Protein AF-A0A954FAW2-F1 (afdb_monomer_lite)

Foldseek 3Di:
DAEAAQEEDEAELEEAEDDDDDPAQDEQYAYDYDQDQDDPPPDSEYEYHYYLYEYFYESYAHYEHDYLHYEAEHEQYEAHYEPDEPYEDEEDALPDDPVRDPDLDLHEREHAYYQAEHEYQAEHYEYEYYDDDPDDDDDPDDDGRQHAHEYHHELAEYYYALVRLNHEHYEYEQFQADPPDDQLAARGPRYHYHYALYADEQGQFHYWYAHHPGNPDIDTHRAQVVVCSRHNDDDDRLSYYNDDDPLLVVSNHRDDDLVSQPCVPPPSQVVRDPPPRGRHHDSVSHDDDDPLRVVVVVLVVPADPLVCVLCVQQVPAAEDEDELVPDAPQVVCVDPVFDGAHEYAYEAADEGEYAAHEDELGHYEYADADDDQDFFRAYEYFYDVVNVVPPPVPAAAESYEYHNYEYAYELHHYEHEDDPPGGGHQEHYEDELYEYHAHLYEYQAAPPPDNSHAEHYEYEADPVLHEYEYEYELYEYEHQHEHYEYPYQEYRYEYELYEYAYAAEHYEDEFDDDDDAGYEYEAYQAEYAYLEEPYEYRYDDDPDPNLDASYEYEHELAEYAYHWDADQFWTARPGAYEHYEDDPVPVALSRYAAAAELYEYQQVRYAHYDDVDPDPDDPQPCRLVVQCRRHNNRRHHQYHRHHQQWDFPDRIGGRSSPDALNRRHTDCPHNQCQRHPNGHHGHRDRVSSRCSSRSNDDPPPPDPDDDDD

Radius of gyration: 34.09 Å; chains: 1; bounding box: 98×58×89 Å

Structure (mmCIF, N/CA/C/O backbone):
data_AF-A0A954FAW2-F1
#
_entry.id   AF-A0A954FAW2-F1
#
loop_
_atom_site.group_PDB
_atom_site.id
_atom_site.type_symbol
_atom_site.label_atom_id
_atom_site.label_alt_id
_atom_site.label_comp_id
_atom_site.label_asym_id
_atom_site.label_entity_id
_atom_site.label_seq_id
_atom_site.pdbx_PDB_ins_code
_atom_site.Cartn_x
_atom_site.Cartn_y
_atom_site.Cartn_z
_atom_site.occupancy
_atom_site.B_iso_or_equiv
_atom_site.auth_seq_id
_atom_site.auth_comp_id
_atom_site.auth_asym_id
_atom_site.auth_atom_id
_atom_site.pdbx_PDB_model_num
ATOM 1 N N . ILE A 1 1 ? 18.246 -5.891 -7.787 1.00 78.00 1 ILE A N 1
ATOM 2 C CA . ILE A 1 1 ? 19.647 -6.124 -8.209 1.00 78.00 1 ILE A CA 1
ATOM 3 C C . ILE A 1 1 ? 19.843 -7.624 -8.198 1.00 78.00 1 ILE A C 1
ATOM 5 O O . ILE A 1 1 ? 19.561 -8.237 -7.175 1.00 78.00 1 ILE A O 1
ATOM 9 N N . LEU A 1 2 ? 20.215 -8.197 -9.336 1.00 81.88 2 LEU A N 1
ATOM 10 C CA . LEU A 1 2 ? 20.390 -9.627 -9.545 1.00 81.88 2 LEU A CA 1
ATOM 11 C C . LEU A 1 2 ? 21.883 -9.892 -9.740 1.00 81.88 2 LEU A C 1
ATOM 13 O O . LEU A 1 2 ? 22.465 -9.487 -10.747 1.00 81.88 2 LEU A O 1
ATOM 17 N N . GLU A 1 3 ? 22.506 -10.530 -8.754 1.00 81.06 3 GLU A N 1
ATOM 18 C CA . GLU A 1 3 ? 23.886 -11.000 -8.863 1.00 81.06 3 GLU A CA 1
ATOM 19 C C . GLU A 1 3 ? 23.876 -12.428 -9.402 1.00 81.06 3 GLU A C 1
ATOM 21 O O . GLU A 1 3 ? 23.365 -13.345 -8.757 1.00 81.06 3 GLU A O 1
ATOM 26 N N . LEU A 1 4 ? 24.414 -12.606 -10.606 1.00 73.00 4 LEU A N 1
ATOM 27 C CA . LEU A 1 4 ? 24.502 -13.905 -11.260 1.00 73.00 4 LEU A CA 1
ATOM 28 C C . LEU A 1 4 ? 25.937 -14.416 -11.156 1.00 73.00 4 LEU A C 1
ATOM 30 O O . LEU A 1 4 ? 26.870 -13.766 -11.624 1.00 73.00 4 LEU A O 1
ATOM 34 N N . ASN A 1 5 ? 26.098 -15.605 -10.584 1.00 71.38 5 ASN A N 1
ATOM 35 C CA . ASN A 1 5 ? 27.368 -16.323 -10.557 1.00 71.38 5 ASN A CA 1
ATOM 36 C C . ASN A 1 5 ? 27.314 -17.465 -11.577 1.00 71.38 5 ASN A C 1
ATOM 38 O O . ASN A 1 5 ? 26.927 -18.574 -11.214 1.00 71.38 5 ASN A O 1
ATOM 42 N N . GLN A 1 6 ? 27.668 -17.184 -12.837 1.00 66.38 6 GLN A N 1
ATOM 43 C CA . GLN A 1 6 ? 27.622 -18.147 -13.956 1.00 66.38 6 GLN A CA 1
ATOM 44 C C . GLN A 1 6 ? 26.303 -18.925 -14.046 1.00 66.38 6 GLN A C 1
ATOM 46 O O . GLN A 1 6 ? 26.253 -20.140 -13.843 1.00 66.38 6 GLN A O 1
ATOM 51 N N . SER A 1 7 ? 25.219 -18.194 -14.300 1.00 69.81 7 SER A N 1
ATOM 52 C CA . SER A 1 7 ? 23.860 -18.729 -14.366 1.00 69.81 7 SER A CA 1
ATOM 53 C C . SER A 1 7 ? 23.127 -18.155 -15.566 1.00 69.81 7 SER A C 1
ATOM 55 O O . SER A 1 7 ? 23.488 -17.094 -16.081 1.00 69.81 7 SER A O 1
ATOM 57 N N . ASP A 1 8 ? 22.054 -18.835 -15.949 1.00 83.62 8 ASP A N 1
ATOM 58 C CA . ASP A 1 8 ? 21.099 -18.295 -16.899 1.00 83.62 8 ASP A CA 1
ATOM 59 C C . ASP A 1 8 ? 20.122 -17.382 -16.165 1.00 83.62 8 ASP A C 1
ATOM 61 O O . ASP A 1 8 ? 19.732 -17.658 -15.024 1.00 83.62 8 ASP A O 1
ATOM 65 N N . LEU A 1 9 ? 19.721 -16.306 -16.828 1.00 89.38 9 LEU A N 1
ATOM 66 C CA . LEU A 1 9 ? 18.651 -15.432 -16.383 1.00 89.38 9 LEU A CA 1
ATOM 67 C C . LEU A 1 9 ? 17.717 -15.151 -17.553 1.00 89.38 9 LEU A C 1
ATOM 69 O O . LEU A 1 9 ? 18.151 -14.702 -18.611 1.00 89.38 9 LEU A O 1
ATOM 73 N N . THR A 1 10 ? 16.425 -15.340 -17.317 1.00 91.19 10 THR A N 1
ATOM 74 C CA . THR A 1 10 ? 15.365 -14.902 -18.222 1.00 91.19 10 THR A CA 1
ATOM 75 C C . THR A 1 10 ? 14.519 -13.854 -17.513 1.00 91.19 10 THR A C 1
ATOM 77 O O . THR A 1 10 ? 13.991 -14.103 -16.431 1.00 91.19 10 THR A O 1
ATOM 80 N N . PHE A 1 11 ? 14.413 -12.673 -18.118 1.00 91.44 11 PHE A N 1
ATOM 81 C CA . PHE A 1 11 ? 13.553 -11.578 -17.685 1.00 91.44 11 PHE A CA 1
ATOM 82 C C . PHE A 1 11 ? 12.582 -11.278 -18.829 1.00 91.44 11 PHE A C 1
ATOM 84 O O . PHE A 1 11 ? 12.957 -10.662 -19.828 1.00 91.44 11 PHE A O 1
ATOM 91 N N . GLN A 1 12 ? 11.360 -11.793 -18.704 1.00 92.56 12 GLN A N 1
ATOM 92 C CA . GLN A 1 12 ? 10.366 -11.813 -19.774 1.00 92.56 12 GLN A CA 1
ATOM 93 C C . GLN A 1 12 ? 9.046 -11.194 -19.313 1.00 92.56 12 GLN A C 1
ATOM 95 O O . GLN A 1 12 ? 8.656 -11.376 -18.158 1.00 92.56 12 GLN A O 1
ATOM 100 N N . ASP A 1 13 ? 8.385 -10.452 -20.209 1.00 90.69 13 ASP A N 1
ATOM 101 C CA . ASP A 1 13 ? 7.075 -9.813 -19.991 1.00 90.69 13 ASP A CA 1
ATOM 102 C C . ASP A 1 13 ? 7.015 -9.006 -18.678 1.00 90.69 13 ASP A C 1
ATOM 104 O O . ASP A 1 13 ? 6.025 -9.005 -17.945 1.00 90.69 13 ASP A O 1
ATOM 108 N N . SER A 1 14 ? 8.130 -8.350 -18.349 1.00 89.88 14 SER A N 1
ATOM 109 C CA . SER A 1 14 ? 8.375 -7.759 -17.037 1.00 89.88 14 SER A CA 1
ATOM 110 C C . SER A 1 14 ? 8.802 -6.298 -17.145 1.00 89.88 14 SER A C 1
ATOM 112 O O . SER A 1 14 ? 9.358 -5.846 -18.147 1.00 89.88 14 SER A O 1
ATOM 114 N N . SER A 1 15 ? 8.587 -5.540 -16.068 1.00 91.19 15 SER A N 1
ATOM 115 C CA . SER A 1 15 ? 9.053 -4.155 -15.975 1.00 91.19 15 SER A CA 1
ATOM 116 C C . SER A 1 15 ? 9.896 -3.926 -14.729 1.00 91.19 15 SER A C 1
ATOM 118 O O . SER A 1 15 ? 9.507 -4.328 -13.633 1.00 91.19 15 SER A O 1
ATOM 120 N N . PHE A 1 16 ? 11.018 -3.231 -14.885 1.00 90.56 16 PHE A N 1
ATOM 121 C CA . PHE A 1 16 ? 11.848 -2.743 -13.794 1.00 90.56 16 PHE A CA 1
ATOM 122 C C . PHE A 1 16 ? 11.994 -1.225 -13.895 1.00 90.56 16 PHE A C 1
ATOM 124 O O . PHE A 1 16 ? 12.385 -0.682 -14.927 1.00 90.56 16 PHE A O 1
ATOM 131 N N . THR A 1 17 ? 11.701 -0.518 -12.808 1.00 87.75 17 THR A N 1
ATOM 132 C CA . THR A 1 17 ? 11.903 0.931 -12.724 1.00 87.75 17 THR A CA 1
ATOM 133 C C . THR A 1 17 ? 12.674 1.263 -11.456 1.00 87.75 17 THR A C 1
ATOM 135 O O . THR A 1 17 ? 12.199 1.010 -10.351 1.00 87.75 17 THR A O 1
ATOM 138 N N . LEU A 1 18 ? 13.859 1.853 -11.608 1.00 86.44 18 LEU A N 1
ATOM 139 C CA . LEU A 1 18 ? 14.604 2.415 -10.488 1.00 86.44 18 LEU A CA 1
ATOM 140 C C . LEU A 1 18 ? 14.087 3.826 -10.196 1.00 86.44 18 LEU A C 1
ATOM 142 O O . LEU A 1 18 ? 14.343 4.765 -10.950 1.00 86.44 18 LEU A O 1
ATOM 146 N N . THR A 1 19 ? 13.373 3.971 -9.082 1.00 78.00 19 THR A N 1
ATOM 147 C CA . THR A 1 19 ? 12.864 5.260 -8.602 1.00 78.00 19 THR A CA 1
ATOM 148 C C . THR A 1 19 ? 13.784 5.868 -7.543 1.00 78.00 19 THR A C 1
ATOM 150 O O . THR A 1 19 ? 14.206 5.169 -6.623 1.00 78.00 19 THR A O 1
ATOM 153 N N . GLY A 1 20 ? 14.010 7.183 -7.612 1.00 71.06 20 GLY A N 1
ATOM 154 C CA . GLY A 1 20 ? 14.812 7.940 -6.643 1.00 71.06 20 GLY A CA 1
ATOM 155 C C . GLY A 1 20 ? 16.165 8.392 -7.195 1.00 71.06 20 GLY A C 1
ATOM 156 O O . GLY A 1 20 ? 16.518 8.100 -8.334 1.00 71.06 20 GLY A O 1
ATOM 157 N N . THR A 1 21 ? 16.911 9.138 -6.384 1.00 66.06 21 THR A N 1
ATOM 158 C CA . THR A 1 21 ? 18.248 9.638 -6.726 1.00 66.06 21 THR A CA 1
ATOM 159 C C . THR A 1 21 ? 19.283 8.919 -5.875 1.00 66.06 21 THR A C 1
ATOM 161 O O . THR A 1 21 ? 19.295 9.068 -4.654 1.00 66.06 21 THR A O 1
ATOM 164 N N . THR A 1 22 ? 20.153 8.138 -6.506 1.00 67.44 22 THR A N 1
ATOM 165 C CA . THR A 1 22 ? 21.324 7.550 -5.851 1.00 67.44 22 THR A CA 1
ATOM 166 C C . THR A 1 22 ? 22.574 8.310 -6.276 1.00 67.44 22 THR A C 1
ATOM 168 O O . THR A 1 22 ? 22.638 8.879 -7.366 1.00 67.44 22 THR A O 1
ATOM 171 N N . ASP A 1 23 ? 23.614 8.311 -5.442 1.00 76.38 23 ASP A N 1
ATOM 172 C CA . ASP A 1 23 ? 24.924 8.795 -5.889 1.00 76.38 23 ASP A CA 1
ATOM 173 C C . ASP A 1 23 ? 25.682 7.745 -6.705 1.00 76.38 23 ASP A C 1
ATOM 175 O O . ASP A 1 23 ? 26.469 8.097 -7.583 1.00 76.38 23 ASP A O 1
ATOM 179 N N . ARG A 1 24 ? 25.374 6.466 -6.472 1.00 84.81 24 ARG A N 1
ATOM 180 C CA . ARG A 1 24 ? 26.034 5.306 -7.079 1.00 84.81 24 ARG A CA 1
ATOM 181 C C . ARG A 1 24 ? 25.248 4.747 -8.259 1.00 84.81 24 ARG A C 1
ATOM 183 O O . ARG A 1 24 ? 24.020 4.699 -8.202 1.00 84.81 24 ARG A O 1
ATOM 190 N N . THR A 1 25 ? 25.970 4.250 -9.260 1.00 86.31 25 THR A N 1
ATOM 191 C CA . THR A 1 25 ? 25.400 3.426 -10.330 1.00 86.31 25 THR A CA 1
ATOM 192 C C . THR A 1 25 ? 24.932 2.091 -9.769 1.00 86.31 25 THR A C 1
ATOM 194 O O . THR A 1 25 ? 25.692 1.381 -9.110 1.00 86.31 25 THR A O 1
ATOM 197 N N . LEU A 1 26 ? 23.666 1.768 -10.008 1.00 90.19 26 LEU A N 1
ATOM 198 C CA . LEU A 1 26 ? 23.063 0.488 -9.674 1.00 90.19 26 LEU A CA 1
ATOM 199 C C . LEU A 1 26 ? 23.010 -0.390 -10.915 1.00 90.19 26 LEU A C 1
ATOM 201 O O . LEU A 1 26 ? 22.689 0.079 -12.001 1.00 90.19 26 LEU A O 1
ATOM 205 N N . ARG A 1 27 ? 23.284 -1.677 -10.726 1.00 91.06 27 ARG A N 1
ATOM 206 C CA . ARG A 1 27 ? 23.262 -2.687 -11.784 1.00 91.06 27 ARG A CA 1
ATOM 207 C C . ARG A 1 27 ? 22.029 -3.543 -11.607 1.00 91.06 27 ARG A C 1
ATOM 209 O O . ARG A 1 27 ? 21.857 -4.129 -10.538 1.00 91.06 27 ARG A O 1
ATOM 216 N N . LEU A 1 28 ? 21.157 -3.605 -12.608 1.00 92.06 28 LEU A N 1
ATOM 217 C CA . LEU A 1 28 ? 20.008 -4.500 -12.535 1.00 92.06 28 LEU A CA 1
ATOM 218 C C . LEU A 1 28 ? 20.485 -5.949 -12.588 1.00 92.06 28 LEU A C 1
ATOM 220 O O . LEU A 1 28 ? 20.189 -6.698 -11.659 1.00 92.06 28 LEU A O 1
ATOM 224 N N . ILE A 1 29 ? 21.253 -6.303 -13.619 1.00 92.88 29 ILE A N 1
ATOM 225 C CA . ILE A 1 29 ? 21.855 -7.625 -13.795 1.00 92.88 29 ILE A CA 1
ATOM 226 C C . ILE A 1 29 ? 23.367 -7.472 -13.755 1.00 92.88 29 ILE A C 1
ATOM 228 O O . ILE A 1 29 ? 23.943 -6.713 -14.530 1.00 92.88 29 ILE A O 1
ATOM 232 N N . ASN A 1 30 ? 24.010 -8.193 -12.846 1.00 90.06 30 ASN A N 1
ATOM 233 C CA . ASN A 1 30 ? 25.455 -8.180 -12.677 1.00 90.06 30 ASN A CA 1
ATOM 234 C C . ASN A 1 30 ? 25.967 -9.621 -12.704 1.00 90.06 30 ASN A C 1
ATOM 236 O O . ASN A 1 30 ? 25.866 -10.335 -11.705 1.00 90.06 30 ASN A O 1
ATOM 240 N N . SER A 1 31 ? 26.486 -10.041 -13.855 1.00 85.88 31 SER A N 1
ATOM 241 C CA . SER A 1 31 ? 26.997 -11.391 -14.072 1.00 85.88 31 SER A CA 1
ATOM 242 C C . SER A 1 31 ? 28.508 -11.449 -13.874 1.00 85.88 31 SER A C 1
ATOM 244 O O . SER A 1 31 ? 29.250 -10.765 -14.576 1.00 85.88 31 SER A O 1
ATOM 246 N N . LYS A 1 32 ? 28.958 -12.256 -12.907 1.00 80.12 32 LYS A N 1
ATOM 247 C CA . LYS A 1 32 ? 30.361 -12.406 -12.477 1.00 80.12 32 LYS A CA 1
ATOM 248 C C . LYS A 1 32 ? 30.739 -13.885 -12.343 1.00 80.12 32 LYS A C 1
ATOM 250 O O . LYS A 1 32 ? 29.857 -14.732 -12.213 1.00 80.12 32 LYS A O 1
ATOM 255 N N . GLY A 1 33 ? 32.031 -14.216 -12.362 1.00 65.75 33 GLY A N 1
ATOM 256 C CA . GLY A 1 33 ? 32.534 -15.547 -11.977 1.00 65.75 33 GLY A CA 1
ATOM 257 C C . GLY A 1 33 ? 33.531 -16.192 -12.950 1.00 65.75 33 GLY A C 1
ATOM 258 O O . GLY A 1 33 ? 33.550 -15.880 -14.137 1.00 65.75 33 GLY A O 1
ATOM 259 N N . VAL A 1 34 ? 34.352 -17.113 -12.424 1.00 59.50 34 VAL A N 1
ATOM 260 C CA . VAL A 1 34 ? 35.424 -17.846 -13.138 1.00 59.50 34 VAL A CA 1
ATOM 261 C C . VAL A 1 34 ? 34.869 -19.123 -13.784 1.00 59.50 34 VAL A C 1
ATOM 263 O O . VAL A 1 34 ? 34.140 -19.830 -13.092 1.00 59.50 34 VAL A O 1
ATOM 266 N N . PRO A 1 35 ? 35.173 -19.444 -15.065 1.00 56.81 35 PRO A N 1
ATOM 267 C CA . PRO A 1 35 ? 34.625 -20.612 -15.779 1.00 56.81 35 PRO A CA 1
ATOM 268 C C . PRO A 1 35 ? 34.665 -21.910 -14.955 1.00 56.81 35 PRO A C 1
ATOM 270 O O . PRO A 1 35 ? 35.731 -22.313 -14.487 1.00 56.81 35 PRO A O 1
ATOM 273 N N . ARG A 1 36 ? 33.515 -22.582 -14.773 1.00 50.62 36 ARG A N 1
ATOM 274 C CA . ARG A 1 36 ? 33.461 -23.924 -14.161 1.00 50.62 36 ARG A CA 1
ATOM 275 C C . ARG A 1 36 ? 33.989 -24.979 -15.132 1.00 50.62 36 ARG A C 1
ATOM 277 O O . ARG A 1 36 ? 33.557 -25.045 -16.275 1.00 50.62 36 ARG A O 1
ATOM 284 N N . THR A 1 37 ? 34.871 -25.845 -14.642 1.00 50.66 37 THR A N 1
ATOM 285 C CA . THR A 1 37 ? 35.558 -26.876 -15.443 1.00 50.66 37 THR A CA 1
ATOM 286 C C . THR A 1 37 ? 35.096 -28.302 -15.150 1.00 50.66 37 THR A C 1
ATOM 288 O O . THR A 1 37 ? 35.642 -29.248 -15.708 1.00 50.66 37 THR A O 1
ATOM 291 N N . THR A 1 38 ? 34.120 -28.480 -14.255 1.00 46.69 38 THR A N 1
ATOM 292 C CA . THR A 1 38 ? 33.801 -29.784 -13.644 1.00 46.69 38 THR A CA 1
ATOM 293 C C . THR A 1 38 ? 32.320 -30.171 -13.673 1.00 46.69 38 THR A C 1
ATOM 295 O O . THR A 1 38 ? 31.928 -31.107 -12.983 1.00 46.69 38 THR A O 1
ATOM 298 N N . THR A 1 39 ? 31.472 -29.477 -14.435 1.00 46.53 39 THR A N 1
ATOM 299 C CA . THR A 1 39 ? 30.041 -29.817 -14.532 1.00 46.53 39 THR A CA 1
ATOM 300 C C . THR A 1 39 ? 29.717 -30.518 -15.847 1.00 46.53 39 THR A C 1
ATOM 302 O O . THR A 1 39 ? 30.187 -30.079 -16.889 1.00 46.53 39 THR A O 1
ATOM 305 N N . ASP A 1 40 ? 28.814 -31.507 -15.814 1.00 47.31 40 ASP A N 1
ATOM 306 C CA . ASP A 1 40 ? 28.226 -32.196 -16.987 1.00 47.31 40 ASP A CA 1
ATOM 307 C C . ASP A 1 40 ? 27.483 -31.257 -17.963 1.00 47.31 40 ASP A C 1
ATOM 309 O O . ASP A 1 40 ? 26.980 -31.675 -19.005 1.00 47.31 40 ASP A O 1
ATOM 313 N N . ARG A 1 41 ? 27.388 -29.968 -17.617 1.00 50.88 41 ARG A N 1
ATOM 314 C CA . ARG A 1 41 ? 26.851 -28.906 -18.457 1.00 50.88 41 ARG A CA 1
ATOM 315 C C . ARG A 1 41 ? 27.940 -28.455 -19.447 1.00 50.88 41 ARG A C 1
ATOM 317 O O . ARG A 1 41 ? 28.948 -27.914 -18.999 1.00 50.88 41 ARG A O 1
ATOM 324 N N . PRO A 1 42 ? 27.752 -28.618 -20.767 1.00 48.72 42 PRO A N 1
ATOM 325 C CA . PRO A 1 42 ? 28.803 -28.393 -21.768 1.00 48.72 42 PRO A CA 1
ATOM 326 C C . PRO A 1 42 ? 29.246 -26.927 -21.976 1.00 48.72 42 PRO A C 1
ATOM 328 O O . PRO A 1 42 ? 30.052 -26.674 -22.870 1.00 48.72 42 PRO A O 1
ATOM 331 N N . GLU A 1 43 ? 28.716 -25.961 -21.216 1.00 53.22 43 GLU A N 1
ATOM 332 C CA . GLU A 1 43 ? 28.746 -24.526 -21.541 1.00 53.22 43 GLU A CA 1
ATOM 333 C C . GLU A 1 43 ? 28.863 -23.679 -20.260 1.00 53.22 43 GLU A C 1
ATOM 335 O O . GLU A 1 43 ? 27.860 -23.236 -19.716 1.00 53.22 43 GLU A O 1
ATOM 340 N N . GLY A 1 44 ? 30.064 -23.443 -19.731 1.00 54.34 44 GLY A N 1
ATOM 341 C CA . GLY A 1 44 ? 30.294 -22.569 -18.560 1.00 54.34 44 GLY A CA 1
ATOM 342 C C . GLY A 1 44 ? 30.003 -21.070 -18.793 1.00 54.34 44 GLY A C 1
ATOM 343 O O . GLY A 1 44 ? 30.716 -20.223 -18.260 1.00 54.34 44 GLY A O 1
ATOM 344 N N . GLU A 1 45 ? 29.007 -20.752 -19.620 1.00 69.25 45 GLU A N 1
ATOM 345 C CA . GLU A 1 45 ? 28.604 -19.438 -20.122 1.00 69.25 45 GLU A CA 1
ATOM 346 C C . GLU A 1 45 ? 27.427 -18.890 -19.306 1.00 69.25 45 GLU A C 1
ATOM 348 O O . GLU A 1 45 ? 26.519 -19.640 -18.944 1.00 69.25 45 GLU A O 1
ATOM 353 N N . SER A 1 46 ? 27.382 -17.576 -19.062 1.00 75.94 46 SER A N 1
ATOM 354 C CA . SER A 1 46 ? 26.127 -16.949 -18.617 1.00 75.94 46 SER A CA 1
ATOM 355 C C . SER A 1 46 ? 25.248 -16.610 -19.810 1.00 75.94 46 SER A C 1
ATOM 357 O O . SER A 1 46 ? 25.680 -15.873 -20.700 1.00 75.94 46 SER A O 1
ATOM 359 N N . ARG A 1 47 ? 23.997 -17.077 -19.790 1.00 86.56 47 ARG A N 1
ATOM 360 C CA . ARG A 1 47 ? 22.978 -16.714 -20.781 1.00 86.56 47 ARG A CA 1
ATOM 361 C C . ARG A 1 47 ? 21.973 -15.753 -20.179 1.00 86.56 47 ARG A C 1
ATOM 363 O O . ARG A 1 47 ? 21.283 -16.088 -19.220 1.00 86.56 47 ARG A O 1
ATOM 370 N N . ILE A 1 48 ? 21.886 -14.553 -20.730 1.00 92.19 48 ILE A N 1
ATOM 371 C CA . ILE A 1 48 ? 20.975 -13.518 -20.244 1.00 92.19 48 ILE A CA 1
ATOM 372 C C . ILE A 1 48 ? 19.982 -13.220 -21.359 1.00 92.19 48 ILE A C 1
ATOM 374 O O . ILE A 1 48 ? 20.366 -12.676 -22.388 1.00 92.19 48 ILE A O 1
ATOM 378 N N . LEU A 1 49 ? 18.713 -13.556 -21.149 1.00 95.06 49 LEU A N 1
ATOM 379 C CA . LEU A 1 49 ? 17.615 -13.234 -22.055 1.00 95.06 49 LEU A CA 1
ATOM 380 C C . LEU A 1 49 ? 16.729 -12.156 -21.427 1.00 95.06 49 LEU A C 1
ATOM 382 O O . LEU A 1 49 ? 16.111 -12.383 -20.387 1.00 95.06 49 LEU A O 1
ATOM 386 N N . LEU A 1 50 ? 16.648 -11.001 -22.083 1.00 96.75 50 LEU A N 1
ATOM 387 C CA . LEU A 1 50 ? 15.645 -9.971 -21.839 1.00 96.75 50 LEU A CA 1
ATOM 388 C C . LEU A 1 50 ? 14.651 -9.998 -22.999 1.00 96.75 50 LEU A C 1
ATOM 390 O O . LEU A 1 50 ? 15.054 -9.803 -24.145 1.00 96.75 50 LEU A O 1
ATOM 394 N N . GLU A 1 51 ? 13.372 -10.233 -22.714 1.00 96.62 51 GLU A N 1
ATOM 395 C CA . GLU A 1 51 ? 12.334 -10.295 -23.747 1.00 96.62 51 GLU A CA 1
ATOM 396 C C . GLU A 1 51 ? 11.071 -9.521 -23.343 1.00 96.62 51 GLU A C 1
ATOM 398 O O . GLU A 1 51 ? 10.633 -9.612 -22.197 1.00 96.62 51 GLU A O 1
ATOM 403 N N . ASN A 1 52 ? 10.466 -8.757 -24.263 1.00 95.62 52 ASN A N 1
ATOM 404 C CA . ASN A 1 52 ? 9.189 -8.044 -24.046 1.00 95.62 52 ASN A CA 1
ATOM 405 C C . ASN A 1 52 ? 9.169 -7.216 -22.747 1.00 95.62 52 ASN A C 1
ATOM 407 O O . ASN A 1 52 ? 8.190 -7.212 -22.001 1.00 95.62 52 ASN A O 1
ATOM 411 N N . SER A 1 53 ? 10.283 -6.556 -22.439 1.00 95.50 53 SER A N 1
ATOM 412 C CA . SER A 1 53 ? 10.518 -5.993 -21.107 1.00 95.50 53 SER A CA 1
ATOM 413 C C . SER A 1 53 ? 10.866 -4.509 -21.126 1.00 95.50 53 SER A C 1
ATOM 415 O O . SER A 1 53 ? 11.486 -4.006 -22.066 1.00 95.50 53 SER A O 1
ATOM 417 N N . VAL A 1 54 ? 10.490 -3.812 -20.053 1.00 95.12 54 VAL A N 1
ATOM 418 C CA . VAL A 1 54 ? 10.745 -2.377 -19.849 1.00 95.12 54 VAL A CA 1
ATOM 419 C C . VAL A 1 54 ? 11.717 -2.188 -18.685 1.00 95.12 54 VAL A C 1
ATOM 421 O O . VAL A 1 54 ? 11.412 -2.584 -17.564 1.00 95.12 54 VAL A O 1
ATOM 424 N N . ILE A 1 55 ? 12.874 -1.565 -18.910 1.00 94.31 55 ILE A N 1
ATOM 425 C CA . ILE A 1 55 ? 13.866 -1.279 -17.860 1.00 94.31 55 ILE A CA 1
ATOM 426 C C . ILE A 1 55 ? 14.221 0.203 -17.900 1.00 94.31 55 ILE A C 1
ATOM 428 O O . ILE A 1 55 ? 14.696 0.706 -18.914 1.00 94.31 55 ILE A O 1
ATOM 432 N N . MET A 1 56 ? 14.008 0.920 -16.797 1.00 92.12 56 MET A N 1
ATOM 433 C CA . MET A 1 56 ? 14.196 2.373 -16.760 1.00 92.12 56 MET A CA 1
ATOM 434 C C . MET A 1 56 ? 14.784 2.850 -15.437 1.00 92.12 56 MET A C 1
ATOM 436 O O . MET A 1 56 ? 14.443 2.331 -14.373 1.00 92.12 56 MET A O 1
ATOM 440 N N . GLY A 1 57 ? 15.631 3.877 -15.476 1.00 90.44 57 GLY A N 1
ATOM 441 C CA . GLY A 1 57 ? 16.143 4.493 -14.255 1.00 90.44 57 GLY A CA 1
ATOM 442 C C . GLY A 1 57 ? 17.230 5.539 -14.465 1.00 90.44 57 GLY A C 1
ATOM 443 O O . GLY A 1 57 ? 17.856 5.616 -15.523 1.00 90.44 57 GLY A O 1
ATOM 444 N N . GLN A 1 58 ? 17.474 6.330 -13.418 1.00 90.31 58 GLN A N 1
ATOM 445 C CA . GLN A 1 58 ? 18.665 7.177 -13.308 1.00 90.31 58 GLN A CA 1
ATOM 446 C C . GLN A 1 58 ? 19.778 6.431 -12.575 1.00 90.31 58 GLN A C 1
ATOM 448 O O . GLN A 1 58 ? 19.521 5.753 -11.586 1.00 90.31 58 GLN A O 1
ATOM 453 N N . LYS A 1 59 ? 21.013 6.573 -13.057 1.00 90.38 59 LYS A N 1
ATOM 454 C CA . LYS A 1 59 ? 22.196 5.804 -12.652 1.00 90.38 59 LYS A CA 1
ATOM 455 C C . LYS A 1 59 ? 21.930 4.298 -12.625 1.00 90.38 59 LYS A C 1
ATOM 457 O O . LYS A 1 59 ? 22.373 3.599 -11.718 1.00 90.38 59 LYS A O 1
ATOM 462 N N . LEU A 1 60 ? 21.184 3.815 -13.617 1.00 92.00 60 LEU A N 1
ATOM 463 C CA . LEU A 1 60 ? 20.847 2.408 -13.778 1.00 92.00 60 LEU A CA 1
ATOM 464 C C . LEU A 1 60 ? 21.601 1.827 -14.966 1.00 92.00 60 LEU A C 1
ATOM 466 O O . LEU A 1 60 ? 21.388 2.251 -16.096 1.00 92.00 60 LEU A O 1
ATOM 470 N N . GLU A 1 61 ? 22.403 0.813 -14.701 1.00 93.25 61 GLU A N 1
ATOM 471 C CA . GLU A 1 61 ? 23.012 -0.058 -15.694 1.00 93.25 61 GLU A CA 1
ATOM 472 C C . GLU A 1 61 ? 22.150 -1.321 -15.832 1.00 93.25 61 GLU A C 1
ATOM 474 O O . GLU A 1 61 ? 21.877 -1.992 -14.830 1.00 93.25 61 GLU A O 1
ATOM 479 N N . ALA A 1 62 ? 21.655 -1.629 -17.038 1.00 94.06 62 ALA A N 1
ATOM 480 C CA . ALA A 1 62 ? 20.719 -2.745 -17.208 1.00 94.06 62 ALA A CA 1
ATOM 481 C C . ALA A 1 62 ? 21.436 -4.096 -17.097 1.00 94.06 62 ALA A C 1
ATOM 483 O O . ALA A 1 62 ? 20.999 -4.965 -16.338 1.00 94.06 62 ALA A O 1
ATOM 484 N N . VAL A 1 63 ? 22.551 -4.261 -17.810 1.00 94.81 63 VAL A N 1
ATOM 485 C CA . VAL A 1 63 ? 23.317 -5.509 -17.814 1.00 94.81 63 VAL A CA 1
ATOM 486 C C . VAL A 1 63 ? 24.808 -5.212 -17.719 1.00 94.81 63 VAL A C 1
ATOM 488 O O . VAL A 1 63 ? 25.357 -4.504 -18.556 1.00 94.81 63 VAL A O 1
ATOM 491 N N . ARG A 1 64 ? 25.464 -5.828 -16.736 1.00 92.50 64 ARG A N 1
ATOM 492 C CA . ARG A 1 64 ? 26.917 -5.946 -16.660 1.00 92.50 64 ARG A CA 1
ATOM 493 C C . ARG A 1 64 ? 27.332 -7.399 -16.785 1.00 92.50 64 ARG A C 1
ATOM 495 O O . ARG A 1 64 ? 26.824 -8.249 -16.048 1.00 92.50 64 ARG A O 1
ATOM 502 N N . VAL A 1 65 ? 28.311 -7.661 -17.638 1.00 88.62 65 VAL A N 1
ATOM 503 C CA . VAL A 1 65 ? 28.955 -8.966 -17.768 1.00 88.62 65 VAL A CA 1
ATOM 504 C C . VAL A 1 65 ? 30.448 -8.830 -17.520 1.00 88.62 65 VAL A C 1
ATOM 506 O O . VAL A 1 65 ? 31.152 -8.119 -18.228 1.00 88.62 65 VAL A O 1
ATOM 509 N N . ASP A 1 66 ? 30.918 -9.566 -16.527 1.00 84.38 66 ASP A N 1
ATOM 510 C CA . ASP A 1 66 ? 32.300 -9.622 -16.062 1.00 84.38 66 ASP A CA 1
ATOM 511 C C . ASP A 1 66 ? 32.754 -11.092 -16.094 1.00 84.38 66 ASP A C 1
ATOM 513 O O . ASP A 1 66 ? 32.945 -11.756 -15.070 1.00 84.38 66 ASP A O 1
ATOM 517 N N . GLN A 1 67 ? 32.731 -11.656 -17.307 1.00 76.81 67 GLN A N 1
ATOM 518 C CA . GLN A 1 67 ? 33.011 -13.065 -17.598 1.00 76.81 67 GLN A CA 1
ATOM 519 C C . GLN A 1 67 ? 33.626 -13.224 -18.988 1.00 76.81 67 GLN A C 1
ATOM 521 O O . GLN A 1 67 ? 33.319 -12.458 -19.904 1.00 76.81 67 GLN A O 1
ATOM 526 N N . VAL A 1 68 ? 34.465 -14.247 -19.163 1.00 72.19 68 VAL A N 1
ATOM 527 C CA . VAL A 1 68 ? 35.140 -14.530 -20.443 1.00 72.19 68 VAL A CA 1
ATOM 528 C C . VAL A 1 68 ? 34.150 -14.953 -21.530 1.00 72.19 68 VAL A C 1
ATOM 530 O O . VAL A 1 68 ? 34.295 -14.539 -22.675 1.00 72.19 68 VAL A O 1
ATOM 533 N N . TYR A 1 69 ? 33.098 -15.687 -21.156 1.00 77.75 69 TYR A N 1
ATOM 534 C CA . TYR A 1 69 ? 32.057 -16.149 -22.071 1.00 77.75 69 TYR A CA 1
ATOM 535 C C . TYR A 1 69 ? 30.668 -15.758 -21.569 1.00 77.75 69 TYR A C 1
ATOM 537 O O . TYR A 1 69 ? 30.324 -16.009 -20.412 1.00 77.75 69 TYR A O 1
ATOM 545 N N . ALA A 1 70 ? 29.866 -15.157 -22.445 1.00 81.88 70 ALA A N 1
ATOM 546 C CA . ALA A 1 70 ? 28.469 -14.842 -22.176 1.00 81.88 70 ALA A CA 1
ATOM 547 C C . ALA A 1 70 ? 27.685 -14.679 -23.480 1.00 81.88 70 ALA A C 1
ATOM 549 O O . ALA A 1 70 ? 28.239 -14.216 -24.479 1.00 81.88 70 ALA A O 1
ATOM 550 N N . ASP A 1 71 ? 26.394 -14.993 -23.429 1.00 87.88 71 ASP A N 1
ATOM 551 C CA . ASP A 1 71 ? 25.430 -14.708 -24.492 1.00 87.88 71 ASP A CA 1
ATOM 552 C C . ASP A 1 71 ? 24.299 -13.854 -23.911 1.00 87.88 71 ASP A C 1
ATOM 554 O O . ASP A 1 71 ? 23.520 -14.307 -23.068 1.00 87.88 71 ASP A O 1
ATOM 558 N N . VAL A 1 72 ? 24.251 -12.587 -24.312 1.00 93.44 72 VAL A N 1
ATOM 559 C CA . VAL A 1 72 ? 23.228 -11.628 -23.893 1.00 93.44 72 VAL A CA 1
ATOM 560 C C . VAL A 1 72 ? 22.293 -11.386 -25.065 1.00 93.44 72 VAL A C 1
ATOM 562 O O . VAL A 1 72 ? 22.703 -10.835 -26.081 1.00 93.44 72 VAL A O 1
ATOM 565 N N . MET A 1 73 ? 21.022 -11.737 -24.919 1.00 96.50 73 MET A N 1
ATOM 566 C CA . MET A 1 73 ? 19.978 -11.470 -25.900 1.00 96.50 73 MET A CA 1
ATOM 567 C C . MET A 1 73 ? 18.964 -10.482 -25.329 1.00 96.50 73 MET A C 1
ATOM 569 O O . MET A 1 73 ? 18.383 -10.711 -24.272 1.00 96.50 73 MET A O 1
ATOM 573 N N . ILE A 1 74 ? 18.742 -9.385 -26.046 1.00 97.62 74 ILE A N 1
ATOM 574 C CA . ILE A 1 74 ? 17.763 -8.344 -25.736 1.00 97.62 74 ILE A CA 1
ATOM 575 C C . ILE A 1 74 ? 16.800 -8.287 -26.917 1.00 97.62 74 ILE A C 1
ATOM 577 O O . ILE A 1 74 ? 17.189 -7.893 -28.014 1.00 97.62 74 ILE A O 1
ATOM 581 N N . SER A 1 75 ? 15.561 -8.719 -26.713 1.00 97.06 75 SER A N 1
ATOM 582 C CA . SER A 1 75 ? 14.570 -8.870 -27.776 1.00 97.06 75 SER A CA 1
ATOM 583 C C . SER A 1 75 ? 13.273 -8.163 -27.414 1.00 97.06 75 SER A C 1
ATOM 585 O O . SER A 1 75 ? 12.682 -8.431 -26.371 1.00 97.06 75 SER A O 1
ATOM 587 N N . ASN A 1 76 ? 12.802 -7.266 -28.275 1.00 96.81 76 ASN A N 1
ATOM 588 C CA . ASN A 1 76 ? 11.594 -6.491 -28.016 1.00 96.81 76 ASN A CA 1
ATOM 589 C C . ASN A 1 76 ? 11.585 -5.797 -26.642 1.00 96.81 76 ASN A C 1
ATOM 591 O O . ASN A 1 76 ? 10.630 -5.920 -25.882 1.00 96.81 76 ASN A O 1
ATOM 595 N N . CYS A 1 77 ? 12.665 -5.096 -26.291 1.00 97.38 77 CYS A N 1
ATOM 596 C CA . CYS A 1 77 ? 12.788 -4.392 -25.014 1.00 97.38 77 CYS A CA 1
ATOM 597 C C . CYS A 1 77 ? 12.848 -2.874 -25.188 1.00 97.38 77 CYS A C 1
ATOM 599 O O . CYS A 1 77 ? 13.394 -2.371 -26.172 1.00 97.38 77 CYS A O 1
ATOM 601 N N . PHE A 1 78 ? 12.376 -2.149 -24.172 1.00 96.44 78 PHE A N 1
ATOM 602 C CA . PHE A 1 78 ? 12.673 -0.729 -23.990 1.00 96.44 78 PHE A CA 1
ATOM 603 C C . PHE A 1 78 ? 13.609 -0.541 -22.792 1.00 96.44 78 PHE A C 1
ATOM 605 O O . PHE A 1 78 ? 13.212 -0.787 -21.651 1.00 96.44 78 PHE A O 1
ATOM 612 N N . LEU A 1 79 ? 14.846 -0.108 -23.048 1.00 95.94 79 LEU A N 1
ATOM 613 C CA . LEU A 1 79 ? 15.835 0.200 -22.012 1.00 95.94 79 LEU A CA 1
ATOM 614 C C . LEU A 1 79 ? 16.100 1.708 -21.989 1.00 95.94 79 LEU A C 1
ATOM 616 O O . LEU A 1 79 ? 16.588 2.251 -22.972 1.00 95.94 79 LEU A O 1
ATOM 620 N N . SER A 1 80 ? 15.838 2.377 -20.868 1.00 93.94 80 SER A N 1
ATOM 621 C CA . SER A 1 80 ? 16.175 3.789 -20.654 1.00 93.94 80 SER A CA 1
ATOM 622 C C . SER A 1 80 ? 17.089 3.947 -19.436 1.00 93.94 80 SER A C 1
ATOM 624 O O . SER A 1 80 ? 16.628 4.149 -18.306 1.00 93.94 80 SER A O 1
ATOM 626 N N . CYS A 1 81 ? 18.396 3.898 -19.685 1.00 91.75 81 CYS A N 1
ATOM 627 C CA . CYS A 1 81 ? 19.467 3.962 -18.691 1.00 91.75 81 CYS A CA 1
ATOM 628 C C . CYS A 1 81 ? 20.122 5.349 -18.703 1.00 91.75 81 CYS A C 1
ATOM 630 O O . CYS A 1 81 ? 20.919 5.659 -19.585 1.00 91.75 81 CYS A O 1
ATOM 632 N N . LYS A 1 82 ? 19.788 6.212 -17.737 1.00 89.12 82 LYS A N 1
ATOM 633 C CA . LYS A 1 82 ? 20.382 7.560 -17.628 1.00 89.12 82 LYS A CA 1
ATOM 634 C C . LYS A 1 82 ? 21.561 7.564 -16.671 1.00 89.12 82 LYS A C 1
ATOM 636 O O . LYS A 1 82 ? 21.499 6.912 -15.638 1.00 89.12 82 LYS A O 1
ATOM 641 N N . GLY A 1 83 ? 22.617 8.311 -16.966 1.00 88.19 83 GLY A N 1
ATOM 642 C CA . GLY A 1 83 ? 23.820 8.423 -16.140 1.00 88.19 83 GLY A CA 1
ATOM 643 C C . GLY A 1 83 ? 24.661 7.143 -16.035 1.00 88.19 83 GLY A C 1
ATOM 644 O O . GLY A 1 83 ? 25.510 7.073 -15.149 1.00 88.19 83 GLY A O 1
ATOM 645 N N . ALA A 1 84 ? 24.389 6.136 -16.870 1.00 90.12 84 ALA A N 1
ATOM 646 C CA . ALA A 1 84 ? 25.048 4.829 -16.892 1.00 90.12 84 ALA A CA 1
ATOM 647 C C . ALA A 1 84 ? 24.857 4.144 -18.269 1.00 90.12 84 ALA A C 1
ATOM 649 O O . ALA A 1 84 ? 23.944 4.530 -19.011 1.00 90.12 84 ALA A O 1
ATOM 650 N N . PRO A 1 85 ? 25.692 3.146 -18.624 1.00 93.44 85 PRO A N 1
ATOM 651 C CA . PRO A 1 85 ? 25.513 2.356 -19.841 1.00 93.44 85 PRO A CA 1
ATOM 652 C C . PRO A 1 85 ? 24.263 1.468 -19.800 1.00 93.44 85 PRO A C 1
ATOM 654 O O . PRO A 1 85 ? 23.830 1.048 -18.730 1.00 93.44 85 PRO A O 1
ATOM 657 N N . CYS A 1 86 ? 23.704 1.118 -20.963 1.00 94.88 86 CYS A N 1
ATOM 658 C CA . CYS A 1 86 ? 22.704 0.045 -21.033 1.00 94.88 86 CYS A CA 1
ATOM 659 C C . CYS A 1 86 ? 23.361 -1.326 -20.810 1.00 94.88 86 CYS A C 1
ATOM 661 O O . CYS A 1 86 ? 22.853 -2.131 -20.028 1.00 94.88 86 CYS A O 1
ATOM 663 N N . LEU A 1 87 ? 24.489 -1.569 -21.481 1.00 95.75 87 LEU A N 1
ATOM 664 C CA . LEU A 1 87 ? 25.246 -2.815 -21.424 1.00 95.75 87 LEU A CA 1
ATOM 665 C C . LEU A 1 87 ? 26.736 -2.526 -21.214 1.00 95.75 87 LEU A C 1
ATOM 667 O O . LEU A 1 87 ? 27.355 -1.820 -22.014 1.00 95.75 87 LEU A O 1
ATOM 671 N N . GLU A 1 88 ? 27.321 -3.127 -20.183 1.00 93.94 88 GLU A N 1
ATOM 672 C CA . GLU A 1 88 ? 28.765 -3.148 -19.954 1.00 93.94 88 GLU A CA 1
ATOM 673 C C . GLU A 1 88 ? 29.300 -4.575 -20.062 1.00 93.94 88 GLU A C 1
ATOM 675 O O . GLU A 1 88 ? 28.813 -5.499 -19.406 1.00 93.94 88 GLU A O 1
ATOM 680 N N . LEU A 1 89 ? 30.328 -4.743 -20.884 1.00 89.56 89 LEU A N 1
ATOM 681 C CA . LEU A 1 89 ? 31.116 -5.959 -20.994 1.00 89.56 89 LEU A CA 1
ATOM 682 C C . LEU A 1 89 ? 32.518 -5.626 -20.449 1.00 89.56 89 LEU A C 1
ATOM 684 O O . LEU A 1 89 ? 33.323 -5.006 -21.148 1.00 89.56 89 LEU A O 1
ATOM 688 N N . ASP A 1 90 ? 32.784 -5.976 -19.188 1.00 84.56 90 ASP A N 1
ATOM 689 C CA . ASP A 1 90 ? 33.986 -5.544 -18.454 1.00 84.56 90 ASP A CA 1
ATOM 690 C C . ASP A 1 90 ? 35.244 -6.360 -18.823 1.00 84.56 90 ASP A C 1
ATOM 692 O O . ASP A 1 90 ? 35.172 -7.299 -19.632 1.00 84.56 90 ASP A O 1
ATOM 696 N N . SER A 1 91 ? 36.400 -5.964 -18.274 1.00 70.50 91 SER A N 1
ATOM 697 C CA . SER A 1 91 ? 37.716 -6.468 -18.669 1.00 70.50 91 SER A CA 1
ATOM 698 C C . SER A 1 91 ? 37.826 -7.986 -18.538 1.00 70.50 91 SER A C 1
ATOM 700 O O . SER A 1 91 ? 37.258 -8.632 -17.660 1.00 70.50 91 SER A O 1
ATOM 702 N N . LEU A 1 92 ? 38.554 -8.577 -19.481 1.00 65.50 92 LEU A N 1
ATOM 703 C CA . LEU A 1 92 ? 38.865 -9.998 -19.481 1.00 65.50 92 LEU A CA 1
ATOM 704 C C . LEU A 1 92 ? 40.111 -10.224 -18.617 1.00 65.50 92 LEU A C 1
ATOM 706 O O . LEU A 1 92 ? 41.199 -9.780 -18.991 1.00 65.50 92 LEU A O 1
ATOM 710 N N . ASP A 1 93 ? 39.979 -10.943 -17.497 1.00 61.94 93 ASP A N 1
ATOM 711 C CA . ASP A 1 93 ? 41.146 -11.534 -16.835 1.00 61.94 93 ASP A CA 1
ATOM 712 C C . ASP A 1 93 ? 41.563 -12.789 -17.613 1.00 61.94 93 ASP A C 1
ATOM 714 O O . ASP A 1 93 ? 41.016 -13.880 -17.437 1.00 61.94 93 ASP A O 1
ATOM 718 N N . LEU A 1 94 ? 42.527 -12.619 -18.518 1.00 58.94 94 LEU A N 1
ATOM 719 C CA . LEU A 1 94 ? 43.050 -13.697 -19.360 1.00 58.94 94 LEU A CA 1
ATOM 720 C C . LEU A 1 94 ? 44.002 -14.647 -18.606 1.00 58.94 94 LEU A C 1
ATOM 722 O O . LEU A 1 94 ? 44.539 -15.573 -19.212 1.00 58.94 94 LEU A O 1
ATOM 726 N N . THR A 1 95 ? 44.223 -14.475 -17.293 1.00 52.88 95 THR A N 1
ATOM 727 C CA . THR A 1 95 ? 45.153 -15.305 -16.497 1.00 52.88 95 THR A CA 1
ATOM 728 C C . THR A 1 95 ? 44.579 -16.663 -16.058 1.00 52.88 95 THR A C 1
ATOM 730 O O . THR A 1 95 ? 44.858 -17.159 -14.964 1.00 52.88 95 THR A O 1
ATOM 733 N N . LEU A 1 96 ? 43.798 -17.321 -16.918 1.00 53.06 96 LEU A N 1
ATOM 734 C CA . LEU A 1 96 ? 43.314 -18.679 -16.658 1.00 53.06 96 LEU A CA 1
ATOM 735 C C . LEU A 1 96 ? 44.459 -19.689 -16.825 1.00 53.06 96 LEU A C 1
ATOM 737 O O . LEU A 1 96 ? 45.163 -19.711 -17.832 1.00 53.06 96 LEU A O 1
ATOM 741 N N . THR A 1 97 ? 44.679 -20.526 -15.807 1.00 48.12 97 THR A N 1
ATOM 742 C CA . THR A 1 97 ? 45.771 -21.512 -15.809 1.00 48.12 97 THR A CA 1
ATOM 743 C C . THR A 1 97 ? 45.478 -22.613 -16.850 1.00 48.12 97 THR A C 1
ATOM 745 O O . THR A 1 97 ? 44.367 -23.147 -16.834 1.00 48.12 97 THR A O 1
ATOM 748 N N . PRO A 1 98 ? 46.438 -23.017 -17.712 1.00 42.62 98 PRO A N 1
ATOM 749 C CA . PRO A 1 98 ? 46.189 -23.886 -18.878 1.00 42.62 98 PRO A CA 1
ATOM 750 C C . PRO A 1 98 ? 45.550 -25.255 -18.582 1.00 42.62 98 PRO A C 1
ATOM 752 O O . PRO A 1 98 ? 44.981 -25.876 -19.469 1.00 42.62 98 PRO A O 1
ATOM 755 N N . GLY A 1 99 ? 45.595 -25.730 -17.332 1.00 44.75 99 GLY A N 1
ATOM 756 C CA . GLY A 1 99 ? 44.965 -26.989 -16.909 1.00 44.75 99 GLY A CA 1
ATOM 757 C C . GLY A 1 99 ? 43.448 -26.922 -16.681 1.00 44.75 99 GLY A C 1
ATOM 758 O O . GLY A 1 99 ? 42.847 -27.940 -16.351 1.00 44.75 99 GLY A O 1
ATOM 759 N N . MET A 1 100 ? 42.830 -25.743 -16.821 1.00 45.31 100 MET A N 1
ATOM 760 C CA . MET A 1 100 ? 41.391 -25.520 -16.617 1.00 45.31 100 MET A CA 1
ATOM 761 C C . MET A 1 100 ? 40.608 -25.318 -17.928 1.00 45.31 100 MET A C 1
ATOM 763 O O . MET A 1 100 ? 39.388 -25.217 -17.901 1.00 45.31 100 MET A O 1
ATOM 767 N N . ILE A 1 101 ? 41.263 -25.304 -19.090 1.00 48.50 101 ILE A N 1
ATOM 768 C CA . ILE A 1 101 ? 40.590 -25.134 -20.385 1.00 48.50 101 ILE A CA 1
ATOM 769 C C . ILE A 1 101 ? 40.383 -26.524 -21.003 1.00 48.50 101 ILE A C 1
ATOM 771 O O . ILE A 1 101 ? 41.189 -27.004 -21.796 1.00 48.50 101 ILE A O 1
ATOM 775 N N . LEU A 1 102 ? 39.313 -27.220 -20.603 1.00 42.47 102 LEU A N 1
ATOM 776 C CA . LEU A 1 102 ? 38.852 -28.407 -21.329 1.00 42.47 102 LEU A CA 1
ATOM 777 C C . LEU A 1 102 ? 38.316 -27.950 -22.694 1.00 42.47 102 LEU A C 1
ATOM 779 O O . LEU A 1 102 ? 37.205 -27.443 -22.783 1.00 42.47 102 LEU A O 1
ATOM 783 N N . GLN A 1 103 ? 39.130 -28.165 -23.732 1.00 46.38 103 GLN A N 1
ATOM 784 C CA . GLN A 1 103 ? 38.887 -27.866 -25.149 1.00 46.38 103 GLN A CA 1
ATOM 785 C C . GLN A 1 103 ? 38.785 -26.368 -25.475 1.00 46.38 103 GLN A C 1
ATOM 787 O O . GLN A 1 103 ? 37.852 -25.682 -25.075 1.00 46.38 103 GLN A O 1
ATOM 792 N N . GLU A 1 104 ? 39.739 -25.880 -26.271 1.00 48.03 104 GLU A N 1
ATOM 793 C CA . GLU A 1 104 ? 39.713 -24.588 -26.966 1.00 48.03 104 GLU A CA 1
ATOM 794 C C . GLU A 1 104 ? 38.409 -24.407 -27.760 1.00 48.03 104 GLU A C 1
ATOM 796 O O . GLU A 1 104 ? 38.319 -24.705 -28.953 1.00 48.03 104 GLU A O 1
ATOM 801 N N . ARG A 1 105 ? 37.355 -23.918 -27.111 1.00 51.19 105 ARG A N 1
ATOM 802 C CA . ARG A 1 105 ? 36.176 -23.413 -27.804 1.00 51.19 105 ARG A CA 1
ATOM 803 C C . ARG A 1 105 ? 36.324 -21.904 -27.919 1.00 51.19 105 ARG A C 1
ATOM 805 O O . ARG A 1 105 ? 36.303 -21.194 -26.922 1.00 51.19 105 ARG A O 1
ATOM 812 N N . LYS A 1 106 ? 36.467 -21.420 -29.155 1.00 56.78 106 LYS A N 1
ATOM 813 C CA . LYS A 1 106 ? 36.465 -19.992 -29.516 1.00 56.78 106 LYS A CA 1
ATOM 814 C C . LYS A 1 106 ? 35.045 -19.415 -29.423 1.00 56.78 106 LYS A C 1
ATOM 816 O O . LYS A 1 106 ? 34.500 -18.989 -30.438 1.00 56.78 106 LYS A O 1
ATOM 821 N N . VAL A 1 107 ? 34.395 -19.484 -28.259 1.00 62.88 107 VAL A N 1
ATOM 822 C CA . VAL A 1 107 ? 33.055 -18.897 -28.103 1.00 62.88 107 VAL A CA 1
ATOM 823 C C . VAL A 1 107 ? 33.211 -17.405 -27.806 1.00 62.88 107 VAL A C 1
ATOM 825 O O . VAL A 1 107 ? 33.864 -17.059 -26.824 1.00 62.88 107 VAL A O 1
ATOM 828 N N . PRO A 1 108 ? 32.668 -16.503 -28.640 1.00 71.44 108 PRO A N 1
ATOM 829 C CA . PRO A 1 108 ? 32.744 -15.074 -28.386 1.00 71.44 108 PRO A CA 1
ATOM 830 C C . PRO A 1 108 ? 31.783 -14.653 -27.271 1.00 71.44 108 PRO A C 1
ATOM 832 O O . PRO A 1 108 ? 30.680 -15.189 -27.136 1.00 71.44 108 PRO A O 1
ATOM 835 N N . ARG A 1 109 ? 32.152 -13.609 -26.526 1.00 82.56 109 ARG A N 1
ATOM 836 C CA . ARG A 1 109 ? 31.199 -12.853 -25.710 1.00 82.56 109 ARG A CA 1
ATOM 837 C C . ARG A 1 109 ? 30.230 -12.153 -26.662 1.00 82.56 109 ARG A C 1
ATOM 839 O O . ARG A 1 109 ? 30.632 -11.249 -27.388 1.00 82.56 109 ARG A O 1
ATOM 846 N N . THR A 1 110 ? 28.973 -12.576 -26.680 1.00 88.75 110 THR A N 1
ATOM 847 C CA . THR A 1 110 ? 27.993 -12.107 -27.665 1.00 88.75 110 THR A CA 1
ATOM 848 C C . THR A 1 110 ? 26.917 -11.259 -26.999 1.00 88.75 110 THR A C 1
ATOM 850 O O . THR A 1 110 ? 26.360 -11.650 -25.976 1.00 88.75 110 THR A O 1
ATOM 853 N N . ALA A 1 111 ? 26.591 -10.113 -27.595 1.00 94.25 111 ALA A N 1
ATOM 854 C CA . ALA A 1 111 ? 25.398 -9.341 -27.278 1.00 94.25 111 ALA A CA 1
ATOM 855 C C . ALA A 1 111 ? 24.541 -9.170 -28.537 1.00 94.25 111 ALA A C 1
ATOM 857 O O . ALA A 1 111 ? 24.995 -8.598 -29.529 1.00 94.25 111 ALA A O 1
ATOM 858 N N . ARG A 1 112 ? 23.301 -9.659 -28.498 1.00 96.81 112 ARG A N 1
ATOM 859 C CA . ARG A 1 112 ? 22.338 -9.606 -29.600 1.00 96.81 112 ARG A CA 1
ATOM 860 C C . ARG A 1 112 ? 21.136 -8.757 -29.210 1.00 96.81 112 ARG A C 1
ATOM 862 O O . ARG A 1 112 ? 20.472 -9.040 -28.217 1.00 96.81 112 ARG A O 1
ATOM 869 N N . ILE A 1 113 ? 20.864 -7.722 -29.989 1.00 98.00 113 ILE A N 1
ATOM 870 C CA . ILE A 1 113 ? 19.792 -6.762 -29.765 1.00 98.00 113 ILE A CA 1
ATOM 871 C C . ILE A 1 113 ? 18.849 -6.837 -30.965 1.00 98.00 113 ILE A C 1
ATOM 873 O O . ILE A 1 113 ? 19.237 -6.499 -32.082 1.00 98.00 113 ILE A O 1
ATOM 877 N N . PHE A 1 114 ? 17.617 -7.280 -30.733 1.00 96.75 114 PHE A N 1
ATOM 878 C CA . PHE A 1 114 ? 16.602 -7.489 -31.762 1.00 96.75 114 PHE A CA 1
ATOM 879 C C . PHE A 1 114 ? 15.362 -6.664 -31.464 1.00 96.75 114 PHE A C 1
ATOM 881 O O . PHE A 1 114 ? 14.854 -6.708 -30.340 1.00 96.75 114 PHE A O 1
ATOM 888 N N . SER A 1 115 ? 14.862 -5.939 -32.467 1.00 95.31 115 SER A N 1
ATOM 889 C CA . SER A 1 115 ? 13.591 -5.209 -32.385 1.00 95.31 115 SER A CA 1
ATOM 890 C C . SER A 1 115 ? 13.443 -4.439 -31.076 1.00 95.31 115 SER A C 1
ATOM 892 O O . SER A 1 115 ? 12.437 -4.565 -30.403 1.00 95.31 115 SER A O 1
ATOM 894 N N . SER A 1 116 ? 14.486 -3.740 -30.629 1.00 97.38 116 SER A N 1
ATOM 895 C CA . SER A 1 116 ? 14.524 -3.120 -29.300 1.00 97.38 116 SER A CA 1
ATOM 896 C C . SER A 1 116 ? 14.839 -1.634 -29.391 1.00 97.38 116 SER A C 1
ATOM 898 O O . SER A 1 116 ? 15.433 -1.155 -30.359 1.00 97.38 116 SER A O 1
ATOM 900 N N . THR A 1 117 ? 14.452 -0.892 -28.361 1.00 96.81 117 THR A N 1
ATOM 901 C CA . THR A 1 117 ? 14.753 0.533 -28.226 1.00 96.81 117 THR A CA 1
ATOM 902 C C . THR A 1 117 ? 15.610 0.744 -26.988 1.00 96.81 117 THR A C 1
ATOM 904 O O . THR A 1 117 ? 15.150 0.550 -25.864 1.00 96.81 117 THR A O 1
ATOM 907 N N . LEU A 1 118 ? 16.874 1.107 -27.191 1.00 96.88 118 LEU A N 1
ATOM 908 C CA . LEU A 1 118 ? 17.837 1.329 -26.114 1.00 96.88 118 LEU A CA 1
ATOM 909 C C . LEU A 1 118 ? 18.199 2.806 -26.082 1.00 96.88 118 LEU A C 1
ATOM 911 O O . LEU A 1 118 ? 18.503 3.400 -27.113 1.00 96.88 118 LEU A O 1
ATOM 915 N N . LEU A 1 119 ? 18.178 3.393 -24.896 1.00 95.06 119 LEU A N 1
ATOM 916 C CA . LEU A 1 119 ? 18.330 4.819 -24.701 1.00 95.06 119 LEU A CA 1
ATOM 917 C C . LEU A 1 119 ? 19.268 5.099 -23.527 1.00 95.06 119 LEU A C 1
ATOM 919 O O . LEU A 1 119 ? 19.053 4.629 -22.408 1.00 95.06 119 LEU A O 1
ATOM 923 N N . SER A 1 120 ? 20.285 5.923 -23.783 1.00 93.31 120 SER A N 1
ATOM 924 C CA . SER A 1 120 ? 21.192 6.447 -22.759 1.00 93.31 120 SER A CA 1
ATOM 925 C C . SER A 1 120 ? 21.576 7.892 -23.061 1.00 93.31 120 SER A C 1
ATOM 927 O O . SER A 1 120 ? 21.613 8.330 -24.206 1.00 93.31 120 SER A O 1
ATOM 929 N N . ASP A 1 121 ? 21.843 8.675 -22.019 1.00 90.69 121 ASP A N 1
ATOM 930 C CA . ASP A 1 121 ? 22.435 10.011 -22.146 1.00 90.69 121 ASP A CA 1
ATOM 931 C C . ASP A 1 121 ? 23.971 10.006 -22.072 1.00 90.69 121 ASP A C 1
ATOM 933 O O . ASP A 1 121 ? 24.578 11.072 -22.194 1.00 90.69 121 ASP A O 1
ATOM 937 N N . GLN A 1 122 ? 24.595 8.838 -21.886 1.00 91.31 122 GLN A N 1
ATOM 938 C CA . GLN A 1 122 ? 26.048 8.664 -21.861 1.00 91.31 122 GLN A CA 1
ATOM 939 C C . GLN A 1 122 ? 26.525 7.698 -22.946 1.00 91.31 122 GLN A C 1
ATOM 941 O O . GLN A 1 122 ? 27.241 8.129 -23.847 1.00 91.31 122 GLN A O 1
ATOM 946 N N . THR A 1 123 ? 26.146 6.419 -22.861 1.00 95.06 123 THR A N 1
ATOM 947 C CA . THR A 1 123 ? 26.553 5.373 -23.812 1.00 95.06 123 THR A CA 1
ATOM 948 C C . THR A 1 123 ? 25.606 4.181 -23.778 1.00 95.06 123 THR A C 1
ATOM 950 O O . THR A 1 123 ? 25.021 3.890 -22.739 1.00 95.06 123 THR A O 1
ATOM 953 N N . ILE A 1 124 ? 25.428 3.480 -24.898 1.00 96.94 124 ILE A N 1
ATOM 954 C CA . ILE A 1 124 ? 24.653 2.227 -24.918 1.00 96.94 124 ILE A CA 1
ATOM 955 C C . ILE A 1 124 ? 25.555 1.071 -24.513 1.00 96.94 124 ILE A C 1
ATOM 957 O O . ILE A 1 124 ? 25.208 0.309 -23.611 1.00 96.94 124 ILE A O 1
ATOM 961 N N . PHE A 1 125 ? 26.717 0.982 -25.159 1.00 96.88 125 PHE A N 1
ATOM 962 C CA . PHE A 1 125 ? 27.677 -0.097 -24.971 1.00 96.88 125 PHE A CA 1
ATOM 963 C C . PHE A 1 125 ? 28.954 0.429 -24.326 1.00 96.88 125 PHE A C 1
ATOM 965 O O . PHE A 1 125 ? 29.531 1.411 -24.798 1.00 96.88 125 PHE A O 1
ATOM 972 N N . THR A 1 126 ? 29.425 -0.252 -23.291 1.00 95.06 126 THR A N 1
ATOM 973 C CA . THR A 1 126 ? 30.767 -0.061 -22.735 1.00 95.06 126 THR A CA 1
ATOM 974 C C . THR A 1 126 ? 31.510 -1.382 -22.819 1.00 95.06 126 THR A C 1
ATOM 976 O O . THR A 1 126 ? 31.077 -2.367 -22.231 1.00 95.06 126 THR A O 1
ATOM 979 N N . LEU A 1 127 ? 32.618 -1.406 -23.552 1.00 92.44 127 LEU A N 1
ATOM 980 C CA . LEU A 1 127 ? 33.481 -2.574 -23.693 1.00 92.44 127 LEU A CA 1
ATOM 981 C C . LEU A 1 127 ? 34.848 -2.238 -23.105 1.00 92.44 127 LEU A C 1
ATOM 983 O O . LEU A 1 127 ? 35.481 -1.271 -23.537 1.00 92.44 127 LEU A O 1
ATOM 987 N N . THR A 1 128 ? 35.315 -3.021 -22.139 1.00 88.31 128 THR A N 1
ATOM 988 C CA . THR A 1 128 ? 36.665 -2.869 -21.586 1.00 88.31 128 THR A CA 1
ATOM 989 C C . THR A 1 128 ? 37.586 -3.929 -22.182 1.00 88.31 128 THR A C 1
ATOM 991 O O . THR A 1 128 ? 37.257 -5.113 -22.190 1.00 88.31 128 THR A O 1
ATOM 994 N N . GLY A 1 129 ? 38.734 -3.494 -22.704 1.00 78.94 129 GLY A N 1
ATOM 995 C CA . GLY A 1 129 ? 39.746 -4.365 -23.295 1.00 78.94 129 GLY A CA 1
ATOM 996 C C . GLY A 1 129 ? 40.398 -5.317 -22.287 1.00 78.94 129 GLY A C 1
ATOM 997 O O . GLY A 1 129 ? 40.235 -5.155 -21.074 1.00 78.94 129 GLY A O 1
ATOM 998 N N . PRO A 1 130 ? 41.150 -6.316 -22.776 1.00 73.81 130 PRO A N 1
ATOM 999 C CA . PRO A 1 130 ? 41.840 -7.278 -21.923 1.00 73.81 130 PRO A CA 1
ATOM 1000 C C . PRO A 1 130 ? 42.943 -6.618 -21.076 1.00 73.81 130 PRO A C 1
ATOM 1002 O O . PRO A 1 130 ? 43.686 -5.745 -21.541 1.00 73.81 130 PRO A O 1
ATOM 1005 N N . GLU A 1 131 ? 43.078 -7.055 -19.820 1.00 67.62 131 GLU A N 1
ATOM 1006 C CA . GLU A 1 131 ? 44.144 -6.601 -18.921 1.00 67.62 131 GLU A CA 1
ATOM 1007 C C . GLU A 1 131 ? 45.390 -7.492 -19.049 1.00 67.62 131 GLU A C 1
ATOM 1009 O O . GLU A 1 131 ? 45.425 -8.621 -18.564 1.00 67.62 131 GLU A O 1
ATOM 1014 N N . GLU A 1 132 ? 46.466 -6.977 -19.651 1.00 56.78 132 GLU A N 1
ATOM 1015 C CA . GLU A 1 132 ? 47.771 -7.645 -19.613 1.00 56.78 132 GLU A CA 1
ATOM 1016 C C . GLU A 1 132 ? 48.507 -7.318 -18.300 1.00 56.78 132 GLU A C 1
ATOM 1018 O O . GLU A 1 132 ? 48.997 -6.200 -18.094 1.00 56.78 132 GLU A O 1
ATOM 1023 N N . LYS A 1 133 ? 48.657 -8.292 -17.389 1.00 48.09 133 LYS A N 1
ATOM 1024 C CA . LYS A 1 133 ? 49.571 -8.124 -16.246 1.00 48.09 133 LYS A CA 1
ATOM 1025 C C . LYS A 1 133 ? 51.022 -8.161 -16.729 1.00 48.09 133 LYS A C 1
ATOM 1027 O O . LYS A 1 133 ? 51.534 -9.194 -17.155 1.00 48.09 133 LYS A O 1
ATOM 1032 N N . LYS A 1 134 ? 51.718 -7.027 -16.585 1.00 42.56 134 LYS A N 1
ATOM 1033 C CA . LYS A 1 134 ? 53.168 -6.901 -16.796 1.00 42.56 134 LYS A CA 1
ATOM 1034 C C . LYS A 1 134 ? 53.936 -7.993 -16.030 1.00 42.56 134 LYS A C 1
ATOM 1036 O O . LYS A 1 134 ? 53.958 -7.990 -14.803 1.00 42.56 134 LYS A O 1
ATOM 1041 N N . LYS A 1 135 ? 54.660 -8.819 -16.795 1.00 45.03 135 LYS A N 1
ATOM 1042 C CA . LYS A 1 135 ? 55.723 -9.763 -16.396 1.00 45.03 135 LYS A CA 1
ATOM 1043 C C . LYS A 1 135 ? 55.299 -10.961 -15.532 1.00 45.03 135 LYS A C 1
ATOM 1045 O O . LYS A 1 135 ? 55.316 -10.889 -14.307 1.00 45.03 135 LYS A O 1
ATOM 1050 N N . LYS A 1 136 ? 55.209 -12.134 -16.168 1.00 35.84 136 LYS A N 1
ATOM 1051 C CA . LYS A 1 136 ? 55.845 -13.356 -15.649 1.00 35.84 136 LYS A CA 1
ATOM 1052 C C . LYS A 1 136 ? 56.403 -14.185 -16.808 1.00 35.84 136 LYS A C 1
ATOM 1054 O O . LYS A 1 136 ? 55.701 -14.455 -17.765 1.00 35.84 136 LYS A O 1
ATOM 1059 N N . VAL A 1 137 ? 57.702 -14.458 -16.677 1.00 37.12 137 VAL A N 1
ATOM 1060 C CA . VAL A 1 137 ? 58.587 -15.408 -17.371 1.00 37.12 137 VAL A CA 1
ATOM 1061 C C . VAL A 1 137 ? 57.996 -16.113 -18.597 1.00 37.12 137 VAL A C 1
ATOM 1063 O O . VAL A 1 137 ? 57.086 -16.924 -18.482 1.00 37.12 137 VAL A O 1
ATOM 1066 N N . THR A 1 138 ? 58.615 -15.841 -19.745 1.00 42.28 138 THR A N 1
ATOM 1067 C CA . THR A 1 138 ? 58.541 -16.610 -20.990 1.00 42.28 138 THR A CA 1
ATOM 1068 C C . THR A 1 138 ? 58.619 -18.114 -20.728 1.00 42.28 138 THR A C 1
ATOM 1070 O O . THR A 1 138 ? 59.689 -18.651 -20.445 1.00 42.28 138 THR A O 1
ATOM 1073 N N . SER A 1 139 ? 57.483 -18.793 -20.852 1.00 39.34 139 SER A N 1
ATOM 1074 C CA . SER A 1 139 ? 57.432 -20.173 -21.324 1.00 39.34 139 SER A CA 1
ATOM 1075 C C . SER A 1 139 ? 56.861 -20.138 -22.739 1.00 39.34 139 SER A C 1
ATOM 1077 O O . SER A 1 139 ? 55.723 -19.705 -22.915 1.00 39.34 139 SER A O 1
ATOM 1079 N N . ASP A 1 140 ? 57.643 -20.580 -23.722 1.00 39.91 140 ASP A N 1
ATOM 1080 C CA . ASP A 1 140 ? 57.386 -20.494 -25.173 1.00 39.91 140 ASP A CA 1
ATOM 1081 C C . ASP A 1 140 ? 56.180 -21.316 -25.696 1.00 39.91 140 ASP A C 1
ATOM 1083 O O . ASP A 1 140 ? 56.141 -21.675 -26.869 1.00 39.91 140 ASP A O 1
ATOM 1087 N N . GLN A 1 141 ? 55.178 -21.640 -24.871 1.00 41.06 141 GLN A N 1
ATOM 1088 C CA . GLN A 1 141 ? 54.006 -22.433 -25.286 1.00 41.06 141 GLN A CA 1
ATOM 1089 C C . GLN A 1 141 ? 52.686 -22.046 -24.590 1.00 41.06 141 GLN A C 1
ATOM 1091 O O . GLN A 1 141 ? 51.816 -22.892 -24.407 1.00 41.06 141 GLN A O 1
ATOM 1096 N N . ALA A 1 142 ? 52.506 -20.788 -24.183 1.00 42.50 142 ALA A N 1
ATOM 1097 C CA . ALA A 1 142 ? 51.212 -20.321 -23.677 1.00 42.50 142 ALA A CA 1
ATOM 1098 C C . ALA A 1 142 ? 50.596 -19.312 -24.656 1.00 42.50 142 ALA A C 1
ATOM 1100 O O . ALA A 1 142 ? 50.935 -18.130 -24.615 1.00 42.50 142 ALA A O 1
ATOM 1101 N N . GLU A 1 143 ? 49.703 -19.772 -25.541 1.00 42.88 143 GLU A N 1
ATOM 1102 C CA . GLU A 1 143 ? 48.803 -18.860 -26.255 1.00 42.88 143 GLU A CA 1
ATOM 1103 C C . GLU A 1 143 ? 47.794 -18.280 -25.243 1.00 42.88 143 GLU A C 1
ATOM 1105 O O . GLU A 1 143 ? 47.145 -19.046 -24.522 1.00 42.88 143 GLU A O 1
ATOM 1110 N N . PRO A 1 144 ? 47.670 -16.945 -25.119 1.00 48.88 144 PRO A N 1
ATOM 1111 C CA . PRO A 1 144 ? 46.616 -16.345 -24.309 1.00 48.88 144 PRO A CA 1
ATOM 1112 C C . PRO A 1 144 ? 45.245 -16.703 -24.899 1.00 48.88 144 PRO A C 1
ATOM 1114 O O . PRO A 1 144 ? 45.090 -16.788 -26.116 1.00 48.88 144 PRO A O 1
ATOM 1117 N N . ALA A 1 145 ? 44.232 -16.899 -24.050 1.00 52.00 145 ALA A N 1
ATOM 1118 C CA . ALA A 1 145 ? 42.867 -17.130 -24.521 1.00 52.00 145 ALA A CA 1
ATOM 1119 C C . ALA A 1 145 ? 42.407 -15.955 -25.413 1.00 52.00 145 ALA A C 1
ATOM 1121 O O . ALA A 1 145 ? 42.432 -14.807 -24.975 1.00 52.00 145 ALA A O 1
ATOM 1122 N N . SER A 1 146 ? 41.993 -16.224 -26.658 1.00 55.12 146 SER A N 1
ATOM 1123 C CA . SER A 1 146 ? 41.482 -15.192 -27.574 1.00 55.12 146 SER A CA 1
ATOM 1124 C C . SER A 1 146 ? 40.046 -14.812 -27.195 1.00 55.12 146 SER A C 1
ATOM 1126 O O . SER A 1 146 ? 39.143 -15.648 -27.305 1.00 55.12 146 SER A O 1
ATOM 1128 N N . GLY A 1 147 ? 39.814 -13.576 -26.757 1.00 65.06 147 GLY A N 1
ATOM 1129 C CA . GLY A 1 147 ? 38.513 -13.112 -26.267 1.00 65.06 147 GLY A CA 1
ATOM 1130 C C . GLY A 1 147 ? 37.724 -12.333 -27.316 1.00 65.06 147 GLY A C 1
ATOM 1131 O O . GLY A 1 147 ? 37.594 -11.118 -27.207 1.00 65.06 147 GLY A O 1
ATOM 1132 N N . GLN A 1 148 ? 37.171 -13.009 -28.329 1.00 79.75 148 GLN A N 1
ATOM 1133 C CA . GLN A 1 148 ? 36.330 -12.337 -29.329 1.00 79.75 148 GLN A CA 1
ATOM 1134 C C . GLN A 1 148 ? 35.040 -11.785 -28.683 1.00 79.75 148 GLN A C 1
ATOM 1136 O O . GLN A 1 148 ? 34.389 -12.472 -27.898 1.00 79.75 148 GLN A O 1
ATOM 1141 N N . THR A 1 149 ? 34.657 -10.553 -29.024 1.00 88.00 149 THR A N 1
ATOM 1142 C CA . THR A 1 149 ? 33.404 -9.905 -28.606 1.00 88.00 149 THR A CA 1
ATOM 1143 C C . THR A 1 149 ? 32.554 -9.557 -29.827 1.00 88.00 149 THR A C 1
ATOM 1145 O O . THR A 1 149 ? 32.991 -8.807 -30.701 1.00 88.00 149 THR A O 1
ATOM 1148 N N . ASP A 1 150 ? 31.322 -10.059 -29.863 1.00 91.19 150 ASP A N 1
ATOM 1149 C CA . ASP A 1 150 ? 30.389 -9.875 -30.973 1.00 91.19 150 ASP A CA 1
ATOM 1150 C C . ASP A 1 150 ? 29.181 -9.042 -30.523 1.00 91.19 150 ASP A C 1
ATOM 1152 O O . ASP A 1 150 ? 28.468 -9.408 -29.589 1.00 91.19 150 ASP A O 1
ATOM 1156 N N . ILE A 1 151 ? 28.935 -7.921 -31.202 1.00 94.56 151 ILE A N 1
ATOM 1157 C CA . ILE A 1 151 ? 27.766 -7.061 -30.994 1.00 94.56 151 ILE A CA 1
ATOM 1158 C C . ILE A 1 151 ? 26.897 -7.112 -32.248 1.00 94.56 151 ILE A C 1
ATOM 1160 O O . ILE A 1 151 ? 27.321 -6.691 -33.325 1.00 94.56 151 ILE A O 1
ATOM 1164 N N . VAL A 1 152 ? 25.670 -7.599 -32.103 1.00 96.12 152 VAL A N 1
ATOM 1165 C CA . VAL A 1 152 ? 24.695 -7.731 -33.188 1.00 96.12 152 VAL A CA 1
ATOM 1166 C C . VAL A 1 152 ? 23.477 -6.880 -32.854 1.00 96.12 152 VAL A C 1
ATOM 1168 O O . VAL A 1 152 ? 22.857 -7.075 -31.812 1.00 96.12 152 VAL A O 1
ATOM 1171 N N . VAL A 1 153 ? 23.123 -5.938 -33.727 1.00 96.75 153 VAL A N 1
ATOM 1172 C CA . VAL A 1 153 ? 21.958 -5.058 -33.562 1.00 96.75 153 VAL A CA 1
ATOM 1173 C C . VAL A 1 153 ? 21.110 -5.118 -34.824 1.00 96.75 153 VAL A C 1
ATOM 1175 O O . VAL A 1 153 ? 21.557 -4.693 -35.889 1.00 96.75 153 VAL A O 1
ATOM 1178 N N . ILE A 1 154 ? 19.884 -5.624 -34.700 1.00 95.19 154 ILE A N 1
ATOM 1179 C CA . ILE A 1 154 ? 18.962 -5.805 -35.824 1.00 95.19 154 ILE A CA 1
ATOM 1180 C C . ILE A 1 154 ? 17.604 -5.174 -35.509 1.00 95.19 154 ILE A C 1
ATOM 1182 O O . ILE A 1 154 ? 17.079 -5.332 -34.401 1.00 95.19 154 ILE A O 1
ATOM 1186 N N . ASN A 1 155 ? 17.026 -4.464 -36.481 1.00 94.75 155 ASN A N 1
ATOM 1187 C CA . ASN A 1 155 ? 15.697 -3.841 -36.398 1.00 94.75 155 ASN A CA 1
ATOM 1188 C C . ASN A 1 155 ? 15.519 -2.969 -35.143 1.00 94.75 155 ASN A C 1
ATOM 1190 O O . ASN A 1 155 ? 14.453 -2.963 -34.543 1.00 94.75 155 ASN A O 1
ATOM 1194 N N . SER A 1 156 ? 16.559 -2.281 -34.676 1.00 96.50 156 SER A N 1
ATOM 1195 C CA . SER A 1 156 ? 16.565 -1.643 -33.350 1.00 96.50 156 SER A CA 1
ATOM 1196 C C . SER A 1 156 ? 16.887 -0.154 -33.423 1.00 96.50 156 SER A C 1
ATOM 1198 O O . SER A 1 156 ? 17.572 0.305 -34.334 1.00 96.50 156 SER A O 1
ATOM 1200 N N . VAL A 1 157 ? 16.413 0.611 -32.441 1.00 95.94 157 VAL A N 1
ATOM 1201 C CA . VAL A 1 157 ? 16.654 2.058 -32.344 1.00 95.94 157 VAL A CA 1
ATOM 1202 C C . VAL A 1 157 ? 17.518 2.338 -31.117 1.00 95.94 157 VAL A C 1
ATOM 1204 O O . VAL A 1 157 ? 17.135 2.017 -29.993 1.00 95.94 157 VAL A O 1
ATOM 1207 N N . LEU A 1 158 ? 18.689 2.938 -31.331 1.00 96.50 158 LEU A N 1
ATOM 1208 C CA . LEU A 1 158 ? 19.652 3.303 -30.294 1.00 96.50 158 LEU A CA 1
ATOM 1209 C C . LEU A 1 158 ? 19.673 4.828 -30.133 1.00 96.50 158 LEU A C 1
ATOM 1211 O O . LEU A 1 158 ? 20.213 5.540 -30.983 1.00 96.50 158 LEU A O 1
ATOM 1215 N N . ILE A 1 159 ? 19.095 5.333 -29.044 1.00 95.00 159 ILE A N 1
ATOM 1216 C CA . ILE A 1 159 ? 18.853 6.762 -28.813 1.00 95.00 159 ILE A CA 1
ATOM 1217 C C . ILE A 1 159 ? 19.881 7.345 -27.837 1.00 95.00 159 ILE A C 1
ATOM 1219 O O . ILE A 1 159 ? 20.046 6.861 -26.715 1.00 95.00 159 ILE A O 1
ATOM 1223 N N . GLY A 1 160 ? 20.542 8.414 -28.269 1.00 93.00 160 GLY A N 1
ATOM 1224 C CA . GLY A 1 160 ? 21.467 9.228 -27.491 1.00 93.00 160 GLY A CA 1
ATOM 1225 C C . GLY A 1 160 ? 20.847 10.531 -27.000 1.00 93.00 160 GLY A C 1
ATOM 1226 O O . GLY A 1 160 ? 19.723 10.893 -27.346 1.00 93.00 160 GLY A O 1
ATOM 1227 N N . SER A 1 161 ? 21.606 11.268 -26.189 1.00 89.62 161 SER A N 1
ATOM 1228 C CA . SER A 1 161 ? 21.251 12.632 -25.795 1.00 89.62 161 SER A CA 1
ATOM 1229 C C . SER A 1 161 ? 22.135 13.640 -26.532 1.00 89.62 161 SER A C 1
ATOM 1231 O O . SER A 1 161 ? 23.296 13.807 -26.142 1.00 89.62 161 SER A O 1
ATOM 1233 N N . PRO A 1 162 ? 21.606 14.400 -27.512 1.00 86.31 162 PRO A N 1
ATOM 1234 C CA . PRO A 1 162 ? 22.386 15.435 -28.195 1.00 86.31 162 PRO A CA 1
ATOM 1235 C C . PRO A 1 162 ? 22.777 16.583 -27.247 1.00 86.31 162 PRO A C 1
ATOM 1237 O O . PRO A 1 162 ? 23.703 17.346 -27.520 1.00 86.31 162 PRO A O 1
ATOM 1240 N N . ARG A 1 163 ? 22.104 16.690 -26.090 1.00 87.06 163 ARG A N 1
ATOM 1241 C CA . ARG A 1 163 ? 22.391 17.683 -25.044 1.00 87.06 163 ARG A CA 1
ATOM 1242 C C . ARG A 1 163 ? 23.711 17.400 -24.319 1.00 87.06 163 ARG A C 1
ATOM 1244 O O . ARG A 1 163 ? 24.359 18.335 -23.851 1.00 87.06 163 ARG A O 1
ATOM 1251 N N . ASN A 1 164 ? 24.124 16.134 -24.228 1.00 89.06 164 ASN A N 1
ATOM 1252 C CA . ASN A 1 164 ? 25.408 15.762 -23.647 1.00 89.06 164 ASN A CA 1
ATOM 1253 C C . ASN A 1 164 ? 26.457 15.621 -24.753 1.00 89.06 164 ASN A C 1
ATOM 1255 O O . ASN A 1 164 ? 26.573 14.571 -25.368 1.00 89.06 164 ASN A O 1
ATOM 1259 N N . LYS A 1 165 ? 27.286 16.651 -24.951 1.00 88.81 165 LYS A N 1
ATOM 1260 C CA . LYS A 1 165 ? 28.332 16.669 -25.992 1.00 88.81 165 LYS A CA 1
ATOM 1261 C C . LYS A 1 165 ? 29.378 15.552 -25.872 1.00 88.81 165 LYS A C 1
ATOM 1263 O O . LYS A 1 165 ? 30.121 15.327 -26.819 1.00 88.81 165 LYS A O 1
ATOM 1268 N N . GLN A 1 166 ? 29.477 14.895 -24.715 1.00 89.00 166 GLN A N 1
ATOM 1269 C CA . GLN A 1 166 ? 30.390 13.771 -24.497 1.00 89.00 166 GLN A CA 1
ATOM 1270 C C . GLN A 1 166 ? 29.723 12.403 -24.683 1.00 89.00 166 GLN A C 1
ATOM 1272 O O . GLN A 1 166 ? 30.415 11.390 -24.572 1.00 89.00 166 GLN A O 1
ATOM 1277 N N . ALA A 1 167 ? 28.411 12.364 -24.941 1.00 92.00 167 ALA A N 1
ATOM 1278 C CA . ALA A 1 167 ? 27.695 11.123 -25.178 1.00 92.00 167 ALA A CA 1
ATOM 1279 C C . ALA A 1 167 ? 28.220 10.435 -26.441 1.00 92.00 167 ALA A C 1
ATOM 1281 O O . ALA A 1 167 ? 28.449 11.074 -27.472 1.00 92.00 167 ALA A O 1
ATOM 1282 N N . THR A 1 168 ? 28.397 9.123 -26.353 1.00 94.56 168 THR A N 1
ATOM 1283 C CA . THR A 1 168 ? 28.843 8.293 -27.468 1.00 94.56 168 THR A CA 1
ATOM 1284 C C . THR A 1 168 ? 28.057 6.995 -27.487 1.00 94.56 168 THR A C 1
ATOM 1286 O O . THR A 1 168 ? 27.781 6.463 -26.424 1.00 94.56 168 THR A O 1
ATOM 1289 N N . MET A 1 169 ? 27.678 6.463 -28.649 1.00 96.00 169 MET A N 1
ATOM 1290 C CA . MET A 1 169 ? 26.869 5.234 -28.678 1.00 96.00 169 MET A CA 1
ATOM 1291 C C . MET A 1 169 ? 27.640 4.026 -28.103 1.00 96.00 169 MET A C 1
ATOM 1293 O O . MET A 1 169 ? 27.065 3.224 -27.360 1.00 96.00 169 MET A O 1
ATOM 1297 N N . MET A 1 170 ? 28.934 3.904 -28.416 1.00 96.44 170 MET A N 1
ATOM 1298 C CA . MET A 1 170 ? 29.806 2.822 -27.950 1.00 96.44 170 MET A CA 1
ATOM 1299 C C . MET A 1 170 ? 31.115 3.372 -27.378 1.00 96.44 170 MET A C 1
ATOM 1301 O O . MET A 1 170 ? 31.826 4.139 -28.027 1.00 96.44 170 MET A O 1
ATOM 1305 N N . THR A 1 171 ? 31.471 2.932 -26.176 1.00 95.31 171 THR A N 1
ATOM 1306 C CA . THR A 1 171 ? 32.733 3.276 -25.516 1.00 95.31 171 THR A CA 1
ATOM 1307 C C . THR A 1 171 ? 33.639 2.051 -25.452 1.00 95.31 171 THR A C 1
ATOM 1309 O O . THR A 1 171 ? 33.234 1.013 -24.935 1.00 95.31 171 THR A O 1
ATOM 1312 N N . LEU A 1 172 ? 34.869 2.179 -25.950 1.00 93.56 172 LEU A N 1
ATOM 1313 C CA . LEU A 1 172 ? 35.917 1.162 -25.872 1.00 93.56 172 LEU A CA 1
ATOM 1314 C C . LEU A 1 172 ? 37.013 1.629 -24.909 1.00 93.56 172 LEU A C 1
ATOM 1316 O O . LEU A 1 172 ? 37.806 2.512 -25.243 1.00 93.56 172 LEU A O 1
ATOM 1320 N N . ASN A 1 173 ? 37.075 1.040 -23.722 1.00 90.25 173 ASN A N 1
ATOM 1321 C CA . ASN A 1 173 ? 38.059 1.391 -22.707 1.00 90.25 173 ASN A CA 1
ATOM 1322 C C . ASN A 1 173 ? 39.294 0.498 -22.824 1.00 90.25 173 ASN A C 1
ATOM 1324 O O . ASN A 1 173 ? 39.168 -0.721 -22.772 1.00 90.25 173 ASN A O 1
ATOM 1328 N N . ASN A 1 174 ? 40.487 1.093 -22.921 1.00 85.44 174 ASN A N 1
ATOM 1329 C CA . ASN A 1 174 ? 41.767 0.372 -22.945 1.00 85.44 174 ASN A CA 1
ATOM 1330 C C . ASN A 1 174 ? 41.845 -0.726 -24.028 1.00 85.44 174 ASN A C 1
ATOM 1332 O O . ASN A 1 174 ? 42.503 -1.745 -23.825 1.00 85.44 174 ASN A O 1
ATOM 1336 N N . TRP A 1 175 ? 41.171 -0.541 -25.168 1.00 85.62 175 TRP A N 1
ATOM 1337 C CA . TRP A 1 175 ? 41.136 -1.550 -26.231 1.00 85.62 175 TRP A CA 1
ATOM 1338 C C . TRP A 1 175 ? 42.311 -1.369 -27.209 1.00 85.62 175 TRP A C 1
ATOM 1340 O O . TRP A 1 175 ? 42.598 -0.229 -27.598 1.00 85.62 175 TRP A O 1
ATOM 1350 N N . PRO A 1 176 ? 42.986 -2.448 -27.652 1.00 82.81 176 PRO A N 1
ATOM 1351 C CA . PRO A 1 176 ? 44.040 -2.363 -28.663 1.00 82.81 176 PRO A CA 1
ATOM 1352 C C . PRO A 1 176 ? 43.547 -1.771 -29.994 1.00 82.81 176 PRO A C 1
ATOM 1354 O O . PRO A 1 176 ? 42.477 -2.119 -30.491 1.00 82.81 176 PRO A O 1
ATOM 1357 N N . GLN A 1 177 ? 44.340 -0.885 -30.602 1.00 85.81 177 GLN A N 1
ATOM 1358 C CA . GLN A 1 177 ? 44.007 -0.263 -31.888 1.00 85.81 177 GLN A CA 1
ATOM 1359 C C . GLN A 1 177 ? 45.070 -0.566 -32.941 1.00 85.81 177 GLN A C 1
ATOM 1361 O O . GLN A 1 177 ? 46.228 -0.174 -32.780 1.00 85.81 177 GLN A O 1
ATOM 1366 N N . ASP A 1 178 ? 44.662 -1.154 -34.066 1.00 85.25 178 ASP A N 1
ATOM 1367 C CA . ASP A 1 178 ? 45.531 -1.302 -35.231 1.00 85.25 178 ASP A CA 1
ATOM 1368 C C . ASP A 1 178 ? 45.464 -0.049 -36.123 1.00 85.25 178 ASP A C 1
ATOM 1370 O O . ASP A 1 178 ? 44.513 0.199 -36.883 1.00 85.25 178 ASP A O 1
ATOM 1374 N N . LYS A 1 179 ? 46.502 0.783 -35.998 1.00 81.69 179 LYS A N 1
ATOM 1375 C CA . LYS A 1 179 ? 46.674 2.014 -36.781 1.00 81.69 179 LYS A CA 1
ATOM 1376 C C . LYS A 1 179 ? 47.249 1.762 -38.177 1.00 81.69 179 LYS A C 1
ATOM 1378 O O . LYS A 1 179 ? 47.137 2.653 -39.014 1.00 81.69 179 LYS A O 1
ATOM 1383 N N . LEU A 1 180 ? 47.857 0.598 -38.418 1.00 83.38 180 LEU A N 1
ATOM 1384 C CA . LEU A 1 180 ? 48.559 0.254 -39.662 1.00 83.38 180 LEU A CA 1
ATOM 1385 C C . LEU A 1 180 ? 47.753 -0.695 -40.564 1.00 83.38 180 LEU A C 1
ATOM 1387 O O . LEU A 1 180 ? 48.245 -1.113 -41.611 1.00 83.38 180 LEU A O 1
ATOM 1391 N N . ARG A 1 181 ? 46.513 -1.008 -40.181 1.00 83.06 181 ARG A N 1
ATOM 1392 C CA . ARG A 1 181 ? 45.599 -1.877 -40.928 1.00 83.06 181 ARG A CA 1
ATOM 1393 C C . ARG A 1 181 ? 45.346 -1.440 -42.375 1.00 83.06 181 ARG A C 1
ATOM 1395 O O . ARG A 1 181 ? 45.362 -0.253 -42.713 1.00 83.06 181 ARG A O 1
ATOM 1402 N N . SER A 1 182 ? 44.952 -2.403 -43.207 1.00 80.19 182 SER A N 1
ATOM 1403 C CA . SER A 1 182 ? 44.322 -2.136 -44.503 1.00 80.19 182 SER A CA 1
ATOM 1404 C C . SER A 1 182 ? 42.933 -1.507 -44.332 1.00 80.19 182 SER A C 1
ATOM 1406 O O . SER A 1 182 ? 42.225 -1.808 -43.377 1.00 80.19 182 SER A O 1
ATOM 1408 N N . GLN A 1 183 ? 42.489 -0.683 -45.288 1.00 75.38 183 GLN A N 1
ATOM 1409 C CA . GLN A 1 183 ? 41.186 0.008 -45.213 1.00 75.38 183 GLN A CA 1
ATOM 1410 C C . GLN A 1 183 ? 39.969 -0.933 -45.107 1.00 75.38 183 GLN A C 1
ATOM 1412 O O . GLN A 1 183 ? 38.929 -0.525 -44.603 1.00 75.38 183 GLN A O 1
ATOM 1417 N N . SER A 1 184 ? 40.097 -2.177 -45.572 1.00 77.25 184 SER A N 1
ATOM 1418 C CA . SER A 1 184 ? 39.073 -3.226 -45.483 1.00 77.25 184 SER A CA 1
ATOM 1419 C C . SER A 1 184 ? 39.069 -3.993 -44.154 1.00 77.25 184 SER A C 1
ATOM 1421 O O . SER A 1 184 ? 38.206 -4.841 -43.951 1.00 77.25 184 SER A O 1
ATOM 1423 N N . ALA A 1 185 ? 40.030 -3.736 -43.263 1.00 83.31 185 ALA A N 1
ATOM 1424 C CA . ALA A 1 185 ? 40.143 -4.405 -41.972 1.00 83.31 185 ALA A CA 1
ATOM 1425 C C . ALA A 1 185 ? 39.656 -3.498 -40.830 1.00 83.31 185 ALA A C 1
ATOM 1427 O O . ALA A 1 185 ? 39.746 -2.268 -40.901 1.00 83.31 185 ALA A O 1
ATOM 1428 N N . SER A 1 186 ? 39.159 -4.118 -39.758 1.00 87.44 186 SER A N 1
ATOM 1429 C CA . SER A 1 186 ? 38.737 -3.411 -38.545 1.00 87.44 186 SER A CA 1
ATOM 1430 C C . SER A 1 186 ? 39.933 -2.814 -37.798 1.00 87.44 186 SER A C 1
ATOM 1432 O O . SER A 1 186 ? 40.980 -3.445 -37.666 1.00 87.44 186 SER A O 1
ATOM 1434 N N . ARG A 1 187 ? 39.765 -1.600 -37.262 1.00 89.56 187 ARG A N 1
ATOM 1435 C CA . ARG A 1 187 ? 40.697 -0.941 -36.328 1.00 89.56 187 ARG A CA 1
ATOM 1436 C C . ARG A 1 187 ? 40.777 -1.643 -34.989 1.00 89.56 187 ARG A C 1
ATOM 1438 O O . ARG A 1 187 ? 41.811 -1.573 -34.328 1.00 89.56 187 ARG A O 1
ATOM 1445 N N . PHE A 1 188 ? 39.674 -2.248 -34.583 1.00 89.06 188 PHE A N 1
ATOM 1446 C CA . PHE A 1 188 ? 39.522 -2.862 -33.281 1.00 89.06 188 PHE A CA 1
ATOM 1447 C C . PHE A 1 188 ? 39.549 -4.370 -33.492 1.00 89.06 188 PHE A C 1
ATOM 1449 O O . PHE A 1 188 ? 38.581 -4.957 -33.981 1.00 89.06 188 PHE A O 1
ATOM 1456 N N . GLY A 1 189 ? 40.704 -4.969 -33.199 1.00 81.62 189 GLY A N 1
ATOM 1457 C CA . GLY A 1 189 ? 40.871 -6.417 -33.234 1.00 81.62 189 GLY A CA 1
ATOM 1458 C C . GLY A 1 189 ? 39.933 -7.088 -32.235 1.00 81.62 189 GLY A C 1
ATOM 1459 O O . GLY A 1 189 ? 39.583 -6.489 -31.219 1.00 81.62 189 GLY A O 1
ATOM 1460 N N . GLU A 1 190 ? 39.514 -8.313 -32.553 1.00 83.69 190 GLU A N 1
ATOM 1461 C CA . GLU A 1 190 ? 38.663 -9.161 -31.701 1.00 83.69 190 GLU A CA 1
ATOM 1462 C C . GLU A 1 190 ? 37.256 -8.615 -31.400 1.00 83.69 190 GLU A C 1
ATOM 1464 O O . GLU A 1 190 ? 36.486 -9.290 -30.726 1.00 83.69 190 GLU A O 1
ATOM 1469 N N . ILE A 1 191 ? 36.868 -7.460 -31.956 1.00 88.94 191 ILE A N 1
ATOM 1470 C CA . ILE A 1 191 ? 35.487 -6.963 -31.922 1.00 88.94 191 ILE A CA 1
ATOM 1471 C C . ILE A 1 191 ? 34.850 -7.121 -33.300 1.00 88.94 191 ILE A C 1
ATOM 1473 O O . ILE A 1 191 ? 35.385 -6.628 -34.298 1.00 88.94 191 ILE A O 1
ATOM 1477 N N . LYS A 1 192 ? 33.663 -7.728 -33.349 1.00 90.44 192 LYS A N 1
ATOM 1478 C CA . LYS A 1 192 ? 32.779 -7.669 -34.518 1.00 90.44 192 LYS A CA 1
ATOM 1479 C C . LYS A 1 192 ? 31.507 -6.915 -34.171 1.00 90.44 192 LYS A C 1
ATOM 1481 O O . LYS A 1 192 ? 30.860 -7.199 -33.168 1.00 90.44 192 LYS A O 1
ATOM 1486 N N . VAL A 1 193 ? 31.142 -5.963 -35.025 1.00 92.19 193 VAL A N 1
ATOM 1487 C CA . VAL A 1 193 ? 29.897 -5.201 -34.904 1.00 92.19 193 VAL A CA 1
ATOM 1488 C C . VAL A 1 193 ? 29.082 -5.401 -36.174 1.00 92.19 193 VAL A C 1
ATOM 1490 O O . VAL A 1 193 ? 29.545 -5.067 -37.264 1.00 92.19 193 VAL A O 1
ATOM 1493 N N . GLN A 1 194 ? 27.871 -5.927 -36.025 1.00 93.50 194 GLN A N 1
ATOM 1494 C CA . GLN A 1 194 ? 26.901 -6.110 -37.100 1.00 93.50 194 GLN A CA 1
ATOM 1495 C C . GLN A 1 194 ? 25.680 -5.238 -36.821 1.00 93.50 194 GLN A C 1
ATOM 1497 O O . GLN A 1 194 ? 25.060 -5.352 -35.764 1.00 93.50 194 GLN A O 1
ATOM 1502 N N . LEU A 1 195 ? 25.348 -4.363 -37.770 1.00 93.44 195 LEU A N 1
ATOM 1503 C CA . LEU A 1 195 ? 24.198 -3.468 -37.692 1.00 93.44 195 LEU A CA 1
ATOM 1504 C C . LEU A 1 195 ? 23.315 -3.685 -38.925 1.00 93.44 195 LEU A C 1
ATOM 1506 O O . LEU A 1 195 ? 23.771 -3.464 -40.046 1.00 93.44 195 LEU A O 1
ATOM 1510 N N . GLU A 1 196 ? 22.057 -4.065 -38.719 1.00 91.81 196 GLU A N 1
ATOM 1511 C CA . GLU A 1 196 ? 21.068 -4.271 -39.785 1.00 91.81 196 GLU A CA 1
ATOM 1512 C C . GLU A 1 196 ? 19.757 -3.579 -39.414 1.00 91.81 196 GLU A C 1
ATOM 1514 O O . GLU A 1 196 ? 19.243 -3.770 -38.314 1.00 91.81 196 GLU A O 1
ATOM 1519 N N . ASN A 1 197 ? 19.217 -2.737 -40.300 1.00 91.19 197 ASN A N 1
ATOM 1520 C CA . ASN A 1 197 ? 18.010 -1.941 -40.025 1.00 91.19 197 ASN A CA 1
ATOM 1521 C C . ASN A 1 197 ? 18.050 -1.252 -38.642 1.00 91.19 197 ASN A C 1
ATOM 1523 O O . ASN A 1 197 ? 17.062 -1.228 -37.905 1.00 91.19 197 ASN A O 1
ATOM 1527 N N . ALA A 1 198 ? 19.226 -0.754 -38.249 1.00 93.88 198 ALA A N 1
ATOM 1528 C CA . ALA A 1 198 ? 19.447 -0.131 -36.951 1.00 93.88 198 ALA A CA 1
ATOM 1529 C C . ALA A 1 198 ? 19.529 1.393 -37.093 1.00 93.88 198 ALA A C 1
ATOM 1531 O O . ALA A 1 198 ? 20.283 1.894 -37.927 1.00 93.88 198 ALA A O 1
ATOM 1532 N N . LEU A 1 199 ? 18.783 2.131 -36.266 1.00 94.88 199 LEU A N 1
ATOM 1533 C CA . LEU A 1 199 ? 18.841 3.594 -36.230 1.00 94.88 199 LEU A CA 1
ATOM 1534 C C . LEU A 1 199 ? 19.710 4.060 -35.065 1.00 94.88 199 LEU A C 1
ATOM 1536 O O . LEU A 1 199 ? 19.387 3.798 -33.907 1.00 94.88 199 LEU A O 1
ATOM 1540 N N . LEU A 1 200 ? 20.776 4.795 -35.360 1.00 95.44 200 LEU A N 1
ATOM 1541 C CA . LEU A 1 200 ? 21.614 5.479 -34.381 1.00 95.44 200 LEU A CA 1
ATOM 1542 C C . LEU A 1 200 ? 21.166 6.940 -34.317 1.00 95.44 200 LEU A C 1
ATOM 1544 O O . LEU A 1 200 ? 21.493 7.730 -35.203 1.00 95.44 200 LEU A O 1
ATOM 1548 N N . TRP A 1 201 ? 20.399 7.295 -33.286 1.00 93.38 201 TRP A N 1
ATOM 1549 C CA . TRP A 1 201 ? 19.661 8.558 -33.246 1.00 93.38 201 TRP A CA 1
ATOM 1550 C C . TRP A 1 201 ? 20.113 9.476 -32.107 1.00 93.38 201 TRP A C 1
ATOM 1552 O O . TRP A 1 201 ? 20.115 9.067 -30.951 1.00 93.38 201 TRP A O 1
ATOM 1562 N N . GLY A 1 202 ? 20.455 10.732 -32.398 1.00 92.25 202 GLY A N 1
ATOM 1563 C CA . GLY A 1 202 ? 20.736 11.755 -31.384 1.00 92.25 202 GLY A CA 1
ATOM 1564 C C . GLY A 1 202 ? 22.119 11.649 -30.732 1.00 92.25 202 GLY A C 1
ATOM 1565 O O . GLY A 1 202 ? 22.293 12.093 -29.596 1.00 92.25 202 GLY A O 1
ATOM 1566 N N . TRP A 1 203 ? 23.099 11.047 -31.412 1.00 93.88 203 TRP A N 1
ATOM 1567 C CA . TRP A 1 203 ? 24.456 10.861 -30.889 1.00 93.88 203 TRP A CA 1
ATOM 1568 C C . TRP A 1 203 ? 25.433 11.929 -31.404 1.00 93.88 203 TRP A C 1
ATOM 1570 O O . TRP A 1 203 ? 25.615 12.041 -32.616 1.00 93.88 203 TRP A O 1
ATOM 1580 N N . PRO A 1 204 ? 26.133 12.662 -30.515 1.00 92.50 204 PRO A N 1
ATOM 1581 C CA . PRO A 1 204 ? 27.243 13.537 -30.912 1.00 92.50 204 PRO A CA 1
ATOM 1582 C C . PRO A 1 204 ? 28.453 12.774 -31.467 1.00 92.50 204 PRO A C 1
ATOM 1584 O O . PRO A 1 204 ? 29.201 13.296 -32.286 1.00 92.50 204 PRO A O 1
ATOM 1587 N N . SER A 1 205 ? 28.659 11.540 -31.001 1.00 94.25 205 SER A N 1
ATOM 1588 C CA . SER A 1 205 ? 29.681 10.616 -31.489 1.00 94.25 205 SER A CA 1
ATOM 1589 C C . SER A 1 205 ? 29.136 9.187 -31.455 1.00 94.25 205 SER A C 1
ATOM 1591 O O . SER A 1 205 ? 28.367 8.825 -30.572 1.00 94.25 205 SER A O 1
ATOM 1593 N N . TYR A 1 206 ? 29.542 8.346 -32.398 1.00 94.81 206 TYR A N 1
ATOM 1594 C CA . TYR A 1 206 ? 29.114 6.948 -32.464 1.00 94.81 206 TYR A CA 1
ATOM 1595 C C . TYR A 1 206 ? 30.072 6.012 -31.726 1.00 94.81 206 TYR A C 1
ATOM 1597 O O . TYR A 1 206 ? 29.637 5.006 -31.175 1.00 94.81 206 TYR A O 1
ATOM 1605 N N . LEU A 1 207 ? 31.365 6.334 -31.677 1.00 95.75 207 LEU A N 1
ATOM 1606 C CA . LEU A 1 207 ? 32.335 5.538 -30.930 1.00 95.75 207 LEU A CA 1
ATOM 1607 C C . LEU A 1 207 ? 33.411 6.414 -30.303 1.00 95.75 207 LEU A C 1
ATOM 1609 O O . LEU A 1 207 ? 33.978 7.275 -30.975 1.00 95.75 207 LEU A O 1
ATOM 1613 N N . ARG A 1 208 ? 33.756 6.130 -29.047 1.00 94.44 208 ARG A N 1
ATOM 1614 C CA . ARG A 1 208 ? 34.922 6.689 -28.354 1.00 94.44 208 ARG A CA 1
ATOM 1615 C C . ARG A 1 208 ? 35.807 5.554 -27.858 1.00 94.44 208 ARG A C 1
ATOM 1617 O O . ARG A 1 208 ? 35.337 4.690 -27.130 1.00 94.44 208 ARG A O 1
ATOM 1624 N N . SER A 1 209 ? 37.087 5.572 -28.207 1.00 92.31 209 SER A N 1
ATOM 1625 C CA . SER A 1 209 ? 38.062 4.572 -27.765 1.00 92.31 209 SER A CA 1
ATOM 1626 C C . SER A 1 209 ? 39.246 5.220 -27.057 1.00 92.31 209 SER A C 1
ATOM 1628 O O . SER A 1 209 ? 39.762 6.233 -27.531 1.00 92.31 209 SER A O 1
ATOM 1630 N N . THR A 1 210 ? 39.685 4.634 -25.945 1.00 87.88 210 THR A N 1
ATOM 1631 C CA . THR A 1 210 ? 40.950 4.963 -25.273 1.00 87.88 210 THR A CA 1
ATOM 1632 C C . THR A 1 210 ? 41.987 3.873 -25.523 1.00 87.88 210 THR A C 1
ATOM 1634 O O . THR A 1 210 ? 41.662 2.684 -25.561 1.00 87.88 210 THR A O 1
ATOM 1637 N N . GLU A 1 211 ? 43.243 4.276 -25.714 1.00 77.81 211 GLU A N 1
ATOM 1638 C CA . GLU A 1 211 ? 44.346 3.337 -25.937 1.00 77.81 211 GLU A CA 1
ATOM 1639 C C . GLU A 1 211 ? 44.762 2.620 -24.646 1.00 77.81 211 GLU A C 1
ATOM 1641 O O . GLU A 1 211 ? 44.761 3.194 -23.553 1.00 77.81 211 GLU A O 1
ATOM 1646 N N . GLN A 1 212 ? 45.168 1.355 -24.778 1.00 72.50 212 GLN A N 1
ATOM 1647 C CA . GLN A 1 212 ? 45.653 0.550 -23.659 1.00 72.50 212 GLN A CA 1
ATOM 1648 C C . GLN A 1 212 ? 46.865 1.221 -22.988 1.00 72.50 212 GLN A C 1
ATOM 1650 O O . GLN A 1 212 ? 47.851 1.571 -23.635 1.00 72.50 212 GLN A O 1
ATOM 1655 N N . GLY A 1 213 ? 46.785 1.425 -21.671 1.00 67.44 213 GLY A N 1
ATOM 1656 C CA . GLY A 1 213 ? 47.853 2.056 -20.889 1.00 67.44 213 GLY A CA 1
ATOM 1657 C C . GLY A 1 213 ? 47.962 3.581 -21.029 1.00 67.44 213 GLY A C 1
ATOM 1658 O O . GLY A 1 213 ? 48.792 4.172 -20.337 1.00 67.44 213 GLY A O 1
ATOM 1659 N N . ASN A 1 214 ? 47.129 4.231 -21.855 1.00 74.19 214 ASN A N 1
ATOM 1660 C CA . ASN A 1 214 ? 47.063 5.691 -21.954 1.00 74.19 214 ASN A CA 1
ATOM 1661 C C . ASN A 1 214 ? 45.625 6.199 -22.162 1.00 74.19 214 ASN A C 1
ATOM 1663 O O . ASN A 1 214 ? 45.163 6.411 -23.284 1.00 74.19 214 ASN A O 1
ATOM 1667 N N . SER A 1 215 ? 44.948 6.502 -21.054 1.00 73.56 215 SER A N 1
ATOM 1668 C CA . SER A 1 215 ? 43.575 7.024 -21.042 1.00 73.56 215 SER A CA 1
ATOM 1669 C C . SER A 1 215 ? 43.411 8.433 -21.631 1.00 73.56 215 SER A C 1
ATOM 1671 O O . SER A 1 215 ? 42.279 8.861 -21.854 1.00 73.56 215 SER A O 1
ATOM 1673 N N . GLN A 1 216 ? 44.507 9.156 -21.898 1.00 76.94 216 GLN A N 1
ATOM 1674 C CA . GLN A 1 216 ? 44.474 10.497 -22.499 1.00 76.94 216 GLN A CA 1
ATOM 1675 C C . GLN A 1 216 ? 44.428 10.457 -24.033 1.00 76.94 216 GLN A C 1
ATOM 1677 O O . GLN A 1 216 ? 43.964 11.411 -24.657 1.00 76.94 216 GLN A O 1
ATOM 1682 N N . ASN A 1 217 ? 44.860 9.353 -24.652 1.00 81.94 217 ASN A N 1
ATOM 1683 C CA . ASN A 1 217 ? 44.768 9.171 -26.099 1.00 81.94 217 ASN A CA 1
ATOM 1684 C C . ASN A 1 217 ? 43.369 8.677 -26.469 1.00 81.94 217 ASN A C 1
ATOM 1686 O O . ASN A 1 217 ? 43.063 7.490 -26.348 1.00 81.94 217 ASN A O 1
ATOM 1690 N N . VAL A 1 218 ? 42.527 9.601 -26.930 1.00 86.62 218 VAL A N 1
ATOM 1691 C CA . VAL A 1 218 ? 41.142 9.321 -27.314 1.00 86.62 218 VAL A CA 1
ATOM 1692 C C . VAL A 1 218 ? 41.002 9.341 -28.835 1.00 86.62 218 VAL A C 1
ATOM 1694 O O . VAL A 1 218 ? 41.298 10.342 -29.483 1.00 86.62 218 VAL A O 1
ATOM 1697 N N . PHE A 1 219 ? 40.499 8.247 -29.402 1.00 90.88 219 PHE A N 1
ATOM 1698 C CA . PHE A 1 219 ? 40.035 8.171 -30.785 1.00 90.88 219 PHE A CA 1
ATOM 1699 C C . PHE A 1 219 ? 38.504 8.251 -30.819 1.00 90.88 219 PHE A C 1
ATOM 1701 O O . PHE A 1 219 ? 37.839 7.631 -29.988 1.00 90.88 219 PHE A O 1
ATOM 1708 N N . GLN A 1 220 ? 37.940 9.006 -31.763 1.00 92.69 220 GLN A N 1
ATOM 1709 C CA . GLN A 1 220 ? 36.494 9.193 -31.890 1.00 92.69 220 GLN A CA 1
ATOM 1710 C C . GLN A 1 220 ? 36.013 8.948 -33.319 1.00 92.69 220 GLN A C 1
ATOM 1712 O O . GLN A 1 220 ? 36.699 9.274 -34.287 1.00 92.69 220 GLN A O 1
ATOM 1717 N N . ILE A 1 221 ? 34.808 8.396 -33.425 1.00 94.19 221 ILE A N 1
ATOM 1718 C CA . ILE A 1 221 ? 34.035 8.278 -34.658 1.00 94.19 221 ILE A CA 1
ATOM 1719 C C . ILE A 1 221 ? 32.789 9.141 -34.484 1.00 94.19 221 ILE A C 1
ATOM 1721 O O . ILE A 1 221 ? 31.982 8.897 -33.588 1.00 94.19 221 ILE A O 1
ATOM 1725 N N . ASP A 1 222 ? 32.631 10.150 -35.327 1.00 91.81 222 ASP A N 1
ATOM 1726 C CA . ASP A 1 222 ? 31.549 11.145 -35.282 1.00 91.81 222 ASP A CA 1
ATOM 1727 C C . ASP A 1 222 ? 30.649 11.113 -36.525 1.00 91.81 222 ASP A C 1
ATOM 1729 O O . ASP A 1 222 ? 29.650 11.820 -36.607 1.00 91.81 222 ASP A O 1
ATOM 1733 N N . SER A 1 223 ? 30.993 10.281 -37.507 1.00 92.12 223 SER A N 1
ATOM 1734 C CA . SER A 1 223 ? 30.369 10.284 -38.824 1.00 92.12 223 SER A CA 1
ATOM 1735 C C . SER A 1 223 ? 30.365 8.895 -39.455 1.00 92.12 223 SER A C 1
ATOM 1737 O O . SER A 1 223 ? 31.246 8.066 -39.209 1.00 92.12 223 SER A O 1
ATOM 1739 N N . HIS A 1 224 ? 29.382 8.668 -40.330 1.00 92.88 224 HIS A N 1
ATOM 1740 C CA . HIS A 1 224 ? 29.230 7.449 -41.134 1.00 92.88 224 HIS A CA 1
ATOM 1741 C C . HIS A 1 224 ? 30.506 7.086 -41.912 1.00 92.88 224 HIS A C 1
ATOM 1743 O O . HIS A 1 224 ? 30.943 5.935 -41.902 1.00 92.88 224 HIS A O 1
ATOM 1749 N N . ARG A 1 225 ? 31.164 8.075 -42.529 1.00 91.38 225 ARG A N 1
ATOM 1750 C CA . ARG A 1 225 ? 32.400 7.859 -43.295 1.00 91.38 225 ARG A CA 1
ATOM 1751 C C . ARG A 1 225 ? 33.522 7.300 -42.420 1.00 91.38 225 ARG A C 1
ATOM 1753 O O . ARG A 1 225 ? 34.170 6.322 -42.793 1.00 91.38 225 ARG A O 1
ATOM 1760 N N . THR A 1 226 ? 33.745 7.908 -41.257 1.00 91.00 226 THR A N 1
ATOM 1761 C CA . THR A 1 226 ? 34.779 7.470 -40.311 1.00 91.00 226 THR A CA 1
ATOM 1762 C C . THR A 1 226 ? 34.434 6.106 -39.712 1.00 91.00 226 THR A C 1
ATOM 1764 O O . THR A 1 226 ? 35.337 5.304 -39.464 1.00 91.00 226 THR A O 1
ATOM 1767 N N . TRP A 1 227 ? 33.143 5.798 -39.541 1.00 92.12 227 TRP A N 1
ATOM 1768 C CA . TRP A 1 227 ? 32.674 4.473 -39.135 1.00 92.12 227 TRP A CA 1
ATOM 1769 C C . TRP A 1 227 ? 33.070 3.401 -40.154 1.00 92.12 227 TRP A C 1
ATOM 1771 O O . TRP A 1 227 ? 33.770 2.452 -39.797 1.00 92.12 227 TRP A O 1
ATOM 1781 N N . GLN A 1 228 ? 32.712 3.583 -41.430 1.00 90.44 228 GLN A N 1
ATOM 1782 C CA . GLN A 1 228 ? 33.054 2.636 -42.498 1.00 90.44 228 GLN A CA 1
ATOM 1783 C C . GLN A 1 228 ? 34.572 2.431 -42.623 1.00 90.44 228 GLN A C 1
ATOM 1785 O O . GLN A 1 228 ? 35.034 1.298 -42.713 1.00 90.44 228 GLN A O 1
ATOM 1790 N N . GLN A 1 229 ? 35.365 3.506 -42.549 1.00 89.56 229 GLN A N 1
ATOM 1791 C CA . GLN A 1 229 ? 36.833 3.419 -42.580 1.00 89.56 229 GLN A CA 1
ATOM 1792 C C . GLN A 1 229 ? 37.427 2.699 -41.363 1.00 89.56 229 GLN A C 1
ATOM 1794 O O . GLN A 1 229 ? 38.521 2.136 -41.442 1.00 89.56 229 GLN A O 1
ATOM 1799 N N . SER A 1 230 ? 36.756 2.765 -40.214 1.00 90.69 230 SER A N 1
ATOM 1800 C CA . SER A 1 230 ? 37.234 2.150 -38.974 1.00 90.69 230 SER A CA 1
ATOM 1801 C C . SER A 1 230 ? 36.916 0.665 -38.904 1.00 90.69 230 SER A C 1
ATOM 1803 O O . SER A 1 230 ? 37.744 -0.083 -38.397 1.00 90.69 230 SER A O 1
ATOM 1805 N N . TRP A 1 231 ? 35.771 0.235 -39.431 1.00 89.88 231 TRP A N 1
ATOM 1806 C CA . TRP A 1 231 ? 35.319 -1.158 -39.362 1.00 89.88 231 TRP A CA 1
ATOM 1807 C C . TRP A 1 231 ? 35.541 -1.958 -40.653 1.00 89.88 231 TRP A C 1
ATOM 1809 O O . TRP A 1 231 ? 35.464 -3.183 -40.624 1.00 89.88 231 TRP A O 1
ATOM 1819 N N . GLY A 1 232 ? 35.791 -1.296 -41.786 1.00 83.31 232 GLY A N 1
ATOM 1820 C CA . GLY A 1 232 ? 35.998 -1.940 -43.090 1.00 83.31 232 GLY A CA 1
ATOM 1821 C C . GLY A 1 232 ? 34.733 -2.540 -43.719 1.00 83.31 232 GLY A C 1
ATOM 1822 O O . GLY A 1 232 ? 34.805 -3.091 -44.814 1.00 83.31 232 GLY A O 1
ATOM 1823 N N . SER A 1 233 ? 33.577 -2.423 -43.055 1.00 82.19 233 SER A N 1
ATOM 1824 C CA . SER A 1 233 ? 32.291 -2.984 -43.492 1.00 82.19 233 SER A CA 1
ATOM 1825 C C . SER A 1 233 ? 31.314 -1.876 -43.912 1.00 82.19 233 SER A C 1
ATOM 1827 O O . SER A 1 233 ? 31.173 -0.885 -43.184 1.00 82.19 233 SER A O 1
ATOM 1829 N N . PRO A 1 234 ? 30.632 -2.002 -45.068 1.00 83.88 234 PRO A N 1
ATOM 1830 C CA . PRO A 1 234 ? 29.671 -1.006 -45.519 1.00 83.88 234 PRO A CA 1
ATOM 1831 C C . PRO A 1 234 ? 28.391 -1.049 -44.673 1.00 83.88 234 PRO A C 1
ATOM 1833 O O . PRO A 1 234 ? 27.812 -2.104 -44.450 1.00 83.88 234 PRO A O 1
ATOM 1836 N N . VAL A 1 235 ? 27.935 0.127 -44.247 1.00 87.38 23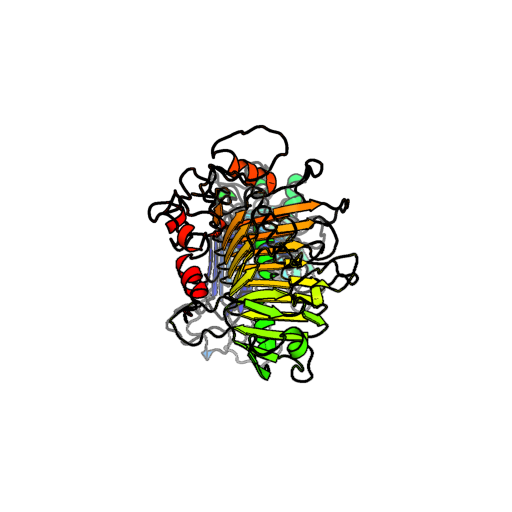5 VAL A N 1
ATOM 1837 C CA . VAL A 1 235 ? 26.635 0.369 -43.593 1.00 87.38 235 VAL A CA 1
ATOM 1838 C C . VAL A 1 235 ? 25.914 1.533 -44.277 1.00 87.38 235 VAL A C 1
ATOM 1840 O O . VAL A 1 235 ? 26.580 2.396 -44.865 1.00 87.38 235 VAL A O 1
ATOM 1843 N N . ALA A 1 236 ? 24.581 1.570 -44.223 1.00 88.44 236 ALA A N 1
ATOM 1844 C CA . ALA A 1 236 ? 23.784 2.631 -44.840 1.00 88.44 236 ALA A CA 1
ATOM 1845 C C . ALA A 1 236 ? 23.961 3.969 -44.100 1.00 88.44 236 ALA A C 1
ATOM 1847 O O . ALA A 1 236 ? 24.044 4.007 -42.874 1.00 88.44 236 ALA A O 1
ATOM 1848 N N . ALA A 1 237 ? 24.025 5.076 -44.845 1.00 89.69 237 ALA A N 1
ATOM 1849 C CA . ALA A 1 237 ? 24.201 6.407 -44.258 1.00 89.69 237 ALA A CA 1
ATOM 1850 C C . ALA A 1 237 ? 22.976 6.848 -43.442 1.00 89.69 237 ALA A C 1
ATOM 1852 O O . ALA A 1 237 ? 23.141 7.458 -42.388 1.00 89.69 237 ALA A O 1
ATOM 1853 N N . ASP A 1 238 ? 21.771 6.460 -43.872 1.00 90.50 238 ASP A N 1
ATOM 1854 C CA . ASP A 1 238 ? 20.502 6.817 -43.220 1.00 90.50 238 ASP A CA 1
ATOM 1855 C C . ASP A 1 238 ? 20.374 6.276 -41.786 1.00 90.50 238 ASP A C 1
ATOM 1857 O O . ASP A 1 238 ? 19.583 6.795 -40.998 1.00 90.50 238 ASP A O 1
ATOM 1861 N N . MET A 1 239 ? 21.202 5.290 -41.413 1.00 91.19 239 MET A N 1
ATOM 1862 C CA . MET A 1 239 ? 21.312 4.765 -40.046 1.00 91.19 239 MET A CA 1
ATOM 1863 C C . MET A 1 239 ? 21.865 5.793 -39.053 1.00 91.19 239 MET A C 1
ATOM 1865 O O . MET A 1 239 ? 21.671 5.633 -37.853 1.00 91.19 239 MET A O 1
ATOM 1869 N N . PHE A 1 240 ? 22.567 6.828 -39.520 1.00 93.44 240 PHE A N 1
ATOM 1870 C CA . PHE A 1 240 ? 23.277 7.795 -38.685 1.00 93.44 240 PHE A CA 1
ATOM 1871 C C . PHE A 1 240 ? 22.514 9.123 -38.661 1.00 93.44 240 PHE A C 1
ATOM 1873 O O . PHE A 1 240 ? 22.621 9.924 -39.588 1.00 93.44 240 PHE A O 1
ATOM 1880 N N . GLN A 1 241 ? 21.753 9.368 -37.593 1.00 91.56 241 GLN A N 1
ATOM 1881 C CA . GLN A 1 241 ? 20.936 10.572 -37.428 1.00 91.56 241 GLN A CA 1
ATOM 1882 C C . GLN A 1 241 ? 21.398 11.363 -36.203 1.00 91.56 241 GLN A C 1
ATOM 1884 O O . GLN A 1 241 ? 21.187 10.949 -35.064 1.00 91.56 241 GLN A O 1
ATOM 1889 N N . SER A 1 242 ? 22.011 12.527 -36.411 1.00 83.88 242 SER A N 1
ATOM 1890 C CA . SER A 1 242 ? 22.561 13.347 -35.320 1.00 83.88 242 SER A CA 1
ATOM 1891 C C . SER A 1 242 ? 21.505 14.121 -34.525 1.00 83.88 242 SER A C 1
ATOM 1893 O O . SER A 1 242 ? 21.740 14.460 -33.367 1.00 83.88 242 SER A O 1
ATOM 1895 N N . GLU A 1 243 ? 20.349 14.411 -35.125 1.00 85.31 243 GLU A N 1
ATOM 1896 C CA . GLU A 1 243 ? 19.290 15.227 -34.522 1.00 85.31 243 GLU A CA 1
ATOM 1897 C C . GLU A 1 243 ? 18.134 14.364 -34.030 1.00 85.31 243 GLU A C 1
ATOM 1899 O O . GLU A 1 243 ? 17.660 13.504 -34.766 1.00 85.31 243 GLU A O 1
ATOM 1904 N N . LEU A 1 244 ? 17.654 14.621 -32.811 1.00 85.88 244 LEU A N 1
ATOM 1905 C CA . LEU A 1 244 ? 16.455 13.994 -32.257 1.00 85.88 244 LEU A CA 1
ATOM 1906 C C . LEU A 1 244 ? 15.246 14.933 -32.457 1.00 85.88 244 LEU A C 1
ATOM 1908 O O . LEU A 1 244 ? 15.363 16.114 -32.122 1.00 85.88 244 LEU A O 1
ATOM 1912 N N . PRO A 1 245 ? 14.098 14.457 -32.976 1.00 84.00 245 PRO A N 1
ATOM 1913 C CA . PRO A 1 245 ? 12.880 15.255 -33.073 1.00 84.00 245 PRO A CA 1
ATOM 1914 C C . PRO A 1 245 ? 12.414 15.737 -31.701 1.00 84.00 245 PRO A C 1
ATOM 1916 O O . PRO A 1 245 ? 12.470 14.990 -30.721 1.00 84.00 245 PRO A O 1
ATOM 1919 N N . ALA A 1 246 ? 11.896 16.964 -31.647 1.00 82.06 246 ALA A N 1
ATOM 1920 C CA . ALA A 1 246 ? 11.441 17.581 -30.403 1.00 82.06 246 ALA A CA 1
ATOM 1921 C C . ALA A 1 246 ? 10.304 16.789 -29.732 1.00 82.06 246 ALA A C 1
ATOM 1923 O O . ALA A 1 246 ? 10.181 16.797 -28.511 1.00 82.06 246 ALA A O 1
ATOM 1924 N N . GLU A 1 247 ? 9.497 16.062 -30.507 1.00 81.69 247 GLU A N 1
ATOM 1925 C CA . GLU A 1 247 ? 8.409 15.221 -30.001 1.00 81.69 247 GLU A CA 1
ATOM 1926 C C . GLU A 1 247 ? 8.913 14.011 -29.195 1.00 81.69 247 GLU A C 1
ATOM 1928 O O . GLU A 1 247 ? 8.155 13.431 -28.423 1.00 81.69 247 GLU A O 1
ATOM 1933 N N . ILE A 1 248 ? 10.185 13.629 -29.361 1.00 79.75 248 ILE A N 1
ATOM 1934 C CA . ILE A 1 248 ? 10.803 12.451 -28.732 1.00 79.75 248 ILE A CA 1
ATOM 1935 C C . ILE A 1 248 ? 11.679 12.858 -27.529 1.00 79.75 248 ILE A C 1
ATOM 1937 O O . ILE A 1 248 ? 12.143 12.003 -26.774 1.00 79.75 248 ILE A O 1
ATOM 1941 N N . ASP A 1 249 ? 11.837 14.160 -27.260 1.00 81.00 249 ASP A N 1
ATOM 1942 C CA . ASP A 1 249 ? 12.613 14.669 -26.120 1.00 81.00 249 ASP A CA 1
ATOM 1943 C C . ASP A 1 249 ? 12.107 14.149 -24.764 1.00 81.00 249 ASP A C 1
ATOM 1945 O O . ASP A 1 249 ? 12.894 14.013 -23.825 1.00 81.00 249 ASP A O 1
ATOM 1949 N N . GLU A 1 250 ? 10.818 13.819 -24.640 1.00 82.31 250 GLU A N 1
ATOM 1950 C CA . GLU A 1 250 ? 10.256 13.245 -23.411 1.00 82.31 250 GLU A CA 1
ATOM 1951 C C . GLU A 1 250 ? 10.861 11.866 -23.085 1.00 82.31 250 GLU A C 1
ATOM 1953 O O . GLU A 1 250 ? 11.096 11.577 -21.907 1.00 82.31 250 GLU A O 1
ATOM 1958 N N . LEU A 1 251 ? 11.253 11.070 -24.096 1.00 83.69 251 LEU A N 1
ATOM 1959 C CA . LEU A 1 251 ? 11.981 9.805 -23.895 1.00 83.69 251 LEU A CA 1
ATOM 1960 C C . LEU A 1 251 ? 13.372 10.017 -23.279 1.00 83.69 251 LEU A C 1
ATOM 1962 O O . LEU A 1 251 ? 13.974 9.083 -22.750 1.00 83.69 251 LEU A O 1
ATOM 1966 N N . LEU A 1 252 ? 13.915 11.241 -23.304 1.00 81.50 252 LEU A N 1
ATOM 1967 C CA . LEU A 1 252 ? 15.168 11.545 -22.612 1.00 81.50 252 LEU A CA 1
ATOM 1968 C C . LEU A 1 252 ? 15.007 11.585 -21.087 1.00 81.50 252 LEU A C 1
ATOM 1970 O O . LEU A 1 252 ? 16.019 11.653 -20.382 1.00 81.50 252 LEU A O 1
ATOM 1974 N N . THR A 1 253 ? 13.780 11.506 -20.576 1.00 81.75 253 THR A N 1
ATOM 1975 C CA . THR A 1 253 ? 13.493 11.188 -19.175 1.00 81.75 253 THR A CA 1
ATOM 1976 C C . THR A 1 253 ? 13.260 9.680 -19.024 1.00 81.75 253 THR A C 1
ATOM 1978 O O . THR A 1 253 ? 12.739 9.062 -19.946 1.00 81.75 253 THR A O 1
ATOM 1981 N N . PRO A 1 254 ? 13.629 9.051 -17.891 1.00 77.19 254 PRO A N 1
ATOM 1982 C CA . PRO A 1 254 ? 13.442 7.613 -17.685 1.00 77.19 254 PRO A CA 1
ATOM 1983 C C . PRO A 1 254 ? 11.967 7.285 -17.402 1.00 77.19 254 PRO A C 1
ATOM 1985 O O . PRO A 1 254 ? 11.594 6.951 -16.277 1.00 77.19 254 PRO A O 1
ATOM 1988 N N . SER A 1 255 ? 11.126 7.435 -18.422 1.00 80.38 255 SER A N 1
ATOM 1989 C CA . SER A 1 255 ? 9.684 7.224 -18.384 1.00 80.38 255 SER A CA 1
ATOM 1990 C C . SER A 1 255 ? 9.231 6.348 -19.555 1.00 80.38 255 SER A C 1
ATOM 1992 O O . SER A 1 255 ? 9.814 6.369 -20.639 1.00 80.38 255 SER A O 1
ATOM 1994 N N . PHE A 1 256 ? 8.192 5.540 -19.324 1.00 86.31 256 PHE A N 1
ATOM 1995 C CA . PHE A 1 256 ? 7.615 4.676 -20.351 1.00 86.31 256 PHE A CA 1
ATOM 1996 C C . PHE A 1 256 ? 6.408 5.371 -20.972 1.00 86.31 256 PHE A C 1
ATOM 1998 O O . PHE A 1 256 ? 5.296 5.295 -20.446 1.00 86.31 256 PHE A O 1
ATOM 2005 N N . VAL A 1 257 ? 6.629 6.051 -22.096 1.00 87.25 257 VAL A N 1
ATOM 2006 C CA . VAL A 1 257 ? 5.568 6.724 -22.853 1.00 87.25 257 VAL A CA 1
ATOM 2007 C C . VAL A 1 257 ? 5.276 5.917 -24.114 1.00 87.25 257 VAL A C 1
ATOM 2009 O O . VAL A 1 257 ? 5.888 6.113 -25.162 1.00 87.25 257 VAL A O 1
ATOM 2012 N N . LYS A 1 258 ? 4.324 4.981 -24.002 1.00 88.00 258 LYS A N 1
ATOM 2013 C CA . LYS A 1 258 ? 3.996 3.985 -25.041 1.00 88.00 258 LYS A CA 1
ATOM 2014 C C . LYS A 1 258 ? 3.781 4.599 -26.433 1.00 88.00 258 LYS A C 1
ATOM 2016 O O . LYS A 1 258 ? 4.220 4.028 -27.422 1.00 88.00 258 LYS A O 1
ATOM 2021 N N . SER A 1 259 ? 3.144 5.769 -26.516 1.00 87.94 259 SER A N 1
ATOM 2022 C CA . SER A 1 259 ? 2.861 6.460 -27.783 1.00 87.94 259 SER A CA 1
ATOM 2023 C C . SER A 1 259 ? 4.097 7.026 -28.485 1.00 87.94 259 SER A C 1
ATOM 2025 O O . SER A 1 259 ? 4.054 7.215 -29.694 1.00 87.94 259 SER A O 1
ATOM 2027 N N . LEU A 1 260 ? 5.179 7.310 -27.754 1.00 89.31 260 LEU A N 1
ATOM 2028 C CA . LEU A 1 260 ? 6.419 7.857 -28.321 1.00 89.31 260 LEU A CA 1
ATOM 2029 C C . LEU A 1 260 ? 7.371 6.770 -28.834 1.00 89.31 260 LEU A C 1
ATOM 2031 O O . LEU A 1 260 ? 8.323 7.080 -29.544 1.00 89.31 260 LEU A O 1
ATOM 2035 N N . LEU A 1 261 ? 7.114 5.509 -28.479 1.00 90.00 261 LEU A N 1
ATOM 2036 C CA . LEU A 1 261 ? 7.872 4.345 -28.943 1.00 90.00 261 LEU A CA 1
ATOM 2037 C C . LEU A 1 261 ? 7.324 3.770 -30.257 1.00 90.00 261 LEU A C 1
ATOM 2039 O O . LEU A 1 261 ? 7.952 2.903 -30.854 1.00 90.00 261 LEU A O 1
ATOM 2043 N N . ASP A 1 262 ? 6.171 4.256 -30.725 1.00 89.62 262 ASP A N 1
ATOM 2044 C CA . ASP A 1 262 ? 5.659 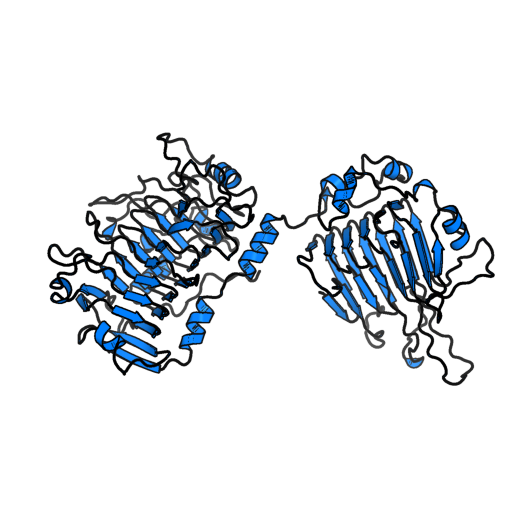3.922 -32.051 1.00 89.62 262 ASP A CA 1
ATOM 2045 C C . ASP A 1 262 ? 6.361 4.773 -33.119 1.00 89.62 262 ASP A C 1
ATOM 2047 O O . ASP A 1 262 ? 5.971 5.902 -33.438 1.00 89.62 262 ASP A O 1
ATOM 2051 N N . PHE A 1 263 ? 7.420 4.206 -33.692 1.00 89.12 263 PHE A N 1
ATOM 2052 C CA . PHE A 1 263 ? 8.209 4.858 -34.729 1.00 89.12 263 PHE A CA 1
ATOM 2053 C C . PHE A 1 263 ? 7.629 4.725 -36.142 1.00 89.12 263 PHE A C 1
ATOM 2055 O O . PHE A 1 263 ? 8.220 5.244 -37.092 1.00 89.12 263 PHE A O 1
ATOM 2062 N N . SER A 1 264 ? 6.444 4.123 -36.297 1.00 84.75 264 SER A N 1
ATOM 2063 C CA . SER A 1 264 ? 5.769 3.921 -37.590 1.00 84.75 264 SER A CA 1
ATOM 2064 C C . SER A 1 264 ? 5.418 5.206 -38.339 1.00 84.75 264 SER A C 1
ATOM 2066 O O . SER A 1 264 ? 4.872 5.151 -39.433 1.00 84.75 264 SER A O 1
ATOM 2068 N N . LYS A 1 265 ? 5.665 6.389 -37.780 1.00 85.25 265 LYS A N 1
ATOM 2069 C CA . LYS A 1 265 ? 5.430 7.677 -38.455 1.00 85.25 265 LYS A CA 1
ATOM 2070 C C . LYS A 1 265 ? 6.718 8.454 -38.713 1.00 85.25 265 LYS A C 1
ATOM 2072 O O . LYS A 1 265 ? 6.675 9.526 -39.312 1.00 85.25 265 LYS A O 1
ATOM 2077 N N . GLN A 1 266 ? 7.862 7.922 -38.285 1.00 88.12 266 GLN A N 1
ATOM 2078 C CA . GLN A 1 266 ? 9.149 8.601 -38.367 1.00 88.12 266 GLN A CA 1
ATOM 2079 C C . GLN A 1 266 ? 9.836 8.298 -39.699 1.00 88.12 266 GLN A C 1
ATOM 2081 O O . GLN A 1 266 ? 10.200 7.158 -39.984 1.00 88.12 266 GLN A O 1
ATOM 2086 N N . LYS A 1 267 ? 10.055 9.336 -40.518 1.00 87.12 267 LYS A N 1
ATOM 2087 C CA . LYS A 1 267 ? 10.661 9.205 -41.858 1.00 87.12 267 LYS A CA 1
ATOM 2088 C C . LYS A 1 267 ? 12.023 8.505 -41.826 1.00 87.12 267 LYS A C 1
ATOM 2090 O O . LYS A 1 267 ? 12.283 7.648 -42.661 1.00 87.12 267 LYS A O 1
ATOM 2095 N N . ASN A 1 268 ? 12.856 8.839 -40.841 1.00 85.25 268 ASN A N 1
ATOM 2096 C CA . ASN A 1 268 ? 14.199 8.271 -40.697 1.00 85.25 268 ASN A CA 1
ATOM 2097 C C . ASN A 1 268 ? 14.167 6.770 -40.381 1.00 85.25 268 ASN A C 1
ATOM 2099 O O . ASN A 1 268 ? 15.048 6.034 -40.807 1.00 85.25 268 ASN A O 1
ATOM 2103 N N . VAL A 1 269 ? 13.137 6.306 -39.668 1.00 85.44 269 VAL A N 1
ATOM 2104 C CA . VAL A 1 269 ? 12.960 4.882 -39.357 1.00 85.44 269 VAL A CA 1
ATOM 2105 C C . VAL A 1 269 ? 12.498 4.128 -40.599 1.00 85.44 269 VAL A C 1
ATOM 2107 O O . VAL A 1 269 ? 13.037 3.067 -40.900 1.00 85.44 269 VAL A O 1
ATOM 2110 N N . TYR A 1 270 ? 11.588 4.702 -41.390 1.00 84.38 270 TYR A N 1
ATOM 2111 C CA . TYR A 1 270 ? 11.220 4.128 -42.688 1.00 84.38 270 TYR A CA 1
ATOM 2112 C C . TYR A 1 270 ? 12.402 4.000 -43.650 1.00 84.38 270 TYR A C 1
ATOM 2114 O O . TYR A 1 270 ? 12.483 3.002 -44.356 1.00 84.38 270 TYR A O 1
ATOM 2122 N N . ALA A 1 271 ? 13.318 4.973 -43.666 1.00 83.56 271 ALA A N 1
ATOM 2123 C CA . ALA A 1 271 ? 14.474 4.968 -44.565 1.00 83.56 271 ALA A CA 1
ATOM 2124 C C . ALA A 1 271 ? 15.408 3.762 -44.357 1.00 83.56 271 ALA A C 1
ATOM 2126 O O . ALA A 1 271 ? 16.068 3.328 -45.296 1.00 83.56 271 ALA A O 1
ATOM 2127 N N . ILE A 1 272 ? 15.439 3.205 -43.144 1.00 85.56 272 ILE A N 1
ATOM 2128 C CA . ILE A 1 272 ? 16.265 2.041 -42.798 1.00 85.56 272 ILE A CA 1
ATOM 2129 C C . ILE A 1 272 ? 15.468 0.737 -42.673 1.00 85.56 272 ILE A C 1
ATOM 2131 O O . ILE A 1 272 ? 16.058 -0.310 -42.429 1.00 85.56 272 ILE A O 1
ATOM 2135 N N . SER A 1 273 ? 14.138 0.797 -42.755 1.00 81.50 273 SER A N 1
ATOM 2136 C CA . SER A 1 273 ? 13.280 -0.374 -42.572 1.00 81.50 273 SER A CA 1
ATOM 2137 C C . SER A 1 273 ? 13.283 -1.211 -43.848 1.00 81.50 273 SER A C 1
ATOM 2139 O O . SER A 1 273 ? 12.986 -0.702 -44.929 1.00 81.50 273 SER A O 1
ATOM 2141 N N . THR A 1 274 ? 13.574 -2.505 -43.731 1.00 77.69 274 THR A N 1
ATOM 2142 C CA . THR A 1 274 ? 13.446 -3.471 -44.831 1.00 77.69 274 THR A CA 1
ATOM 2143 C C . THR A 1 274 ? 12.342 -4.482 -44.518 1.00 77.69 274 THR A C 1
ATOM 2145 O O . THR A 1 274 ? 11.983 -4.695 -43.360 1.00 77.69 274 THR A O 1
ATOM 2148 N N . ASP A 1 275 ? 11.715 -5.027 -45.564 1.00 77.44 275 ASP A N 1
ATOM 2149 C CA . ASP A 1 275 ? 10.665 -6.056 -45.474 1.00 77.44 275 ASP A CA 1
ATOM 2150 C C . ASP A 1 275 ? 9.442 -5.696 -44.603 1.00 77.44 275 ASP A C 1
ATOM 2152 O O . ASP A 1 275 ? 8.731 -6.564 -44.100 1.00 77.44 275 ASP A O 1
ATOM 2156 N N . GLY A 1 276 ? 9.165 -4.397 -44.435 1.00 74.12 276 GLY A N 1
ATOM 2157 C CA . GLY A 1 276 ? 8.025 -3.901 -43.657 1.00 74.12 276 GLY A CA 1
ATOM 2158 C C . GLY A 1 276 ? 8.201 -3.984 -42.136 1.00 74.12 276 GLY A C 1
ATOM 2159 O O . GLY A 1 276 ? 7.256 -3.680 -41.407 1.00 74.12 276 GLY A O 1
ATOM 2160 N N . VAL A 1 277 ? 9.389 -4.357 -41.647 1.00 83.69 277 VAL A N 1
ATOM 2161 C CA . VAL A 1 277 ? 9.700 -4.383 -40.214 1.00 83.69 277 VAL A CA 1
ATOM 2162 C C . VAL A 1 277 ? 10.174 -3.002 -39.772 1.00 83.69 277 VAL A C 1
ATOM 2164 O O . VAL A 1 277 ? 11.212 -2.515 -40.213 1.00 83.69 277 VAL A O 1
ATOM 2167 N N . ILE A 1 278 ? 9.407 -2.373 -38.883 1.00 88.75 278 ILE A N 1
ATOM 2168 C CA . ILE A 1 278 ? 9.751 -1.075 -38.298 1.00 88.75 278 ILE A CA 1
ATOM 2169 C C . ILE A 1 278 ? 10.814 -1.296 -37.222 1.00 88.75 278 ILE A C 1
ATOM 2171 O O . ILE A 1 278 ? 10.640 -2.135 -36.338 1.00 88.75 278 ILE A O 1
ATOM 2175 N N . ALA A 1 279 ? 11.910 -0.540 -37.289 1.00 91.44 279 ALA A N 1
ATOM 2176 C CA . ALA A 1 279 ? 12.954 -0.613 -36.276 1.00 91.44 279 ALA A CA 1
ATOM 2177 C C . ALA A 1 279 ? 12.467 -0.077 -34.916 1.00 91.44 279 ALA A C 1
ATOM 2179 O O . ALA A 1 279 ? 11.818 0.968 -34.843 1.00 91.44 279 ALA A O 1
ATOM 2180 N N . GLY A 1 280 ? 12.856 -0.757 -33.838 1.00 92.69 280 GLY A N 1
ATOM 2181 C CA . GLY A 1 280 ? 12.486 -0.444 -32.459 1.00 92.69 280 GLY A CA 1
ATOM 2182 C C . GLY A 1 280 ? 11.660 -1.552 -31.810 1.00 92.69 280 GLY A C 1
ATOM 2183 O O . GLY A 1 280 ? 11.371 -2.575 -32.427 1.00 92.69 280 GLY A O 1
ATOM 2184 N N . CYS A 1 281 ? 11.319 -1.350 -30.538 1.00 93.81 281 CYS A N 1
ATOM 2185 C CA . CYS A 1 281 ? 10.397 -2.234 -29.828 1.00 93.81 281 CYS A CA 1
ATOM 2186 C C . CYS A 1 281 ? 8.957 -2.078 -30.320 1.00 93.81 281 CYS A C 1
ATOM 2188 O O . CYS A 1 281 ? 8.555 -1.003 -30.756 1.00 93.81 281 CYS A O 1
ATOM 2190 N N . ASP A 1 282 ? 8.177 -3.153 -30.217 1.00 93.19 282 ASP A N 1
ATOM 2191 C CA . ASP A 1 282 ? 6.727 -3.132 -30.359 1.00 93.19 282 ASP A CA 1
ATOM 2192 C C . ASP A 1 282 ? 6.104 -2.686 -29.024 1.00 93.19 282 ASP A C 1
ATOM 2194 O O . ASP A 1 282 ? 5.992 -3.487 -28.081 1.00 93.19 282 ASP A O 1
ATOM 2198 N N . PRO A 1 283 ? 5.653 -1.422 -28.916 1.00 90.56 283 PRO A N 1
ATOM 2199 C CA . PRO A 1 283 ? 5.101 -0.906 -27.675 1.00 90.56 283 PRO A CA 1
ATOM 2200 C C . PRO A 1 283 ? 3.815 -1.627 -27.258 1.00 90.56 283 PRO A C 1
ATOM 2202 O O . PRO A 1 283 ? 3.449 -1.569 -26.080 1.00 90.56 283 PRO A O 1
ATOM 2205 N N . ALA A 1 284 ? 3.103 -2.299 -28.174 1.00 90.12 284 ALA A N 1
ATOM 2206 C CA . ALA A 1 284 ? 1.869 -3.016 -27.868 1.00 90.12 284 ALA A CA 1
ATOM 2207 C C . ALA A 1 284 ? 2.111 -4.177 -26.895 1.00 90.12 284 ALA A C 1
ATOM 2209 O O . ALA A 1 284 ? 1.303 -4.359 -25.982 1.00 90.12 284 ALA A O 1
ATOM 2210 N N . ARG A 1 285 ? 3.240 -4.879 -27.054 1.00 89.31 285 ARG A N 1
ATOM 2211 C CA . ARG A 1 285 ? 3.651 -6.044 -26.251 1.00 89.31 285 ARG A CA 1
ATOM 2212 C C . ARG A 1 285 ? 4.340 -5.684 -24.935 1.00 89.31 285 ARG A C 1
ATOM 2214 O O . ARG A 1 285 ? 4.502 -6.548 -24.084 1.00 89.31 285 ARG A O 1
ATOM 2221 N N . LEU A 1 286 ? 4.731 -4.423 -24.763 1.00 90.94 286 LEU A N 1
ATOM 2222 C CA . LEU A 1 286 ? 5.374 -3.938 -23.548 1.00 90.94 286 LEU A CA 1
ATOM 2223 C C . LEU A 1 286 ? 4.345 -3.503 -22.498 1.00 90.94 286 LEU A C 1
ATOM 2225 O O . LEU A 1 286 ? 3.388 -2.776 -22.795 1.00 90.94 286 LEU A O 1
ATOM 2229 N N . VAL A 1 287 ? 4.596 -3.899 -21.250 1.00 82.44 287 VAL A N 1
ATOM 2230 C CA . VAL A 1 287 ? 3.820 -3.507 -20.068 1.00 82.44 287 VAL A CA 1
ATOM 2231 C C . VAL A 1 287 ? 4.760 -2.852 -19.056 1.00 82.44 287 VAL A C 1
ATOM 2233 O O . VAL A 1 287 ? 5.889 -3.289 -18.866 1.00 82.44 287 VAL A O 1
ATOM 2236 N N . SER A 1 288 ? 4.295 -1.786 -18.407 1.00 82.94 288 SER A N 1
ATOM 2237 C CA . SER A 1 288 ? 4.984 -1.128 -17.296 1.00 82.94 288 SER A CA 1
ATOM 2238 C C . SER A 1 288 ? 3.970 -0.780 -16.219 1.00 82.94 288 SER A C 1
ATOM 2240 O O . SER A 1 288 ? 2.805 -0.519 -16.524 1.00 82.94 288 SER A O 1
ATOM 2242 N N . LEU A 1 289 ? 4.424 -0.725 -14.966 1.00 77.12 289 LEU A N 1
ATOM 2243 C CA . LEU A 1 289 ? 3.605 -0.237 -13.860 1.00 77.12 289 LEU A CA 1
ATOM 2244 C C . LEU A 1 289 ? 3.147 1.203 -14.121 1.00 77.12 289 LEU A C 1
ATOM 2246 O O . LEU A 1 289 ? 3.962 2.062 -14.475 1.00 77.12 289 LEU A O 1
ATOM 2250 N N . THR A 1 290 ? 1.859 1.474 -13.903 1.00 74.69 290 THR A N 1
ATOM 2251 C CA . THR A 1 290 ? 1.321 2.839 -13.947 1.00 74.69 290 THR A CA 1
ATOM 2252 C C . THR A 1 290 ? 1.872 3.661 -12.778 1.00 74.69 290 THR A C 1
ATOM 2254 O O . THR A 1 290 ? 2.263 3.122 -11.739 1.00 74.69 290 THR A O 1
ATOM 2257 N N . GLN A 1 291 ? 1.875 4.993 -12.893 1.00 73.62 291 GLN A N 1
ATOM 2258 C CA . GLN A 1 291 ? 2.275 5.860 -11.774 1.00 73.62 291 GLN A CA 1
ATOM 2259 C C . GLN A 1 291 ? 1.407 5.636 -10.523 1.00 73.62 291 GLN A C 1
ATOM 2261 O O . GLN A 1 291 ? 1.890 5.793 -9.403 1.00 73.62 291 GLN A O 1
ATOM 2266 N N . SER A 1 292 ? 0.132 5.264 -10.694 1.00 73.00 292 SER A N 1
ATOM 2267 C CA . SER A 1 292 ? -0.752 4.915 -9.576 1.00 73.00 292 SER A CA 1
ATOM 2268 C C . SER A 1 292 ? -0.286 3.637 -8.878 1.00 73.00 292 SER A C 1
ATOM 2270 O O . SER A 1 292 ? -0.126 3.626 -7.660 1.00 73.00 292 SER A O 1
ATOM 2272 N N . GLN A 1 293 ? 0.039 2.593 -9.647 1.00 77.44 293 GLN A N 1
ATOM 2273 C CA . GLN A 1 293 ? 0.563 1.333 -9.113 1.00 77.44 293 GLN A CA 1
ATOM 2274 C C . GLN A 1 293 ? 1.907 1.522 -8.396 1.00 77.44 293 GLN A C 1
ATOM 2276 O O . GLN A 1 293 ? 2.100 0.989 -7.306 1.00 77.44 293 GLN A O 1
ATOM 2281 N N . GLN A 1 294 ? 2.817 2.332 -8.946 1.00 76.88 294 GLN A N 1
ATOM 2282 C CA . GLN A 1 294 ? 4.085 2.656 -8.280 1.00 76.88 294 GLN A CA 1
ATOM 2283 C C . GLN A 1 294 ? 3.865 3.398 -6.952 1.00 76.88 294 GLN A C 1
ATOM 2285 O O . GLN A 1 294 ? 4.514 3.084 -5.951 1.00 76.88 294 GLN A O 1
ATOM 2290 N N . ARG A 1 295 ? 2.929 4.360 -6.914 1.00 77.44 295 ARG A N 1
ATOM 2291 C CA . ARG A 1 295 ? 2.558 5.062 -5.675 1.00 77.44 295 ARG A CA 1
ATOM 2292 C C . ARG A 1 295 ? 1.919 4.120 -4.655 1.00 77.44 295 ARG A C 1
ATOM 2294 O O . ARG A 1 295 ? 2.308 4.188 -3.491 1.00 77.44 295 ARG A O 1
ATOM 2301 N N . ARG A 1 296 ? 1.054 3.194 -5.089 1.00 79.31 296 ARG A N 1
ATOM 2302 C CA . ARG A 1 296 ? 0.494 2.132 -4.235 1.00 79.31 296 ARG A CA 1
ATOM 2303 C C . ARG A 1 296 ? 1.596 1.284 -3.610 1.00 79.31 296 ARG A C 1
ATOM 2305 O O . ARG A 1 296 ? 1.621 1.147 -2.394 1.00 79.31 296 ARG A O 1
ATOM 2312 N N . ILE A 1 297 ? 2.525 0.755 -4.413 1.00 79.19 297 ILE A N 1
ATOM 2313 C CA . ILE A 1 297 ? 3.643 -0.069 -3.918 1.00 79.19 297 ILE A CA 1
ATOM 2314 C C . ILE A 1 297 ? 4.444 0.707 -2.871 1.00 79.19 297 ILE A C 1
ATOM 2316 O O . ILE A 1 297 ? 4.727 0.191 -1.794 1.00 79.19 297 ILE A O 1
ATOM 2320 N N . LYS A 1 298 ? 4.758 1.977 -3.148 1.00 78.38 298 LYS A N 1
ATOM 2321 C CA . LYS A 1 298 ? 5.469 2.833 -2.196 1.00 78.38 298 LYS A CA 1
ATOM 2322 C C . LYS A 1 298 ? 4.683 3.049 -0.898 1.00 78.38 298 LYS A C 1
ATOM 2324 O O . LYS A 1 298 ? 5.297 3.029 0.163 1.00 78.38 298 LYS A O 1
ATOM 2329 N N . ALA A 1 299 ? 3.369 3.256 -0.978 1.00 78.62 299 ALA A N 1
ATOM 2330 C CA . ALA A 1 299 ? 2.505 3.446 0.186 1.00 78.62 299 ALA A CA 1
ATOM 2331 C C . ALA A 1 299 ? 2.367 2.167 1.030 1.00 78.62 299 ALA A C 1
ATOM 2333 O O . ALA A 1 299 ? 2.408 2.233 2.255 1.00 78.62 299 ALA A O 1
ATOM 2334 N N . VAL A 1 300 ? 2.273 1.000 0.386 1.00 81.00 300 VAL A N 1
ATOM 2335 C CA . VAL A 1 300 ? 2.274 -0.306 1.064 1.00 81.00 300 VAL A CA 1
ATOM 2336 C C . VAL A 1 300 ? 3.609 -0.538 1.774 1.00 81.00 300 VAL A C 1
ATOM 2338 O O . VAL A 1 300 ? 3.621 -0.910 2.943 1.00 81.00 300 VAL A O 1
ATOM 2341 N N . LEU A 1 301 ? 4.735 -0.260 1.107 1.00 78.56 301 LEU A N 1
ATOM 2342 C CA . LEU A 1 301 ? 6.074 -0.421 1.688 1.00 78.56 301 LEU A CA 1
ATOM 2343 C C . LEU A 1 301 ? 6.380 0.581 2.810 1.00 78.56 301 LEU A C 1
ATOM 2345 O O . LEU A 1 301 ? 7.219 0.296 3.660 1.00 78.56 301 LEU A O 1
ATOM 2349 N N . SER A 1 302 ? 5.741 1.755 2.814 1.00 76.88 302 SER A N 1
ATOM 2350 C CA . SER A 1 302 ? 5.911 2.760 3.870 1.00 76.88 302 SER A CA 1
ATOM 2351 C C . SER A 1 302 ? 4.929 2.603 5.032 1.00 76.88 302 SER A C 1
ATOM 2353 O O . SER A 1 302 ? 5.006 3.381 5.990 1.00 76.88 302 SER A O 1
ATOM 2355 N N . LYS A 1 303 ? 4.007 1.632 4.968 1.00 79.31 303 LYS A N 1
ATOM 2356 C CA . LYS A 1 303 ? 3.038 1.355 6.031 1.00 79.31 303 LYS A CA 1
ATOM 2357 C C . LYS A 1 303 ? 3.780 0.978 7.329 1.00 79.31 303 LYS A C 1
ATOM 2359 O O . LYS A 1 303 ? 4.604 0.066 7.301 1.00 79.31 303 LYS A O 1
ATOM 2364 N N . PRO A 1 304 ? 3.493 1.638 8.466 1.00 78.31 304 PRO A N 1
ATOM 2365 C CA . PRO A 1 304 ? 4.061 1.250 9.751 1.00 78.31 304 PRO A CA 1
ATOM 2366 C C . PRO A 1 304 ? 3.453 -0.078 10.219 1.00 78.31 304 PRO A C 1
ATOM 2368 O O . PRO A 1 304 ? 2.240 -0.282 10.118 1.00 78.31 304 PRO A O 1
ATOM 2371 N N . ASP A 1 305 ? 4.280 -0.972 10.763 1.00 86.94 305 ASP A N 1
ATOM 2372 C CA . ASP A 1 305 ? 3.811 -2.209 11.395 1.00 86.94 305 ASP A CA 1
ATOM 2373 C C . ASP A 1 305 ? 3.424 -1.936 12.857 1.00 86.94 305 ASP A C 1
ATOM 2375 O O . ASP A 1 305 ? 4.158 -2.238 13.801 1.00 86.94 305 ASP A O 1
ATOM 2379 N N . ILE A 1 306 ? 2.260 -1.301 13.029 1.00 89.75 306 ILE A N 1
ATOM 2380 C CA . ILE A 1 306 ? 1.737 -0.886 14.340 1.00 89.75 306 ILE A CA 1
ATOM 2381 C C . ILE A 1 306 ? 1.611 -2.098 15.280 1.00 89.75 306 ILE A C 1
ATOM 2383 O O . ILE A 1 306 ? 1.918 -1.995 16.468 1.00 89.75 306 ILE A O 1
ATOM 2387 N N . GLU A 1 307 ? 1.206 -3.257 14.751 1.00 87.38 307 GLU A N 1
ATOM 2388 C CA . GLU A 1 307 ? 1.062 -4.484 15.536 1.00 87.38 307 GLU A CA 1
ATOM 2389 C C . GLU A 1 307 ? 2.395 -4.958 16.090 1.00 87.38 307 GLU A C 1
ATOM 2391 O O . GLU A 1 307 ? 2.510 -5.214 17.291 1.00 87.38 307 GLU A O 1
ATOM 2396 N N . GLN A 1 308 ? 3.404 -5.086 15.230 1.00 87.88 308 GLN A N 1
ATOM 2397 C CA . GLN A 1 308 ? 4.716 -5.543 15.661 1.00 87.88 308 GLN A CA 1
ATOM 2398 C C . GLN A 1 308 ? 5.340 -4.554 16.655 1.00 87.88 308 GLN A C 1
ATOM 2400 O O . GLN A 1 308 ? 5.956 -4.979 17.639 1.00 87.88 308 GLN A O 1
ATOM 2405 N N . GLU A 1 309 ? 5.143 -3.246 16.458 1.00 89.31 309 GLU A N 1
ATOM 2406 C CA . GLU A 1 309 ? 5.564 -2.217 17.414 1.00 89.31 309 GLU A CA 1
ATOM 2407 C C . GLU A 1 309 ? 4.910 -2.421 18.792 1.00 89.31 309 GLU A C 1
ATOM 2409 O O . GLU A 1 309 ? 5.625 -2.510 19.795 1.00 89.31 309 GLU A O 1
ATOM 2414 N N . ILE A 1 310 ? 3.583 -2.585 18.856 1.00 88.38 310 ILE A N 1
ATOM 2415 C CA . ILE A 1 310 ? 2.860 -2.833 20.116 1.00 88.38 310 ILE A CA 1
ATOM 2416 C C . ILE A 1 310 ? 3.305 -4.163 20.751 1.00 88.38 310 ILE A C 1
ATOM 2418 O O . ILE A 1 310 ? 3.634 -4.212 21.939 1.00 88.38 310 ILE A O 1
ATOM 2422 N N . GLN A 1 311 ? 3.373 -5.250 19.980 1.00 87.44 311 GLN A N 1
ATOM 2423 C CA . GLN A 1 311 ? 3.751 -6.572 20.493 1.00 87.44 311 GLN A CA 1
ATOM 2424 C C . GLN A 1 311 ? 5.183 -6.595 21.035 1.00 87.44 311 GLN A C 1
ATOM 2426 O O . GLN A 1 311 ? 5.431 -7.136 22.117 1.00 87.44 311 GLN A O 1
ATOM 2431 N N . SER A 1 312 ? 6.128 -5.990 20.311 1.00 89.44 312 SER A N 1
ATOM 2432 C CA . SER A 1 312 ? 7.533 -5.929 20.725 1.00 89.44 312 SER A CA 1
ATOM 2433 C C . SER A 1 312 ? 7.714 -5.152 22.032 1.00 89.44 312 SER A C 1
ATOM 2435 O O . SER A 1 312 ? 8.508 -5.561 22.883 1.00 89.44 312 SER A O 1
ATOM 2437 N N . GLN A 1 313 ? 6.914 -4.102 22.245 1.00 90.31 313 GLN A N 1
ATOM 2438 C CA . GLN A 1 313 ? 6.905 -3.309 23.471 1.00 90.31 313 GLN A CA 1
ATOM 2439 C C . GLN A 1 313 ? 6.476 -4.128 24.700 1.00 90.31 313 GLN A C 1
ATOM 2441 O O . GLN A 1 313 ? 7.027 -3.942 25.788 1.00 90.31 313 GLN A O 1
ATOM 2446 N N . PHE A 1 314 ? 5.538 -5.067 24.537 1.00 91.44 314 PHE A N 1
ATOM 2447 C CA . PHE A 1 314 ? 5.019 -5.892 25.635 1.00 91.44 314 PHE A CA 1
ATOM 2448 C C . PHE A 1 314 ? 5.625 -7.301 25.731 1.00 91.44 314 PHE A C 1
ATOM 2450 O O . PHE A 1 314 ? 5.283 -8.049 26.650 1.00 91.44 314 PHE A O 1
ATOM 2457 N N . ALA A 1 315 ? 6.568 -7.667 24.857 1.00 88.94 315 ALA A N 1
ATOM 2458 C CA . ALA A 1 315 ? 7.179 -9.002 24.823 1.00 88.94 315 ALA A CA 1
ATOM 2459 C C . ALA A 1 315 ? 7.853 -9.420 26.147 1.00 88.94 315 ALA A C 1
ATOM 2461 O O . ALA A 1 315 ? 7.919 -10.606 26.466 1.00 88.94 315 ALA A O 1
ATOM 2462 N N . LYS A 1 316 ? 8.343 -8.449 26.931 1.00 87.81 316 LYS A N 1
ATOM 2463 C CA . LYS A 1 316 ? 8.977 -8.659 28.248 1.00 87.81 316 LYS A CA 1
ATOM 2464 C C . LYS A 1 316 ? 8.266 -7.895 29.373 1.00 87.81 316 LYS A C 1
ATOM 2466 O O . LYS A 1 316 ? 8.891 -7.549 30.373 1.00 87.81 316 LYS A O 1
ATOM 2471 N N . ALA A 1 317 ? 6.981 -7.590 29.196 1.00 91.88 317 ALA A N 1
ATOM 2472 C CA . ALA A 1 317 ? 6.221 -6.809 30.163 1.00 91.88 317 ALA A CA 1
ATOM 2473 C C . ALA A 1 317 ? 6.022 -7.556 31.490 1.00 91.88 317 ALA A C 1
ATOM 2475 O O . ALA A 1 317 ? 5.780 -8.766 31.521 1.00 91.88 317 ALA A O 1
ATOM 2476 N N . LYS A 1 318 ? 6.061 -6.811 32.598 1.00 94.19 318 LYS A N 1
ATOM 2477 C CA . LYS A 1 318 ? 5.703 -7.326 33.926 1.00 94.19 318 LYS A CA 1
ATOM 2478 C C . LYS A 1 318 ? 4.226 -7.715 33.936 1.00 94.19 318 LYS A C 1
ATOM 2480 O O . LYS A 1 318 ? 3.400 -6.932 33.485 1.00 94.19 318 LYS A O 1
ATOM 2485 N N . VAL A 1 319 ? 3.881 -8.875 34.493 1.00 94.56 319 VAL A N 1
ATOM 2486 C CA . VAL A 1 319 ? 2.483 -9.322 34.593 1.00 94.56 319 VAL A CA 1
ATOM 2487 C C . VAL A 1 319 ? 1.921 -9.027 35.983 1.00 94.56 319 VAL A C 1
ATOM 2489 O O . VAL A 1 319 ? 2.533 -9.370 36.993 1.00 94.56 319 VAL A O 1
ATOM 2492 N N . VAL A 1 320 ? 0.744 -8.410 36.035 1.00 94.81 320 VAL A N 1
ATOM 2493 C CA . VAL A 1 320 ? -0.045 -8.165 37.250 1.00 94.81 320 VAL A CA 1
ATOM 2494 C C . VAL A 1 320 ? -1.506 -8.545 37.003 1.00 94.81 320 VAL A C 1
ATOM 2496 O O . VAL A 1 320 ? -1.938 -8.665 35.860 1.00 94.81 320 VAL A O 1
ATOM 2499 N N . THR A 1 321 ? -2.281 -8.753 38.062 1.00 92.69 321 THR A N 1
ATOM 2500 C CA . THR A 1 321 ? -3.694 -9.151 37.973 1.00 92.69 321 THR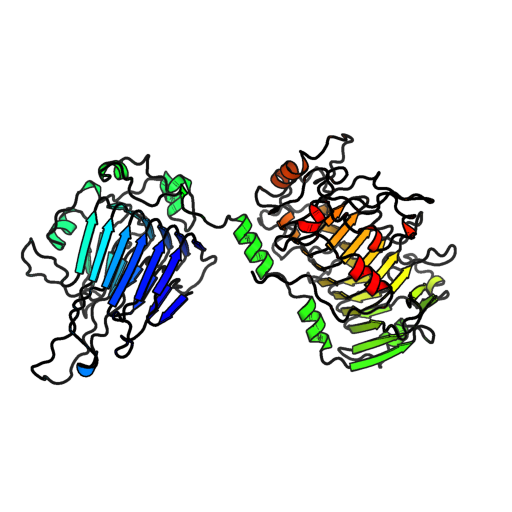 A CA 1
ATOM 2501 C C . THR A 1 321 ? -4.587 -8.112 38.632 1.00 92.69 321 THR A C 1
ATOM 2503 O O . THR A 1 321 ? -4.244 -7.610 39.703 1.00 92.69 321 THR A O 1
ATOM 2506 N N . PHE A 1 322 ? -5.747 -7.839 38.040 1.00 91.19 322 PHE A N 1
ATOM 2507 C CA . PHE A 1 322 ? -6.741 -6.925 38.593 1.00 91.19 322 PHE A CA 1
ATOM 2508 C C . PHE A 1 322 ? -8.162 -7.487 38.453 1.00 91.19 322 PHE A C 1
ATOM 2510 O O . PHE A 1 322 ? -8.515 -8.091 37.441 1.00 91.19 322 PHE A O 1
ATOM 2517 N N . ASP A 1 323 ? -8.983 -7.280 39.479 1.00 88.69 323 ASP A N 1
ATOM 2518 C CA . ASP A 1 323 ? -10.384 -7.705 39.522 1.00 88.69 323 ASP A CA 1
ATOM 2519 C C . ASP A 1 323 ? -11.282 -6.464 39.597 1.00 88.69 323 ASP A C 1
ATOM 2521 O O . ASP A 1 323 ? -11.347 -5.786 40.627 1.00 88.69 323 ASP A O 1
ATOM 2525 N N . MET A 1 324 ? -11.978 -6.170 38.497 1.00 86.12 324 MET A N 1
ATOM 2526 C CA . MET A 1 324 ? -12.846 -4.996 38.352 1.00 86.12 324 MET A CA 1
ATOM 2527 C C . MET A 1 324 ? -14.070 -5.026 39.272 1.00 86.12 324 MET A C 1
ATOM 2529 O O . MET A 1 324 ? -14.725 -4.001 39.444 1.00 86.12 324 MET A O 1
ATOM 2533 N N . THR A 1 325 ? -14.403 -6.171 39.873 1.00 82.62 325 THR A N 1
ATOM 2534 C CA . THR A 1 325 ? -15.506 -6.257 40.845 1.00 82.62 325 THR A CA 1
ATOM 2535 C C . THR A 1 325 ? -15.090 -5.812 42.246 1.00 82.62 325 THR A C 1
ATOM 2537 O O . THR A 1 325 ? -15.946 -5.492 43.070 1.00 82.62 325 THR A O 1
ATOM 2540 N N . LYS A 1 326 ? -13.780 -5.772 42.524 1.00 86.00 326 LYS A N 1
ATOM 2541 C CA . LYS A 1 326 ? -13.223 -5.514 43.861 1.00 86.00 326 LYS A CA 1
ATOM 2542 C C . LYS A 1 326 ? -12.567 -4.148 44.009 1.00 86.00 326 LYS A C 1
ATOM 2544 O O . LYS A 1 326 ? -12.222 -3.769 45.125 1.00 86.00 326 LYS A O 1
ATOM 2549 N N . GLY A 1 327 ? -12.376 -3.410 42.920 1.00 85.38 327 GLY A N 1
ATOM 2550 C CA . GLY A 1 327 ? -11.702 -2.121 42.969 1.00 85.38 327 GLY A CA 1
ATOM 2551 C C . GLY A 1 327 ? -11.917 -1.273 41.727 1.00 85.38 327 GLY A C 1
ATOM 2552 O O . GLY A 1 327 ? -12.488 -1.709 40.731 1.00 85.38 327 GLY A O 1
ATOM 2553 N N . ASN A 1 328 ? -11.412 -0.045 41.793 1.00 87.94 328 ASN A N 1
ATOM 2554 C CA . ASN A 1 328 ? -11.450 0.906 40.692 1.00 87.94 328 ASN A CA 1
ATOM 2555 C C . ASN A 1 328 ? -10.219 0.738 39.789 1.00 87.94 328 ASN A C 1
ATOM 2557 O O . ASN A 1 328 ? -9.082 0.881 40.243 1.00 87.94 328 ASN A O 1
ATOM 2561 N N . LEU A 1 329 ? -10.449 0.458 38.504 1.00 90.06 329 LEU A N 1
ATOM 2562 C CA . LEU A 1 329 ? -9.380 0.246 37.524 1.00 90.06 329 LEU A CA 1
ATOM 2563 C C . LEU A 1 329 ? -8.466 1.473 37.388 1.00 90.06 329 LEU A C 1
ATOM 2565 O O . LEU A 1 329 ? -7.254 1.317 37.278 1.00 90.06 329 LEU A O 1
ATOM 2569 N N . SER A 1 330 ? -9.019 2.686 37.449 1.00 90.50 330 SER A N 1
ATOM 2570 C CA . SER A 1 330 ? -8.236 3.924 37.334 1.00 90.50 330 SER A CA 1
ATOM 2571 C C . SER A 1 330 ? -7.187 4.058 38.435 1.00 90.50 330 SER A C 1
ATOM 2573 O O . SER A 1 330 ? -6.029 4.368 38.153 1.00 90.50 330 SER A O 1
ATOM 2575 N N . ASP A 1 331 ? -7.576 3.789 39.682 1.00 91.44 331 ASP A N 1
ATOM 2576 C CA . ASP A 1 331 ? -6.682 3.916 40.836 1.00 91.44 331 ASP A CA 1
ATOM 2577 C C . ASP A 1 331 ? -5.565 2.866 40.763 1.00 91.44 331 ASP A C 1
ATOM 2579 O O . ASP A 1 331 ? -4.400 3.156 41.033 1.00 91.44 331 ASP A O 1
ATOM 2583 N N . PHE A 1 332 ? -5.898 1.654 40.307 1.00 93.81 332 PHE A N 1
ATOM 2584 C CA . PHE A 1 332 ? -4.922 0.590 40.097 1.00 93.81 332 PHE A CA 1
ATOM 2585 C C . PHE A 1 332 ? -3.920 0.924 38.988 1.00 93.81 332 PHE A C 1
ATOM 2587 O O . PHE A 1 332 ? -2.711 0.817 39.209 1.00 93.81 332 PHE A O 1
ATOM 2594 N N . LEU A 1 333 ? -4.394 1.375 37.821 1.00 93.56 333 LEU A N 1
ATOM 2595 C CA . LEU A 1 333 ? -3.524 1.734 36.696 1.00 93.56 333 LEU A CA 1
ATOM 2596 C C . LEU A 1 333 ? -2.621 2.939 37.009 1.00 93.56 333 LEU A C 1
ATOM 2598 O O . LEU A 1 333 ? -1.567 3.111 36.389 1.00 93.56 333 LEU A O 1
ATOM 2602 N N . ASN A 1 334 ? -3.006 3.752 37.996 1.00 91.38 334 ASN A N 1
ATOM 2603 C CA . ASN A 1 334 ? -2.232 4.876 38.515 1.00 91.38 334 ASN A CA 1
ATOM 2604 C C . ASN A 1 334 ? -1.385 4.577 39.755 1.00 91.38 334 ASN A C 1
ATOM 2606 O O . ASN A 1 334 ? -0.628 5.439 40.196 1.00 91.38 334 ASN A O 1
ATOM 2610 N N . SER A 1 335 ? -1.433 3.349 40.263 1.00 92.69 335 SER A N 1
ATOM 2611 C CA . SER A 1 335 ? -0.631 2.924 41.408 1.00 92.69 335 SER A CA 1
ATOM 2612 C C . SER A 1 335 ? 0.827 2.618 41.044 1.00 92.69 335 SER A C 1
ATOM 2614 O O . SER A 1 335 ? 1.183 2.411 39.883 1.00 92.69 335 SER A O 1
ATOM 2616 N N . SER A 1 336 ? 1.669 2.484 42.071 1.00 90.12 336 SER A N 1
ATOM 2617 C CA . SER A 1 336 ? 3.063 2.036 41.947 1.00 90.12 336 SER A CA 1
ATOM 2618 C C . SER A 1 336 ? 3.217 0.589 41.454 1.00 90.12 336 SER A C 1
ATOM 2620 O O . SER A 1 336 ? 4.333 0.158 41.167 1.00 90.12 336 SER A O 1
ATOM 2622 N N . ALA A 1 337 ? 2.123 -0.176 41.335 1.00 87.50 337 ALA A N 1
ATOM 2623 C CA . ALA A 1 337 ? 2.159 -1.525 40.776 1.00 87.50 337 ALA A CA 1
ATOM 2624 C C . ALA A 1 337 ? 2.489 -1.527 39.272 1.00 87.50 337 ALA A C 1
ATOM 2626 O O . ALA A 1 337 ? 3.049 -2.517 38.781 1.00 87.50 337 ALA A O 1
ATOM 2627 N N . ILE A 1 338 ? 2.171 -0.428 38.577 1.00 91.88 338 ILE A N 1
ATOM 2628 C CA . ILE A 1 338 ? 2.391 -0.228 37.144 1.00 91.88 338 ILE A CA 1
ATOM 2629 C C . ILE A 1 338 ? 3.673 0.582 36.936 1.00 91.88 338 ILE A C 1
ATOM 2631 O O . ILE A 1 338 ? 3.706 1.788 37.177 1.00 91.88 338 ILE A O 1
ATOM 2635 N N . THR A 1 339 ? 4.733 -0.080 36.476 1.00 88.25 339 THR A N 1
ATOM 2636 C CA . THR A 1 339 ? 6.024 0.549 36.166 1.00 88.25 339 THR A CA 1
ATOM 2637 C C . THR A 1 339 ? 6.577 -0.006 34.856 1.00 88.25 339 THR A C 1
ATOM 2639 O O . THR A 1 339 ? 6.685 -1.218 34.685 1.00 88.25 339 THR A O 1
ATOM 2642 N N . GLY A 1 340 ? 6.924 0.882 33.918 1.00 90.00 340 GLY A N 1
ATOM 2643 C CA . GLY A 1 340 ? 7.334 0.486 32.564 1.00 90.00 340 GLY A CA 1
ATOM 2644 C C . GLY A 1 340 ? 6.242 -0.294 31.805 1.00 90.00 340 GLY A C 1
ATOM 2645 O O . GLY A 1 340 ? 5.064 -0.197 32.167 1.00 90.00 340 GLY A O 1
ATOM 2646 N N . PRO A 1 341 ? 6.610 -1.076 30.770 1.00 94.75 341 PRO A N 1
ATOM 2647 C CA . PRO A 1 341 ? 5.675 -1.960 30.080 1.00 94.75 341 PRO A CA 1
ATOM 2648 C C . PRO A 1 341 ? 5.076 -2.995 31.041 1.00 94.75 341 PRO A C 1
ATOM 2650 O O . PRO A 1 341 ? 5.782 -3.858 31.574 1.00 94.75 341 PRO A O 1
ATOM 2653 N N . THR A 1 342 ? 3.763 -2.922 31.255 1.00 96.50 342 THR A N 1
ATOM 2654 C CA . THR A 1 342 ? 3.042 -3.798 32.189 1.00 96.50 342 THR A CA 1
ATOM 2655 C C . THR A 1 342 ? 1.836 -4.451 31.516 1.00 96.50 342 THR A C 1
ATOM 2657 O O . THR A 1 342 ? 0.995 -3.769 30.936 1.00 96.50 342 THR A O 1
ATOM 2660 N N . ARG A 1 343 ? 1.721 -5.775 31.642 1.00 96.06 343 ARG A N 1
ATOM 2661 C CA . ARG A 1 343 ? 0.541 -6.564 31.282 1.00 96.06 343 ARG A CA 1
ATOM 2662 C C . ARG A 1 343 ? -0.347 -6.752 32.509 1.00 96.06 343 ARG A C 1
ATOM 2664 O O . ARG A 1 343 ? 0.082 -7.315 33.512 1.00 96.06 343 ARG A O 1
ATOM 2671 N N . VAL A 1 344 ? -1.593 -6.319 32.415 1.00 94.69 344 VAL A N 1
ATOM 2672 C CA . VAL A 1 344 ? -2.617 -6.454 33.446 1.00 94.69 344 VAL A CA 1
ATOM 2673 C C . VAL A 1 344 ? -3.633 -7.492 32.985 1.00 94.69 344 VAL A C 1
ATOM 2675 O O . VAL A 1 344 ? -4.397 -7.247 32.057 1.00 94.69 344 VAL A O 1
ATOM 2678 N N . ASN A 1 345 ? -3.670 -8.643 33.646 1.00 92.69 345 ASN A N 1
ATOM 2679 C CA . ASN A 1 345 ? -4.740 -9.614 33.458 1.00 92.69 345 ASN A CA 1
ATOM 2680 C C . ASN A 1 345 ? -5.968 -9.125 34.229 1.00 92.69 345 ASN A C 1
ATOM 2682 O O . ASN A 1 345 ? -5.964 -9.095 35.464 1.00 92.69 345 ASN A O 1
ATOM 2686 N N . VAL A 1 346 ? -6.991 -8.705 33.494 1.00 89.25 346 VAL A N 1
ATOM 2687 C CA . VAL A 1 346 ? -8.222 -8.135 34.030 1.00 89.25 346 VAL A CA 1
ATOM 2688 C C . VAL A 1 346 ? -9.287 -9.225 34.120 1.00 89.25 346 VAL A C 1
ATOM 2690 O O . VAL A 1 346 ? -9.481 -10.011 33.193 1.00 89.25 346 VAL A O 1
ATOM 2693 N N . SER A 1 347 ? -9.980 -9.262 35.253 1.00 85.69 347 SER A N 1
ATOM 2694 C CA . SER A 1 347 ? -11.128 -10.133 35.508 1.00 85.69 347 SER A CA 1
ATOM 2695 C C . SER A 1 347 ? -12.317 -9.314 36.008 1.00 85.69 347 SER A C 1
ATOM 2697 O O . SER A 1 347 ? -12.139 -8.245 36.594 1.00 85.69 347 SER A O 1
ATOM 2699 N N . GLY A 1 348 ? -13.529 -9.805 35.763 1.00 76.69 348 GLY A N 1
ATOM 2700 C CA . GLY A 1 348 ? -14.774 -9.167 36.187 1.00 76.69 348 GLY A CA 1
ATOM 2701 C C . GLY A 1 348 ? -15.884 -9.373 35.160 1.00 76.69 348 GLY A C 1
ATOM 2702 O O . GLY A 1 348 ? -15.613 -9.508 33.973 1.00 76.69 348 GLY A O 1
ATOM 2703 N N . GLN A 1 349 ? -17.135 -9.425 35.616 1.00 79.38 349 GLN A N 1
ATOM 2704 C CA . GLN A 1 349 ? -18.302 -9.618 34.752 1.00 79.38 349 GLN A CA 1
ATOM 2705 C C . GLN A 1 349 ? -19.502 -8.820 35.261 1.00 79.38 349 GLN A C 1
ATOM 2707 O O . GLN A 1 349 ? -19.618 -8.554 36.460 1.00 79.38 349 GLN A O 1
ATOM 2712 N N . GLY A 1 350 ? -20.429 -8.497 34.359 1.00 79.88 350 GLY A N 1
ATOM 2713 C CA . GLY A 1 350 ? -21.621 -7.724 34.690 1.00 79.88 350 GLY A CA 1
ATOM 2714 C C . GLY A 1 350 ? -21.309 -6.236 34.819 1.00 79.88 350 GLY A C 1
ATOM 2715 O O . GLY A 1 350 ? -20.500 -5.699 34.068 1.00 79.88 350 GLY A O 1
ATOM 2716 N N . ILE A 1 351 ? -21.980 -5.551 35.745 1.00 81.94 351 ILE A N 1
ATOM 2717 C CA . ILE A 1 351 ? -21.807 -4.107 35.931 1.00 81.94 351 ILE A CA 1
ATOM 2718 C C . ILE A 1 351 ? -20.525 -3.849 36.727 1.00 81.94 351 ILE A C 1
ATOM 2720 O O . ILE A 1 351 ? -20.469 -4.140 37.922 1.00 81.94 351 ILE A O 1
ATOM 2724 N N . CYS A 1 352 ? -19.530 -3.242 36.083 1.00 82.75 352 CYS A N 1
ATOM 2725 C CA . CYS A 1 352 ? -18.300 -2.804 36.734 1.00 82.75 352 CYS A CA 1
ATOM 2726 C C . CYS A 1 352 ? -18.265 -1.278 36.797 1.00 82.75 352 CYS A C 1
ATOM 2728 O O . CYS A 1 352 ? -18.339 -0.588 35.777 1.00 82.75 352 CYS A O 1
ATOM 2730 N N . TYR A 1 353 ? -18.148 -0.756 38.016 1.00 82.31 353 TYR A N 1
ATOM 2731 C CA . TYR A 1 353 ? -18.048 0.676 38.241 1.00 82.31 353 TYR A CA 1
ATOM 2732 C C . TYR A 1 353 ? -16.591 1.125 38.219 1.00 82.31 353 TYR A C 1
ATOM 2734 O O . TYR A 1 353 ? -15.754 0.571 38.927 1.00 82.31 353 TYR A O 1
ATOM 2742 N N . MET A 1 354 ? -16.298 2.170 37.453 1.00 83.50 354 MET A N 1
ATOM 2743 C CA . MET A 1 354 ? -14.963 2.761 37.381 1.00 83.50 354 MET A CA 1
ATOM 2744 C C . MET A 1 354 ? -15.028 4.286 37.355 1.00 83.50 354 MET A C 1
ATOM 2746 O O . MET A 1 354 ? -16.044 4.875 36.980 1.00 83.50 354 MET A O 1
ATOM 2750 N N . SER A 1 355 ? -13.948 4.946 37.763 1.00 86.00 355 SER A N 1
ATOM 2751 C CA . SER A 1 355 ? -13.735 6.343 37.379 1.00 86.00 355 SER A CA 1
ATOM 2752 C C . SER A 1 355 ? -13.104 6.409 35.981 1.00 86.00 355 SER A C 1
ATOM 2754 O O . SER A 1 355 ? -12.513 5.416 35.546 1.00 86.00 355 SER A O 1
ATOM 2756 N N . PRO A 1 356 ? -13.203 7.552 35.278 1.00 88.19 356 PRO A N 1
ATOM 2757 C CA . PRO A 1 356 ? -12.445 7.776 34.048 1.00 88.19 356 PRO A CA 1
ATOM 2758 C C . PRO A 1 356 ? -10.956 7.501 34.274 1.00 88.19 356 PRO A C 1
ATOM 2760 O O . PRO A 1 356 ? -10.409 7.896 35.306 1.00 88.19 356 PRO A O 1
ATOM 2763 N N . VAL A 1 357 ? -10.327 6.799 33.336 1.00 91.94 357 VAL A N 1
ATOM 2764 C CA . VAL A 1 357 ? -8.916 6.420 33.399 1.00 91.94 357 VAL A CA 1
ATOM 2765 C C . VAL A 1 357 ? -8.121 7.413 32.568 1.00 91.94 357 VAL A C 1
ATOM 2767 O O . VAL A 1 357 ? -8.228 7.416 31.347 1.00 91.94 357 VAL A O 1
ATOM 2770 N N . THR A 1 358 ? -7.277 8.206 33.217 1.00 94.12 358 THR A N 1
ATOM 2771 C CA . THR A 1 358 ? -6.298 9.056 32.529 1.00 94.12 358 THR A CA 1
ATOM 2772 C C . THR A 1 358 ? -4.923 8.404 32.623 1.00 94.12 358 THR A C 1
ATOM 2774 O O . THR A 1 358 ? -4.451 8.105 33.726 1.00 94.12 358 THR A O 1
ATOM 2777 N N . LEU A 1 359 ? -4.295 8.152 31.473 1.00 94.75 359 LEU A N 1
ATOM 2778 C CA . LEU A 1 359 ? -2.965 7.559 31.354 1.00 94.75 359 LEU A CA 1
ATOM 2779 C C . LEU A 1 359 ? -2.044 8.521 30.607 1.00 94.75 359 LEU A C 1
ATOM 2781 O O . LEU A 1 359 ? -2.284 8.864 29.450 1.00 94.75 359 LEU A O 1
ATOM 2785 N N . GLU A 1 360 ? -0.959 8.913 31.267 1.00 94.75 360 GLU A N 1
ATOM 2786 C CA . GLU A 1 360 ? 0.052 9.791 30.691 1.00 94.75 360 GLU A CA 1
ATOM 2787 C C . GLU A 1 360 ? 1.436 9.143 30.769 1.00 94.75 360 GLU A C 1
ATOM 2789 O O . GLU A 1 360 ? 1.869 8.736 31.849 1.00 94.75 360 GLU A O 1
ATOM 2794 N N . ASN A 1 361 ? 2.136 9.060 29.633 1.00 93.38 361 ASN A N 1
ATOM 2795 C CA . ASN A 1 361 ? 3.467 8.453 29.520 1.00 93.38 361 ASN A CA 1
ATOM 2796 C C . ASN A 1 361 ? 3.523 6.995 30.025 1.00 93.38 361 ASN A C 1
ATOM 2798 O O . ASN A 1 361 ? 4.512 6.573 30.633 1.00 93.38 361 ASN A O 1
ATOM 2802 N N . LYS A 1 362 ? 2.453 6.216 29.805 1.00 94.12 362 LYS A N 1
ATOM 2803 C CA . LYS A 1 362 ? 2.354 4.821 30.269 1.00 94.12 362 LYS A CA 1
ATOM 2804 C C . LYS A 1 362 ? 2.396 3.810 29.136 1.00 94.12 362 LYS A C 1
ATOM 2806 O O . LYS A 1 362 ? 2.189 4.124 27.969 1.00 94.12 362 LYS A O 1
ATOM 2811 N N . GLN A 1 363 ? 2.687 2.569 29.510 1.00 95.25 363 GLN A N 1
ATOM 2812 C CA . GLN A 1 363 ? 2.783 1.433 28.603 1.00 95.25 363 GLN A CA 1
ATOM 2813 C C . GLN A 1 363 ? 2.045 0.259 29.243 1.00 95.25 363 GLN A C 1
ATOM 2815 O O . GLN A 1 363 ? 2.584 -0.425 30.116 1.00 95.25 363 GLN A O 1
ATOM 2820 N N . ILE A 1 364 ? 0.783 0.070 28.869 1.00 96.75 364 ILE A N 1
ATOM 2821 C CA . ILE A 1 364 ? -0.126 -0.871 29.528 1.00 96.75 364 ILE A CA 1
ATOM 2822 C C . ILE A 1 364 ? -0.767 -1.793 28.492 1.00 96.75 364 ILE A C 1
ATOM 2824 O O . ILE A 1 364 ? -1.297 -1.331 27.488 1.00 96.75 364 ILE A O 1
ATOM 2828 N N . GLN A 1 365 ? -0.772 -3.090 28.784 1.00 96.31 365 GLN A N 1
ATOM 2829 C CA . GLN A 1 365 ? -1.549 -4.087 28.056 1.00 96.31 365 GLN A CA 1
ATOM 2830 C C . GLN A 1 365 ? -2.626 -4.660 28.981 1.00 96.31 365 GLN A C 1
ATOM 2832 O O . GLN A 1 365 ? -2.295 -5.291 29.981 1.00 96.31 365 GLN A O 1
ATOM 2837 N N . LEU A 1 366 ? -3.903 -4.454 28.672 1.00 94.50 366 LEU A N 1
ATOM 2838 C CA . LEU A 1 366 ? -5.039 -5.021 29.398 1.00 94.50 366 LEU A CA 1
ATOM 2839 C C . LEU A 1 366 ? -5.486 -6.315 28.712 1.00 94.50 366 LEU A C 1
ATOM 2841 O O . LEU A 1 366 ? -5.898 -6.290 27.558 1.00 94.50 366 LEU A O 1
ATOM 2845 N N . VAL A 1 367 ? -5.434 -7.440 29.421 1.00 91.94 367 VAL A N 1
ATOM 2846 C CA . VAL A 1 367 ? -5.840 -8.754 28.901 1.00 91.94 367 VAL A CA 1
ATOM 2847 C C . VAL A 1 367 ? -7.045 -9.253 29.683 1.00 91.94 367 VAL A C 1
ATOM 2849 O O . VAL A 1 367 ? -6.917 -9.624 30.850 1.00 91.94 367 VAL A O 1
ATOM 2852 N N . PHE A 1 368 ? -8.210 -9.280 29.046 1.00 86.81 368 PHE A N 1
ATOM 2853 C CA . PHE A 1 368 ? -9.444 -9.778 29.646 1.00 86.81 368 PHE A CA 1
ATOM 2854 C C . PHE A 1 368 ? -9.521 -11.300 29.471 1.00 86.81 368 PHE A C 1
ATOM 2856 O O . PHE A 1 368 ? -9.631 -11.819 28.359 1.00 86.81 368 PHE A O 1
ATOM 2863 N N . GLN A 1 369 ? -9.402 -12.037 30.580 1.00 71.50 369 GLN A N 1
ATOM 2864 C CA . GLN A 1 369 ? -9.364 -13.503 30.566 1.00 71.50 369 GLN A CA 1
ATOM 2865 C C . GLN A 1 369 ? -10.753 -14.107 30.797 1.00 71.50 369 GLN A C 1
ATOM 2867 O O . GLN A 1 369 ? -11.354 -13.925 31.854 1.00 71.50 369 GLN A O 1
ATOM 2872 N N . HIS A 1 370 ? -11.224 -14.915 29.846 1.00 65.12 370 HIS A N 1
ATOM 2873 C CA . HIS A 1 370 ? -12.488 -15.645 29.945 1.00 65.12 370 HIS A CA 1
ATOM 2874 C C . HIS A 1 370 ? -12.282 -16.978 30.679 1.00 65.12 370 HIS A C 1
ATOM 2876 O O . HIS A 1 370 ? -12.071 -18.029 30.074 1.00 65.12 370 HIS A O 1
ATOM 2882 N N . ASN A 1 371 ? -12.312 -16.947 32.012 1.00 52.22 371 ASN A N 1
ATOM 2883 C CA . ASN A 1 371 ? -12.227 -18.164 32.819 1.00 52.22 371 ASN A CA 1
ATOM 2884 C C . ASN A 1 371 ? -13.602 -18.864 32.879 1.00 52.22 371 ASN A C 1
ATOM 2886 O O . ASN A 1 371 ? -14.503 -18.393 33.567 1.00 52.22 371 ASN A O 1
ATOM 2890 N N . LYS A 1 372 ? -13.701 -20.026 32.214 1.00 52.31 372 LYS A N 1
ATOM 2891 C CA . LYS A 1 372 ? -14.838 -20.975 32.110 1.00 52.31 372 LYS A CA 1
ATOM 2892 C C . LYS A 1 372 ? -15.966 -20.608 31.127 1.00 52.31 372 LYS A C 1
ATOM 2894 O O . LYS A 1 372 ? -16.542 -19.530 31.144 1.00 52.31 372 LYS A O 1
ATOM 2899 N N . ALA A 1 373 ? -16.292 -21.598 30.296 1.00 44.81 373 ALA A N 1
ATOM 2900 C CA . ALA A 1 373 ? -17.050 -21.530 29.047 1.00 44.81 373 ALA A CA 1
ATOM 2901 C C . ALA A 1 373 ? -18.589 -21.419 29.166 1.00 44.81 373 ALA A C 1
ATOM 2903 O O . ALA A 1 373 ? -19.282 -21.747 28.205 1.00 44.81 373 ALA A O 1
ATOM 2904 N N . GLU A 1 374 ? -19.150 -20.994 30.302 1.00 48.41 374 GLU A N 1
ATOM 2905 C CA . GLU A 1 374 ? -20.614 -21.046 30.503 1.00 48.41 374 GLU A CA 1
ATOM 2906 C C . GLU A 1 374 ? -21.351 -19.722 30.234 1.00 48.41 374 GLU A C 1
ATOM 2908 O O . GLU A 1 374 ? -22.553 -19.745 29.979 1.00 48.41 374 GLU A O 1
ATOM 2913 N N . SER A 1 375 ? -20.664 -18.573 30.181 1.00 45.47 375 SER A N 1
ATOM 2914 C CA . SER A 1 375 ? -21.275 -17.306 29.744 1.00 45.47 375 SER A CA 1
ATOM 2915 C C . SER A 1 375 ? -20.226 -16.259 29.348 1.00 45.47 375 SER A C 1
ATOM 2917 O O . SER A 1 375 ? -19.209 -16.163 30.038 1.00 45.47 375 SER A O 1
ATOM 2919 N N . PRO A 1 376 ? -20.461 -15.432 28.308 1.00 53.97 376 PRO A N 1
ATOM 2920 C CA . PRO A 1 376 ? -19.554 -14.337 27.969 1.00 53.97 376 PRO A CA 1
ATOM 2921 C C . PRO A 1 376 ? -19.454 -13.354 29.141 1.00 53.97 376 PRO A C 1
ATOM 2923 O O . PRO A 1 376 ? -20.472 -12.852 29.626 1.00 53.97 376 PRO A O 1
ATOM 2926 N N . GLN A 1 377 ? -18.229 -13.066 29.590 1.00 60.50 377 GLN A N 1
ATOM 2927 C CA . GLN A 1 377 ? -17.954 -12.057 30.617 1.00 60.50 377 GLN A CA 1
ATOM 2928 C C . GLN A 1 377 ? -18.075 -10.660 29.998 1.00 60.50 377 GLN A C 1
ATOM 2930 O O . GLN A 1 377 ? -17.093 -9.960 29.777 1.00 60.50 377 GLN A O 1
ATOM 2935 N N . VAL A 1 378 ? -19.303 -10.255 29.671 1.00 64.44 378 VAL A N 1
ATOM 2936 C CA . VAL A 1 378 ? -19.568 -8.884 29.234 1.00 64.44 378 VAL A CA 1
ATOM 2937 C C . VAL A 1 378 ? -19.388 -7.965 30.437 1.00 64.44 378 VAL A C 1
ATOM 2939 O O . VAL A 1 378 ? -20.069 -8.123 31.456 1.00 64.44 378 VAL A O 1
ATOM 2942 N N . VAL A 1 379 ? -18.490 -6.994 30.299 1.00 74.25 379 VAL A N 1
ATOM 2943 C CA . VAL A 1 379 ? -18.288 -5.924 31.269 1.00 74.25 379 VAL A CA 1
ATOM 2944 C C . VAL A 1 379 ? -19.138 -4.731 30.836 1.00 74.25 379 VAL A C 1
ATOM 2946 O O . VAL A 1 379 ? -18.848 -4.029 29.865 1.00 74.25 379 VAL A O 1
ATOM 2949 N N . GLU A 1 380 ? -20.229 -4.496 31.555 1.00 75.94 380 GLU A N 1
ATOM 2950 C CA . GLU A 1 380 ? -21.007 -3.269 31.428 1.00 75.94 380 GLU A CA 1
ATOM 2951 C C . GLU A 1 380 ? -20.305 -2.174 32.235 1.00 75.94 380 GLU A C 1
ATOM 2953 O O . GLU A 1 380 ? -20.369 -2.144 33.467 1.00 75.94 380 GLU A O 1
ATOM 2958 N N . LEU A 1 381 ? -19.603 -1.284 31.531 1.00 72.88 381 LEU A N 1
ATOM 2959 C CA . LEU A 1 381 ? -18.857 -0.200 32.157 1.00 72.88 381 LEU A CA 1
ATOM 2960 C C . LEU A 1 381 ? -19.823 0.903 32.585 1.00 72.88 381 LEU A C 1
ATOM 2962 O O . LEU A 1 381 ? -20.513 1.506 31.758 1.00 72.88 381 LEU A O 1
ATOM 2966 N N . LYS A 1 382 ? -19.844 1.198 33.886 1.00 76.81 382 LYS A N 1
ATOM 2967 C CA . LYS A 1 382 ? -20.557 2.353 34.440 1.00 76.81 382 LYS A CA 1
ATOM 2968 C C . LYS A 1 382 ? -19.596 3.264 35.176 1.00 76.81 382 LYS A C 1
ATOM 2970 O O . LYS A 1 382 ? -18.679 2.817 35.859 1.00 76.81 382 LYS A O 1
ATOM 2975 N N . LEU A 1 383 ? -19.831 4.565 35.069 1.00 69.75 383 LEU A N 1
ATOM 2976 C CA . LEU A 1 383 ? -19.091 5.522 35.874 1.00 69.75 383 LEU A CA 1
ATOM 2977 C C . LEU A 1 383 ? -19.543 5.455 37.334 1.00 69.75 383 LEU A C 1
ATOM 2979 O O . LEU A 1 383 ? -20.733 5.312 37.625 1.00 69.75 383 LEU A O 1
ATOM 2983 N N . LEU A 1 384 ? -18.595 5.590 38.262 1.00 67.19 384 LEU A N 1
ATOM 2984 C CA . LEU A 1 384 ? -18.902 5.706 39.686 1.00 67.19 384 LEU A CA 1
ATOM 2985 C C . LEU A 1 384 ? -19.835 6.912 39.945 1.00 67.19 384 LEU A C 1
ATOM 2987 O O . LEU A 1 384 ? -19.569 8.009 39.445 1.00 67.19 384 LEU A O 1
ATOM 2991 N N . PRO A 1 385 ? -20.881 6.776 40.785 1.00 58.53 385 PRO A N 1
ATOM 2992 C CA . PRO A 1 385 ? -21.813 7.871 41.086 1.00 58.53 385 PRO A CA 1
ATOM 2993 C C . PRO A 1 385 ? -21.156 9.136 41.668 1.00 58.53 385 PRO A C 1
ATOM 2995 O O . PRO A 1 385 ? -21.716 10.226 41.569 1.00 58.53 385 PRO A O 1
ATOM 2998 N N . SER A 1 386 ? -19.977 9.017 42.288 1.00 54.56 386 SER A N 1
ATOM 2999 C CA . SER A 1 386 ? -19.189 10.150 42.793 1.00 54.56 386 SER A CA 1
ATOM 3000 C C . SER A 1 386 ? -18.546 10.975 41.673 1.00 54.56 386 SER A C 1
ATOM 3002 O O . SER A 1 386 ? -18.481 12.197 41.799 1.00 54.56 386 SER A O 1
ATOM 3004 N N . ALA A 1 387 ? -18.152 10.350 40.558 1.00 55.62 387 ALA A N 1
ATOM 3005 C CA . ALA A 1 387 ? -17.618 11.045 39.385 1.00 55.62 387 ALA A CA 1
ATOM 3006 C C . ALA A 1 387 ? -18.686 11.939 38.729 1.00 55.62 387 ALA A C 1
ATOM 3008 O O . ALA A 1 387 ? -18.378 13.028 38.251 1.00 55.62 387 ALA A O 1
ATOM 3009 N N . ALA A 1 388 ? -19.962 11.543 38.815 1.00 52.72 388 ALA A N 1
ATOM 3010 C CA . ALA A 1 388 ? -21.103 12.341 38.364 1.00 52.72 388 ALA A CA 1
ATOM 3011 C C . ALA A 1 388 ? -21.383 13.592 39.227 1.00 52.72 388 ALA A C 1
ATOM 3013 O O . ALA A 1 388 ? -22.125 14.474 38.797 1.00 52.72 388 ALA A O 1
ATOM 3014 N N . LYS A 1 389 ? -20.810 13.694 40.439 1.00 48.25 389 LYS A N 1
ATOM 3015 C CA . LYS A 1 389 ? -20.974 14.861 41.330 1.00 48.25 389 LYS A CA 1
ATOM 3016 C C . LYS A 1 389 ? -19.962 15.979 41.063 1.00 48.25 389 LYS A C 1
ATOM 3018 O O . LYS A 1 389 ? -20.130 17.076 41.600 1.00 48.25 389 LYS A O 1
ATOM 3023 N N . SER A 1 390 ? -18.930 15.730 40.253 1.00 48.69 390 SER A N 1
ATOM 3024 C CA . SER A 1 390 ? -17.992 16.769 39.828 1.00 48.69 390 SER A CA 1
ATOM 3025 C C . SER A 1 390 ? -18.721 17.771 38.929 1.00 48.69 390 SER A C 1
ATOM 3027 O O . SER A 1 390 ? -19.075 17.463 37.794 1.00 48.69 390 SER A O 1
ATOM 3029 N N . ARG A 1 391 ? -18.964 18.987 39.437 1.00 44.75 391 ARG A N 1
ATOM 3030 C CA . ARG A 1 391 ? -19.545 20.133 38.706 1.00 44.75 391 ARG A CA 1
ATOM 3031 C C . ARG A 1 391 ? -18.585 20.710 37.646 1.00 44.75 391 ARG A C 1
ATOM 3033 O O . ARG A 1 391 ? -18.545 21.925 37.447 1.00 44.75 391 ARG A O 1
ATOM 3040 N N . ALA A 1 392 ? -17.784 19.886 36.974 1.00 48.50 392 ALA A N 1
ATOM 3041 C CA . ALA A 1 392 ? -17.027 20.348 35.821 1.00 48.50 392 ALA A CA 1
ATOM 3042 C C . ALA A 1 392 ? -18.029 20.714 34.712 1.00 48.50 392 ALA A C 1
ATOM 3044 O O . ALA A 1 392 ? -18.773 19.860 34.234 1.00 48.50 392 ALA A O 1
ATOM 3045 N N . LYS A 1 393 ? -18.068 21.993 34.310 1.00 46.44 393 LYS A N 1
ATOM 3046 C CA . LYS A 1 393 ? -18.989 22.521 33.281 1.00 46.44 393 LYS A CA 1
ATOM 3047 C C . LYS A 1 393 ? -18.922 21.771 31.933 1.00 46.44 393 LYS A C 1
ATOM 3049 O O . LYS A 1 393 ? -19.836 21.928 31.133 1.00 46.44 393 LYS A O 1
ATOM 3054 N N . ALA A 1 394 ? -17.871 20.983 31.685 1.00 52.41 394 ALA A N 1
ATOM 3055 C CA . ALA A 1 394 ? -17.609 20.298 30.418 1.00 52.41 394 ALA A CA 1
ATOM 3056 C C . ALA A 1 394 ? -18.167 18.857 30.314 1.00 52.41 394 ALA A C 1
ATOM 3058 O O . ALA A 1 394 ? -18.265 18.333 29.205 1.00 52.41 394 ALA A O 1
ATOM 3059 N N . GLY A 1 395 ? -18.597 18.232 31.420 1.00 66.62 395 GLY A N 1
ATOM 3060 C CA . GLY A 1 395 ? -18.945 16.801 31.439 1.00 66.62 395 GLY A CA 1
ATOM 3061 C C . GLY A 1 395 ? -17.712 15.884 31.445 1.00 66.62 395 GLY A C 1
ATOM 3062 O O . GLY A 1 395 ? -16.584 16.362 31.499 1.00 66.62 395 GLY A O 1
ATOM 3063 N N . ILE A 1 396 ? -17.928 14.563 31.450 1.00 79.69 396 ILE A N 1
ATOM 3064 C CA . ILE A 1 396 ? -16.849 13.563 31.369 1.00 79.69 396 ILE A CA 1
ATOM 3065 C C . ILE A 1 396 ? -16.601 13.237 29.899 1.00 79.69 396 ILE A C 1
ATOM 3067 O O . ILE A 1 396 ? -17.539 12.930 29.164 1.00 79.69 396 ILE A O 1
ATOM 3071 N N . GLU A 1 397 ? -15.342 13.311 29.484 1.00 88.19 397 GLU A N 1
ATOM 3072 C CA . GLU A 1 397 ? -14.960 13.207 28.081 1.00 88.19 397 GLU A CA 1
ATOM 3073 C C . GLU A 1 397 ? -14.868 11.758 27.599 1.00 88.19 397 GLU A C 1
ATOM 3075 O O . GLU A 1 397 ? -15.546 11.404 26.636 1.00 88.19 397 GLU A O 1
ATOM 3080 N N . ALA A 1 398 ? -14.131 10.896 28.307 1.00 91.75 398 ALA A N 1
ATOM 3081 C CA . ALA A 1 398 ? -13.905 9.510 27.899 1.00 91.75 398 ALA A CA 1
ATOM 3082 C C . ALA A 1 398 ? -13.871 8.511 29.066 1.00 91.75 398 ALA A C 1
ATOM 3084 O O . ALA A 1 398 ? -13.746 8.902 30.229 1.00 91.75 398 ALA A O 1
ATOM 3085 N N . PHE A 1 399 ? -13.961 7.210 28.758 1.00 92.00 399 PHE A N 1
ATOM 3086 C CA . PHE A 1 399 ? -13.602 6.153 29.716 1.00 92.00 399 PHE A CA 1
ATOM 3087 C C . PHE A 1 399 ? -12.082 6.019 29.858 1.00 92.00 399 PHE A C 1
ATOM 3089 O O . PHE A 1 399 ? -11.602 5.850 30.978 1.00 92.00 399 PHE A O 1
ATOM 3096 N N . PHE A 1 400 ? -11.348 6.130 28.748 1.00 95.06 400 PHE A N 1
ATOM 3097 C CA . PHE A 1 400 ? -9.887 6.148 28.707 1.00 95.06 400 PHE A CA 1
ATO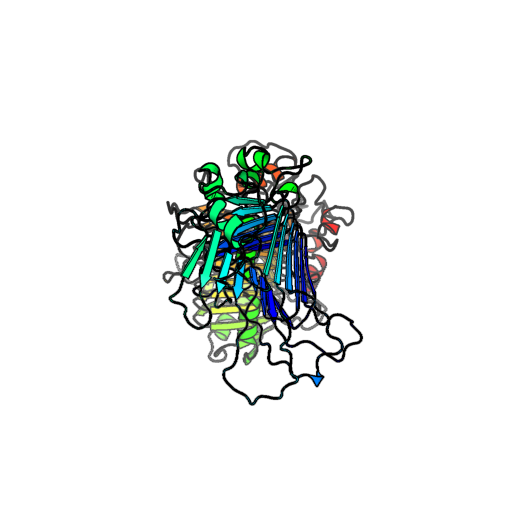M 3098 C C . PHE A 1 400 ? -9.397 7.418 28.001 1.00 95.06 400 PHE A C 1
ATOM 3100 O O . PHE A 1 400 ? -9.790 7.678 26.870 1.00 95.06 400 PHE A O 1
ATOM 3107 N N . ASP A 1 401 ? -8.536 8.187 28.655 1.00 95.88 401 ASP A N 1
ATOM 3108 C CA . ASP A 1 401 ? -7.857 9.365 28.108 1.00 95.88 401 ASP A CA 1
ATOM 3109 C C . ASP A 1 401 ? -6.347 9.086 28.078 1.00 95.88 401 ASP A C 1
ATOM 3111 O O . ASP A 1 401 ? -5.739 8.812 29.120 1.00 95.88 401 ASP A O 1
ATOM 3115 N N . LEU A 1 402 ? -5.769 9.066 26.875 1.00 96.00 402 LEU A N 1
ATOM 3116 C CA . LEU A 1 402 ? -4.401 8.636 26.598 1.00 96.00 402 LEU A CA 1
ATOM 3117 C C . LEU A 1 402 ? -3.565 9.797 26.067 1.00 96.00 402 LEU A C 1
ATOM 3119 O O . LEU A 1 402 ? -3.816 10.315 24.977 1.00 96.00 402 LEU A O 1
ATOM 3123 N N . LYS A 1 403 ? -2.496 10.128 26.794 1.00 94.88 403 LYS A N 1
ATOM 3124 C CA . LYS A 1 403 ? -1.511 11.137 26.388 1.00 94.88 403 LYS A CA 1
ATOM 3125 C C . LYS A 1 403 ? -0.121 10.529 26.391 1.00 94.88 403 LYS A C 1
ATOM 3127 O O . LYS A 1 403 ? 0.320 9.996 27.412 1.00 94.88 403 LYS A O 1
ATOM 3132 N N . ASN A 1 404 ? 0.567 10.566 25.249 1.00 93.56 404 ASN A N 1
ATOM 3133 C CA . ASN A 1 404 ? 1.906 9.978 25.094 1.00 93.56 404 ASN A CA 1
ATOM 3134 C C . ASN A 1 404 ? 1.987 8.516 25.587 1.00 93.56 404 ASN A C 1
ATOM 3136 O O . ASN A 1 404 ? 2.979 8.106 26.189 1.00 93.56 404 ASN A O 1
ATOM 3140 N N . THR A 1 405 ? 0.912 7.745 25.411 1.00 94.19 405 THR A N 1
ATOM 3141 C CA . THR A 1 405 ? 0.726 6.436 26.051 1.00 94.19 405 THR A CA 1
ATOM 3142 C C . THR A 1 405 ? 0.590 5.336 25.007 1.00 94.19 405 THR A C 1
ATOM 3144 O O . THR A 1 405 ? 0.099 5.556 23.903 1.00 94.19 405 THR A O 1
ATOM 3147 N N . SER A 1 406 ? 1.029 4.128 25.354 1.00 95.50 406 SER A N 1
ATOM 3148 C CA . SER A 1 406 ? 0.713 2.910 24.607 1.00 95.50 406 SER A CA 1
ATOM 3149 C C . SER A 1 406 ? -0.261 2.067 25.419 1.00 95.50 406 SER A C 1
ATOM 3151 O O . SER A 1 406 ? 0.098 1.581 26.497 1.00 95.50 406 SER A O 1
ATOM 3153 N N . LEU A 1 407 ? -1.482 1.919 24.914 1.00 96.69 407 LEU A N 1
ATOM 3154 C CA . LEU A 1 407 ? -2.515 1.069 25.491 1.00 96.69 407 LEU A CA 1
ATOM 3155 C C . LEU A 1 407 ? -2.880 -0.027 24.493 1.00 96.69 407 LEU A C 1
ATOM 3157 O O . LEU A 1 407 ? -3.333 0.271 23.394 1.00 96.69 407 LEU A O 1
ATOM 3161 N N . ASP A 1 408 ? -2.724 -1.280 24.893 1.00 96.62 408 ASP A N 1
ATOM 3162 C CA . ASP A 1 408 ? -3.219 -2.435 24.143 1.00 96.62 408 ASP A CA 1
ATOM 3163 C C . ASP A 1 408 ? -4.316 -3.132 24.952 1.00 96.62 408 ASP A C 1
ATOM 3165 O O . ASP A 1 408 ? -4.113 -3.442 26.126 1.00 96.62 408 ASP A O 1
ATOM 3169 N N . ILE A 1 409 ? -5.489 -3.345 24.364 1.00 94.81 409 ILE A N 1
ATOM 3170 C CA . ILE A 1 409 ? -6.616 -4.033 24.997 1.00 94.81 409 ILE A CA 1
ATOM 3171 C C . ILE A 1 409 ? -6.894 -5.307 24.211 1.00 94.81 409 ILE A C 1
ATOM 3173 O O . ILE A 1 409 ? -7.224 -5.251 23.031 1.00 94.81 409 ILE A O 1
ATOM 3177 N N . SER A 1 410 ? -6.812 -6.450 24.890 1.00 91.75 410 SER A N 1
ATOM 3178 C CA . SER A 1 410 ? -7.066 -7.764 24.308 1.00 91.75 410 SER A CA 1
ATOM 3179 C C . SER A 1 410 ? -8.249 -8.454 24.989 1.00 91.75 410 SER A C 1
ATOM 3181 O O . SER A 1 410 ? -8.289 -8.570 26.220 1.00 91.75 410 SER A O 1
ATOM 3183 N N . GLY A 1 411 ? -9.215 -8.915 24.190 1.00 87.25 411 GLY A N 1
ATOM 3184 C CA . GLY A 1 411 ? -10.354 -9.720 24.648 1.00 87.25 411 GLY A CA 1
ATOM 3185 C C . GLY A 1 411 ? -11.442 -8.946 25.399 1.00 87.25 411 GLY A C 1
ATOM 3186 O O . GLY A 1 411 ? -12.281 -9.558 26.057 1.00 87.25 411 GLY A O 1
ATOM 3187 N N . GLY A 1 412 ? -11.419 -7.612 25.379 1.00 87.19 412 GLY A N 1
ATOM 3188 C CA . GLY A 1 412 ? -12.359 -6.796 26.148 1.00 87.19 412 GLY A CA 1
ATOM 3189 C C . GLY A 1 412 ? -13.755 -6.765 25.523 1.00 87.19 412 GLY A C 1
ATOM 3190 O O . GLY A 1 412 ? -13.907 -6.316 24.391 1.00 87.19 412 GLY A O 1
ATOM 3191 N N . ALA A 1 413 ? -14.785 -7.188 26.262 1.00 88.00 413 ALA A N 1
ATOM 3192 C CA . ALA A 1 413 ? -16.185 -7.108 25.839 1.00 88.00 413 ALA A CA 1
ATOM 3193 C C . ALA A 1 413 ? -16.938 -6.036 26.640 1.00 88.00 413 ALA A C 1
ATOM 3195 O O . ALA A 1 413 ? -17.377 -6.269 27.767 1.00 88.00 413 ALA A O 1
ATOM 3196 N N . PHE A 1 414 ? -17.100 -4.856 26.048 1.00 89.00 414 PHE A N 1
ATOM 3197 C CA . PHE A 1 414 ? -17.622 -3.663 26.702 1.00 89.00 414 PHE A CA 1
ATOM 3198 C C . PHE A 1 414 ? -19.042 -3.333 26.251 1.00 89.00 414 PHE A C 1
ATOM 3200 O O . PHE A 1 414 ? -19.355 -3.318 25.058 1.00 89.00 414 PHE A O 1
ATOM 3207 N N . ARG A 1 415 ? -19.902 -2.986 27.210 1.00 88.75 415 ARG A N 1
ATOM 3208 C CA . ARG A 1 415 ? -21.217 -2.394 26.941 1.00 88.75 415 ARG A CA 1
ATOM 3209 C C . ARG A 1 415 ? -21.333 -1.030 27.608 1.00 88.75 415 ARG A C 1
ATOM 3211 O O . ARG A 1 415 ? -21.126 -0.917 28.814 1.00 88.75 415 ARG A O 1
ATOM 3218 N N . VAL A 1 416 ? -21.726 -0.029 26.825 1.00 86.50 416 VAL A N 1
ATOM 3219 C CA . VAL A 1 416 ? -22.134 1.293 27.306 1.00 86.50 416 VAL A CA 1
ATOM 3220 C C . VAL A 1 416 ? -23.658 1.330 27.277 1.00 86.50 416 VAL A C 1
ATOM 3222 O O . VAL A 1 416 ? -24.266 1.169 26.221 1.00 86.50 416 VAL A O 1
ATOM 3225 N N . SER A 1 417 ? -24.280 1.512 28.440 1.00 78.69 417 SER A N 1
ATOM 3226 C CA . SER A 1 417 ? -25.740 1.562 28.579 1.00 78.69 417 SER A CA 1
ATOM 3227 C C . SER A 1 417 ? -26.215 2.986 28.874 1.00 78.69 417 SER A C 1
ATOM 3229 O O . SER A 1 417 ? -25.542 3.709 29.613 1.00 78.69 417 SER A O 1
ATOM 3231 N N . PRO A 1 418 ? -27.399 3.392 28.380 1.00 71.56 418 PRO A N 1
ATOM 3232 C CA . PRO A 1 418 ? -27.950 4.700 28.693 1.00 71.56 418 PRO A CA 1
ATOM 3233 C C . PRO A 1 418 ? -28.461 4.683 30.135 1.00 71.56 418 PRO A C 1
ATOM 3235 O O . PRO A 1 418 ? -29.440 4.010 30.457 1.00 71.56 418 PRO A O 1
ATOM 3238 N N . ASP A 1 419 ? -27.809 5.427 31.024 1.00 68.69 419 ASP A N 1
ATOM 3239 C CA . ASP A 1 419 ? -28.346 5.674 32.359 1.00 68.69 419 ASP A CA 1
ATOM 3240 C C . ASP A 1 419 ? -29.196 6.955 32.326 1.00 68.69 419 ASP A C 1
ATOM 3242 O O . ASP A 1 419 ? -28.710 8.031 31.961 1.00 68.69 419 ASP A O 1
ATOM 3246 N N . ARG A 1 420 ? -30.482 6.839 32.696 1.00 59.66 420 ARG A N 1
ATOM 3247 C CA . ARG A 1 420 ? -31.439 7.963 32.742 1.00 59.66 420 ARG A CA 1
ATOM 3248 C C . ARG A 1 420 ? -31.026 9.046 33.744 1.00 59.66 420 ARG A C 1
ATOM 3250 O O . ARG A 1 420 ? -31.471 10.181 33.608 1.00 59.66 420 ARG A O 1
ATOM 3257 N N . LYS A 1 421 ? -30.223 8.699 34.757 1.00 59.84 421 LYS A N 1
ATOM 3258 C CA . LYS A 1 421 ? -29.704 9.636 35.772 1.00 59.84 421 LYS A CA 1
ATOM 3259 C C . LYS A 1 421 ? -28.172 9.702 35.810 1.00 59.84 421 LYS A C 1
ATOM 3261 O O . LYS A 1 421 ? -27.630 10.525 36.543 1.00 59.84 421 LYS A O 1
ATOM 3266 N N . GLY A 1 422 ? -27.488 8.843 35.058 1.00 64.88 422 GLY A N 1
ATOM 3267 C CA . GLY A 1 422 ? -26.031 8.744 35.039 1.00 64.88 422 GLY A CA 1
ATOM 3268 C C . GLY A 1 422 ? -25.378 9.575 33.937 1.00 64.88 422 GLY A C 1
ATOM 3269 O O . GLY A 1 422 ? -26.010 9.967 32.952 1.00 64.88 422 GLY A O 1
ATOM 3270 N N . VAL A 1 423 ? -24.086 9.842 34.119 1.00 75.81 423 VAL A N 1
ATOM 3271 C CA . VAL A 1 423 ? -23.228 10.496 33.125 1.00 75.81 423 VAL A CA 1
ATOM 3272 C C . VAL A 1 423 ? -22.735 9.437 32.141 1.00 75.81 423 VAL A C 1
ATOM 3274 O O . VAL A 1 423 ? -22.232 8.397 32.557 1.00 75.81 423 VAL A O 1
ATOM 3277 N N . VAL A 1 424 ? -22.883 9.706 30.846 1.00 82.06 424 VAL A N 1
ATOM 3278 C CA . VAL A 1 424 ? -22.322 8.897 29.757 1.00 82.06 424 VAL A CA 1
ATOM 3279 C C . VAL A 1 424 ? -21.171 9.707 29.153 1.00 82.06 424 VAL A C 1
ATOM 3281 O O . VAL A 1 424 ? -21.423 10.856 28.779 1.00 82.06 424 VAL A O 1
ATOM 3284 N N . PRO A 1 425 ? -19.934 9.174 29.098 1.00 86.44 425 PRO A N 1
ATOM 3285 C CA . PRO A 1 425 ? -18.826 9.836 28.414 1.00 86.44 425 PRO A CA 1
ATOM 3286 C C . PRO A 1 425 ? -19.128 10.120 26.943 1.00 86.44 425 PRO A C 1
ATOM 3288 O O . PRO A 1 425 ? -19.893 9.387 26.312 1.00 86.44 425 PRO A O 1
ATOM 3291 N N . ARG A 1 426 ? -18.493 11.152 26.380 1.00 90.88 426 ARG A N 1
ATOM 3292 C CA . ARG A 1 426 ? -18.593 11.439 24.941 1.00 90.88 426 ARG A CA 1
ATOM 3293 C C . ARG A 1 426 ? -17.882 10.393 24.096 1.00 90.88 426 ARG A C 1
ATOM 3295 O O . ARG A 1 426 ? -18.364 10.065 23.017 1.00 90.88 426 ARG A O 1
ATOM 3302 N N . HIS A 1 427 ? -16.781 9.853 24.597 1.00 94.12 427 HIS A N 1
ATOM 3303 C CA . HIS A 1 427 ? -15.938 8.920 23.867 1.00 94.12 427 HIS A CA 1
ATOM 3304 C C . HIS A 1 427 ? -15.672 7.658 24.690 1.00 94.12 427 HIS A C 1
ATOM 3306 O O . HIS A 1 427 ? -15.737 7.671 25.922 1.00 94.12 427 HIS A O 1
ATOM 3312 N N . PHE A 1 428 ? -15.366 6.541 24.031 1.00 95.12 428 PHE A N 1
ATOM 3313 C CA . PHE A 1 428 ? -14.826 5.385 24.748 1.00 95.12 428 PHE A CA 1
ATOM 3314 C C . PHE A 1 428 ? -13.331 5.588 25.041 1.00 95.12 428 PHE A C 1
ATOM 3316 O O . PHE A 1 428 ? -12.927 5.498 26.202 1.00 95.12 428 PHE A O 1
ATOM 3323 N N . VAL A 1 429 ? -12.549 5.986 24.034 1.00 97.19 429 VAL A N 1
ATOM 3324 C CA . VAL A 1 429 ? -11.131 6.353 24.164 1.00 97.19 429 VAL A CA 1
ATOM 3325 C C . VAL A 1 429 ? -10.864 7.718 23.527 1.00 97.19 429 VAL A C 1
ATOM 3327 O O . VAL A 1 429 ? -11.344 7.986 22.427 1.00 97.19 429 VAL A O 1
ATOM 3330 N N . VAL A 1 430 ? -10.067 8.549 24.192 1.00 97.19 430 VAL A N 1
ATOM 3331 C CA . VAL A 1 430 ? -9.429 9.746 23.626 1.00 97.19 430 VAL A CA 1
ATOM 3332 C C . VAL A 1 430 ? -7.927 9.502 23.545 1.00 97.19 430 VAL A C 1
ATOM 3334 O O . VAL A 1 430 ? -7.325 9.009 24.498 1.00 97.19 430 VAL A O 1
ATOM 3337 N N . CYS A 1 431 ? -7.330 9.825 22.401 1.00 95.06 431 CYS A N 1
ATOM 3338 C CA . CYS A 1 431 ? -5.914 9.628 22.120 1.00 95.06 431 CYS A CA 1
ATOM 3339 C C . CYS A 1 431 ? -5.257 10.934 21.670 1.00 95.06 431 CYS A C 1
ATOM 3341 O O . CYS A 1 431 ? -5.676 11.530 20.678 1.00 95.06 431 CYS A O 1
ATOM 3343 N N . GLN A 1 432 ? -4.148 11.292 22.313 1.00 94.44 432 GLN A N 1
ATOM 3344 C CA . GLN A 1 432 ? -3.232 12.341 21.873 1.00 94.44 432 GLN A CA 1
ATOM 3345 C C . GLN A 1 432 ? -1.800 11.792 21.852 1.00 94.44 432 GLN A C 1
ATOM 3347 O O . GLN A 1 432 ? -1.305 11.293 22.871 1.00 94.44 432 GLN A O 1
ATOM 3352 N N . ASN A 1 433 ? -1.146 11.839 20.683 1.00 92.69 433 ASN A N 1
ATOM 3353 C CA . ASN A 1 433 ? 0.191 11.274 20.440 1.00 92.69 433 ASN A CA 1
ATOM 3354 C C . ASN A 1 433 ? 0.377 9.883 21.095 1.00 92.69 433 ASN A C 1
ATOM 3356 O O . ASN A 1 433 ? 1.296 9.651 21.882 1.00 92.69 433 ASN A O 1
ATOM 3360 N N . SER A 1 434 ? -0.571 8.978 20.857 1.00 94.81 434 SER A N 1
ATOM 3361 C CA . SER A 1 434 ? -0.652 7.699 21.572 1.00 94.81 434 SER A CA 1
ATOM 3362 C C . SER A 1 434 ? -0.764 6.517 20.613 1.00 94.81 434 SER A C 1
ATOM 3364 O O . SER A 1 434 ? -1.189 6.665 19.466 1.00 94.81 434 SER A O 1
ATOM 3366 N N . ARG A 1 435 ? -0.376 5.335 21.102 1.00 95.69 435 ARG A N 1
ATOM 3367 C CA . ARG A 1 435 ? -0.569 4.050 20.421 1.00 95.69 435 ARG A CA 1
ATOM 3368 C C . ARG A 1 435 ? -1.722 3.302 21.074 1.00 95.69 435 ARG A C 1
ATOM 3370 O O . ARG A 1 435 ? -1.677 3.064 22.281 1.00 95.69 435 ARG A O 1
ATOM 3377 N N . LEU A 1 436 ? -2.723 2.925 20.289 1.00 97.31 436 LEU A N 1
ATOM 3378 C CA . LEU A 1 436 ? -3.888 2.179 20.752 1.00 97.31 436 LEU A CA 1
ATOM 3379 C C . LEU A 1 436 ? -4.023 0.869 19.971 1.00 97.31 436 LEU A C 1
ATOM 3381 O O . LEU A 1 436 ? -4.184 0.902 18.755 1.00 97.31 436 LEU A O 1
ATOM 3385 N N . GLY A 1 437 ? -3.999 -0.259 20.674 1.00 97.12 437 GLY A N 1
ATOM 3386 C CA . GLY A 1 437 ? -4.341 -1.579 20.146 1.00 97.12 437 GLY A CA 1
ATOM 3387 C C . GLY A 1 437 ? -5.682 -2.055 20.701 1.00 97.12 437 GLY A C 1
ATOM 3388 O O . GLY A 1 437 ? -5.898 -2.014 21.912 1.00 97.12 437 GLY A O 1
ATOM 3389 N N . LEU A 1 438 ? -6.588 -2.489 19.827 1.00 96.38 438 LEU A N 1
ATOM 3390 C CA . LEU A 1 438 ? -7.817 -3.202 20.180 1.00 96.38 438 LEU A CA 1
ATOM 3391 C C . LEU A 1 438 ? -7.804 -4.561 19.473 1.00 96.38 438 LEU A C 1
ATOM 3393 O O . LEU A 1 438 ? -8.085 -4.645 18.279 1.00 96.38 438 LEU A O 1
ATOM 3397 N N . ASP A 1 439 ? -7.471 -5.616 20.206 1.00 93.12 439 ASP A N 1
ATOM 3398 C CA . ASP A 1 439 ? -7.408 -6.992 19.707 1.00 93.12 439 ASP A CA 1
ATOM 3399 C C . ASP A 1 439 ? -8.553 -7.806 20.308 1.00 93.12 439 ASP A C 1
ATOM 3401 O O . ASP A 1 439 ? -8.749 -7.819 21.526 1.00 93.12 439 ASP A O 1
ATOM 3405 N N . GLN A 1 440 ? -9.319 -8.507 19.475 1.00 90.75 440 GLN A N 1
ATOM 3406 C CA . GLN A 1 440 ? -10.394 -9.388 19.947 1.00 90.75 440 GLN A CA 1
ATOM 3407 C C . GLN A 1 440 ? -11.414 -8.673 20.855 1.00 90.75 440 GLN A C 1
ATOM 3409 O O . GLN A 1 440 ? -11.928 -9.250 21.816 1.00 90.75 440 GLN A O 1
ATOM 3414 N N . CYS A 1 441 ? -11.678 -7.393 20.590 1.00 91.94 441 CYS A N 1
ATOM 3415 C CA . CYS A 1 441 ? -12.518 -6.554 21.433 1.00 91.94 441 CYS A CA 1
ATOM 3416 C C . CYS A 1 441 ? -13.941 -6.426 20.882 1.00 91.94 441 CYS A C 1
ATOM 3418 O O . CYS A 1 441 ? -14.183 -6.446 19.675 1.00 91.94 441 CYS A O 1
ATOM 3420 N N . ALA A 1 442 ? -14.898 -6.218 21.779 1.00 92.25 442 ALA A N 1
ATOM 3421 C CA . ALA A 1 442 ? -16.279 -5.918 21.447 1.00 92.25 442 ALA A CA 1
ATOM 3422 C C . ALA A 1 442 ? -16.717 -4.635 22.152 1.00 92.25 442 ALA A C 1
ATOM 3424 O O . ALA A 1 442 ? -16.539 -4.504 23.361 1.00 92.25 442 ALA A O 1
ATOM 3425 N N . LEU A 1 443 ? -17.328 -3.704 21.421 1.00 93.56 443 LEU A N 1
ATOM 3426 C CA . LEU A 1 443 ? -17.934 -2.502 21.990 1.00 93.56 443 LEU A CA 1
ATOM 3427 C C . LEU A 1 443 ? -19.393 -2.398 21.552 1.00 93.56 443 LEU A C 1
ATOM 3429 O O . LEU A 1 443 ? -19.699 -2.231 20.371 1.00 93.56 443 LEU A O 1
ATOM 3433 N N . ALA A 1 444 ? -20.296 -2.454 22.526 1.00 91.69 444 ALA A N 1
ATOM 3434 C CA . ALA A 1 444 ? -21.720 -2.217 22.350 1.00 91.69 444 ALA A CA 1
ATOM 3435 C C . ALA A 1 444 ? -22.110 -0.851 22.928 1.00 91.69 444 ALA A C 1
ATOM 3437 O O . ALA A 1 444 ? -22.375 -0.741 24.125 1.00 91.69 444 ALA A O 1
ATOM 3438 N N . ALA A 1 445 ? -22.147 0.182 22.081 1.00 91.12 445 ALA A N 1
ATOM 3439 C CA . ALA A 1 445 ? -22.482 1.563 22.446 1.00 91.12 445 ALA A CA 1
ATOM 3440 C C . ALA A 1 445 ? -23.591 2.162 21.548 1.00 91.12 445 ALA A C 1
ATOM 3442 O O . ALA A 1 445 ? -23.585 3.348 21.208 1.00 91.12 445 ALA A O 1
ATOM 3443 N N . LEU A 1 446 ? -24.561 1.329 21.152 1.00 88.25 446 LEU A N 1
ATOM 3444 C CA . LEU A 1 446 ? -25.787 1.746 20.461 1.00 88.25 446 LEU A CA 1
ATOM 3445 C C . LEU A 1 446 ? -26.818 2.289 21.462 1.00 88.25 446 LEU A C 1
ATOM 3447 O O . LEU A 1 446 ? -27.742 1.597 21.894 1.00 88.25 446 LEU A O 1
ATOM 3451 N N . LEU A 1 447 ? -26.650 3.551 21.834 1.00 86.50 447 LEU A N 1
ATOM 3452 C CA . LEU A 1 447 ? -27.587 4.312 22.653 1.00 86.50 447 LEU A CA 1
ATOM 3453 C C . LEU A 1 447 ? -28.637 4.992 21.758 1.00 86.50 447 LEU A C 1
ATOM 3455 O O . LEU A 1 447 ? -28.447 6.116 21.291 1.00 86.50 447 LEU A O 1
ATOM 3459 N N . LEU A 1 448 ? -29.728 4.294 21.440 1.00 78.75 448 LEU A N 1
ATOM 3460 C CA . LEU A 1 448 ? -30.792 4.865 20.606 1.00 78.75 448 LEU A CA 1
ATOM 3461 C C . LEU A 1 448 ? -31.459 6.052 21.323 1.00 78.75 448 LEU A C 1
ATOM 3463 O O . LEU A 1 448 ? -31.876 5.924 22.474 1.00 78.75 448 LEU A O 1
ATOM 3467 N N . ASN A 1 449 ? -31.607 7.178 20.619 1.00 77.75 449 ASN A N 1
ATOM 3468 C CA . ASN A 1 449 ? -32.154 8.448 21.128 1.00 77.75 449 ASN A CA 1
ATOM 3469 C C . ASN A 1 449 ? -31.296 9.161 22.193 1.00 77.75 449 ASN A C 1
ATOM 3471 O O . ASN A 1 449 ? -31.797 10.058 22.872 1.00 77.75 449 ASN A O 1
ATOM 3475 N N . ASP A 1 450 ? -30.030 8.774 22.355 1.00 81.06 450 ASP A N 1
ATOM 3476 C CA . ASP A 1 450 ? -29.098 9.425 23.271 1.00 81.06 450 ASP A CA 1
ATOM 3477 C C . ASP A 1 450 ? -27.836 9.871 22.530 1.00 81.06 450 ASP A C 1
ATOM 3479 O O . ASP A 1 450 ? -27.015 9.070 22.087 1.00 81.06 450 ASP A O 1
ATOM 3483 N N . ASN A 1 451 ? -27.691 11.187 22.415 1.00 82.62 451 ASN A N 1
ATOM 3484 C CA . ASN A 1 451 ? -26.674 11.832 21.595 1.00 82.62 451 ASN A CA 1
ATOM 3485 C C . ASN A 1 451 ? -25.389 12.109 22.393 1.00 82.62 451 ASN A C 1
ATOM 3487 O O . ASN A 1 451 ? -24.488 12.782 21.892 1.00 82.62 451 ASN A O 1
ATOM 3491 N N . ARG A 1 452 ? -25.331 11.684 23.664 1.00 86.38 452 ARG A N 1
ATOM 3492 C CA . ARG A 1 452 ? -24.207 11.987 24.560 1.00 86.38 452 ARG A CA 1
ATOM 3493 C C . ARG A 1 452 ? -22.934 11.265 24.135 1.00 86.38 452 ARG A C 1
ATOM 3495 O O . ARG A 1 452 ? -21.871 11.866 24.218 1.00 86.38 452 ARG A O 1
ATOM 3502 N N . PHE A 1 453 ? -23.053 10.023 23.665 1.00 89.19 453 PHE A N 1
ATOM 3503 C CA . PHE A 1 453 ? -21.931 9.226 23.170 1.00 89.19 453 PHE A CA 1
ATOM 3504 C C . PHE A 1 453 ? -21.687 9.522 21.684 1.00 89.19 453 PHE A C 1
ATOM 3506 O O . PHE A 1 453 ? -22.534 9.239 20.836 1.00 89.19 453 PHE A O 1
ATOM 3513 N N . GLN A 1 454 ? -20.536 10.112 21.378 1.00 92.38 454 GLN A N 1
ATOM 3514 C CA . GLN A 1 454 ? -20.186 10.673 20.075 1.00 92.38 454 GLN A CA 1
ATOM 3515 C C . GLN A 1 454 ? -19.268 9.766 19.256 1.00 92.38 454 GLN A C 1
ATOM 3517 O O . GLN A 1 454 ? -19.485 9.649 18.052 1.00 92.38 454 GLN A O 1
ATOM 3522 N N . SER A 1 455 ? -18.277 9.103 19.862 1.00 95.38 455 SER A N 1
ATOM 3523 C CA . SER A 1 455 ? -17.417 8.161 19.128 1.00 95.38 455 SER A CA 1
ATOM 3524 C C . SER A 1 455 ? -16.821 7.052 19.998 1.00 95.38 455 SER A C 1
ATOM 3526 O O . SER A 1 455 ? -16.715 7.187 21.215 1.00 95.38 455 SER A O 1
ATOM 3528 N N . ALA A 1 456 ? -16.409 5.938 19.385 1.00 96.94 456 ALA A N 1
ATOM 3529 C CA . ALA A 1 456 ? -15.604 4.947 20.101 1.00 96.94 456 ALA A CA 1
ATOM 3530 C C . ALA A 1 456 ? -14.192 5.487 20.368 1.00 96.94 456 ALA A C 1
ATOM 3532 O O . ALA A 1 456 ? -13.710 5.421 21.494 1.00 96.94 456 ALA A O 1
ATOM 3533 N N . ILE A 1 457 ? -13.546 6.053 19.352 1.00 98.19 457 ILE A N 1
ATOM 3534 C CA . ILE A 1 457 ? -12.198 6.605 19.460 1.00 98.19 457 ILE A CA 1
ATOM 3535 C C . ILE A 1 457 ? -12.220 8.050 18.971 1.00 98.19 457 ILE A C 1
ATOM 3537 O O . ILE A 1 457 ? -12.746 8.343 17.893 1.00 98.19 457 ILE A O 1
ATOM 3541 N N . PHE A 1 458 ? -11.662 8.952 19.767 1.00 97.12 458 PHE A N 1
ATOM 3542 C CA . PHE A 1 458 ? -11.406 10.334 19.393 1.00 97.12 458 PHE A CA 1
ATOM 3543 C C . PHE A 1 458 ? -9.901 10.596 19.384 1.00 97.12 458 PHE A C 1
ATOM 3545 O O . PHE A 1 458 ? -9.202 10.219 20.322 1.00 97.12 458 PHE A O 1
ATOM 3552 N N . VAL A 1 459 ? -9.391 11.203 18.315 1.00 95.56 459 VAL A N 1
ATOM 3553 C CA . VAL A 1 459 ? -7.969 11.524 18.162 1.00 95.56 459 VAL A CA 1
ATOM 3554 C C . VAL A 1 459 ? -7.799 13.034 18.144 1.00 95.56 459 VAL A C 1
ATOM 3556 O O . VAL A 1 459 ? -8.191 13.697 17.179 1.00 95.56 459 VAL A O 1
ATOM 3559 N N . GLU A 1 460 ? -7.188 13.552 19.200 1.00 92.69 460 GLU A N 1
ATOM 3560 C CA . GLU A 1 460 ? -6.894 14.971 19.358 1.00 92.69 460 GLU A CA 1
ATOM 3561 C C . GLU A 1 460 ? -5.684 15.398 18.524 1.00 92.69 460 GLU A C 1
ATOM 3563 O O . GLU A 1 460 ? -4.761 14.619 18.267 1.00 92.69 460 GLU A O 1
ATOM 3568 N N . ASN A 1 461 ? -5.660 16.677 18.149 1.00 86.25 461 ASN A N 1
ATOM 3569 C CA . ASN A 1 461 ? -4.466 17.299 17.587 1.00 86.25 461 ASN A CA 1
ATOM 3570 C C . ASN A 1 461 ? -3.334 17.353 18.627 1.00 86.25 461 ASN A C 1
ATOM 3572 O O . ASN A 1 461 ? -3.533 17.761 19.773 1.00 86.25 461 ASN A O 1
ATOM 3576 N N . ASP A 1 462 ? -2.119 17.009 18.203 1.00 80.38 462 ASP A N 1
ATOM 3577 C CA . ASP A 1 462 ? -0.900 17.234 18.979 1.00 80.38 462 ASP A CA 1
ATOM 3578 C C . ASP A 1 462 ? -0.186 18.499 18.483 1.00 80.38 462 ASP A C 1
ATOM 3580 O O . ASP A 1 462 ? 0.068 18.670 17.288 1.00 80.38 462 ASP A O 1
ATOM 3584 N N . SER A 1 463 ? 0.177 19.393 19.404 1.00 72.50 463 SER A N 1
ATOM 3585 C CA . SER A 1 463 ? 0.843 20.658 19.068 1.00 72.50 463 SER A CA 1
ATOM 3586 C C . SER A 1 463 ? 2.266 20.474 18.531 1.00 72.50 463 SER A C 1
ATOM 3588 O O . SER A 1 463 ? 2.796 21.387 17.900 1.00 72.50 463 SER A O 1
ATOM 3590 N N . ASN A 1 464 ? 2.891 19.317 18.775 1.00 70.31 464 ASN A N 1
ATOM 3591 C CA . ASN A 1 464 ? 4.247 19.005 18.322 1.00 70.31 464 ASN A CA 1
ATOM 3592 C C . ASN A 1 464 ? 4.264 18.247 16.986 1.00 70.31 464 ASN A C 1
ATOM 3594 O O . ASN A 1 464 ? 5.340 17.861 16.526 1.00 70.31 464 ASN A O 1
ATOM 3598 N N . GLY A 1 465 ? 3.097 18.033 16.368 1.00 67.25 465 GLY A N 1
ATOM 3599 C CA . GLY A 1 465 ? 2.979 17.358 15.079 1.00 67.25 465 GLY A CA 1
ATOM 3600 C C . GLY A 1 465 ? 3.375 15.884 15.128 1.00 67.25 465 GLY A C 1
ATOM 3601 O O . GLY A 1 465 ? 3.944 15.390 14.160 1.00 67.25 465 GLY A O 1
ATOM 3602 N N . LYS A 1 466 ? 3.143 15.192 16.251 1.00 76.19 466 LYS A N 1
ATOM 3603 C CA . LYS A 1 466 ? 3.309 13.735 16.323 1.00 76.19 466 LYS A CA 1
ATOM 3604 C C . LYS A 1 466 ? 1.997 13.014 16.016 1.00 76.19 466 LYS A C 1
ATOM 3606 O O . LYS A 1 466 ? 0.931 13.424 16.470 1.00 76.19 466 LYS A O 1
ATOM 3611 N N . SER A 1 467 ? 2.096 11.912 15.276 1.00 83.25 467 SER A N 1
ATOM 3612 C CA . SER A 1 467 ? 0.949 11.094 14.877 1.00 83.25 467 SER A CA 1
ATOM 3613 C C . SER A 1 467 ? 0.551 10.098 15.964 1.00 83.25 467 SER A C 1
ATOM 3615 O O . SER A 1 467 ? 1.404 9.427 16.544 1.00 83.25 467 SER A O 1
ATOM 3617 N N . SER A 1 468 ? -0.756 9.934 16.177 1.00 92.56 468 SER A N 1
ATOM 3618 C CA . SER A 1 468 ? -1.277 8.759 16.887 1.00 92.56 468 SER A CA 1
ATOM 3619 C C . SER A 1 468 ? -1.277 7.539 15.959 1.00 92.56 468 SER A C 1
ATOM 3621 O O . SER A 1 468 ? -1.351 7.679 14.734 1.00 92.56 468 SER A O 1
ATOM 3623 N N . GLN A 1 469 ? -1.199 6.343 16.540 1.00 95.12 469 GLN A N 1
ATOM 3624 C CA . GLN A 1 469 ? -1.255 5.071 15.817 1.00 95.12 469 GLN A CA 1
ATOM 3625 C C . GLN A 1 469 ? -2.349 4.196 16.425 1.00 95.12 469 GLN A C 1
ATOM 3627 O O . GLN A 1 469 ? -2.383 3.996 17.641 1.00 95.12 469 GLN A O 1
ATOM 3632 N N . ILE A 1 470 ? -3.252 3.684 15.596 1.00 97.25 470 ILE A N 1
ATOM 3633 C CA . ILE A 1 470 ? -4.392 2.882 16.036 1.00 97.25 470 ILE A CA 1
ATOM 3634 C C . ILE A 1 470 ? -4.406 1.572 15.256 1.00 97.25 470 ILE A C 1
ATOM 3636 O O . ILE A 1 470 ? -4.475 1.573 14.029 1.00 97.25 470 ILE A O 1
ATOM 3640 N N . GLN A 1 471 ? -4.398 0.458 15.978 1.00 97.00 471 GLN A N 1
ATOM 3641 C CA . GLN A 1 471 ? -4.609 -0.875 15.437 1.00 97.00 471 GLN A CA 1
ATOM 3642 C C . GLN A 1 471 ? -5.910 -1.451 16.000 1.00 97.00 471 GLN A C 1
ATOM 3644 O O . GLN A 1 471 ? -6.118 -1.471 17.213 1.00 97.00 471 GLN A O 1
ATOM 3649 N N . ILE A 1 472 ? -6.772 -1.958 15.122 1.00 97.56 472 ILE A N 1
ATOM 3650 C CA . ILE A 1 472 ? -7.990 -2.676 15.496 1.00 97.56 472 ILE A CA 1
ATOM 3651 C C . ILE A 1 472 ? -8.005 -4.005 14.748 1.00 97.56 472 ILE A C 1
ATOM 3653 O O . ILE A 1 472 ? -8.049 -4.031 13.518 1.00 97.56 472 ILE A O 1
ATOM 3657 N N . ASP A 1 473 ? -7.963 -5.107 15.486 1.00 95.31 473 ASP A N 1
ATOM 3658 C CA . ASP A 1 473 ? -7.900 -6.450 14.924 1.00 95.31 473 ASP A CA 1
ATOM 3659 C C . ASP A 1 473 ? -8.950 -7.368 15.552 1.00 95.31 473 ASP A C 1
ATOM 3661 O O . ASP A 1 473 ? -9.199 -7.324 16.760 1.00 95.31 473 ASP A O 1
ATOM 3665 N N . HIS A 1 474 ? -9.586 -8.187 14.713 1.00 93.56 474 HIS A N 1
ATOM 3666 C CA . HIS A 1 474 ? -10.615 -9.152 15.107 1.00 93.56 474 HIS A CA 1
ATOM 3667 C C . HIS A 1 474 ? -11.668 -8.580 16.074 1.00 93.56 474 HIS A C 1
ATOM 3669 O O . HIS A 1 474 ? -12.071 -9.239 17.035 1.00 93.56 474 HIS A O 1
ATOM 3675 N N . SER A 1 475 ? -12.098 -7.338 15.850 1.00 95.19 475 SER A N 1
ATOM 3676 C CA . SER A 1 475 ? -12.939 -6.604 16.793 1.00 95.19 475 SER A CA 1
ATOM 3677 C C . SER A 1 475 ? -14.300 -6.238 16.204 1.00 95.19 475 SER A C 1
ATOM 3679 O O . SER A 1 475 ? -14.450 -6.006 15.003 1.00 95.19 475 SER A O 1
ATOM 3681 N N . PHE A 1 476 ? -15.312 -6.163 17.068 1.00 95.81 476 PHE A N 1
ATOM 3682 C CA . PHE A 1 476 ? -16.675 -5.770 16.715 1.00 95.81 476 PHE A CA 1
ATOM 3683 C C . PHE A 1 476 ? -17.074 -4.497 17.460 1.00 95.81 476 PHE A C 1
ATOM 3685 O O . PHE A 1 476 ? -17.320 -4.522 18.667 1.00 95.81 476 PHE A O 1
ATOM 3692 N N . LEU A 1 477 ? -17.151 -3.375 16.746 1.00 96.44 477 LEU A N 1
ATOM 3693 C CA . LEU A 1 477 ? -17.463 -2.073 17.337 1.00 96.44 477 LEU A CA 1
ATOM 3694 C C . LEU A 1 477 ? -18.808 -1.567 16.815 1.00 96.44 477 LEU A C 1
ATOM 3696 O O . LEU A 1 477 ? -19.011 -1.443 15.607 1.00 96.44 477 LEU A O 1
ATOM 3700 N N . THR A 1 478 ? -19.718 -1.252 17.736 1.00 94.69 478 THR A N 1
ATOM 3701 C CA . THR A 1 478 ? -21.042 -0.705 17.423 1.00 94.69 478 THR A CA 1
ATOM 3702 C C . THR A 1 478 ? -21.307 0.575 18.199 1.00 94.69 478 THR A C 1
ATOM 3704 O O . THR A 1 478 ? -21.166 0.601 19.425 1.00 94.69 478 THR A O 1
ATOM 3707 N N . THR A 1 479 ? -21.699 1.644 17.506 1.00 93.44 479 THR A N 1
ATOM 3708 C CA . THR A 1 479 ? -21.939 2.951 18.135 1.00 93.44 479 THR A CA 1
ATOM 3709 C C . THR A 1 479 ? -23.142 3.679 17.531 1.00 93.44 479 THR A C 1
ATOM 3711 O O . THR A 1 479 ? -23.456 3.537 16.348 1.00 93.44 479 THR A O 1
ATOM 3714 N N . SER A 1 480 ? -23.835 4.479 18.353 1.00 90.88 480 SER A N 1
ATOM 3715 C CA . SER A 1 480 ? -24.826 5.454 17.856 1.00 90.88 480 SER A CA 1
ATOM 3716 C C . SER A 1 480 ? -24.184 6.670 17.180 1.00 90.88 480 SER A C 1
ATOM 3718 O O . SER A 1 480 ? -24.835 7.371 16.410 1.00 90.88 480 SER A O 1
ATOM 3720 N N . GLY A 1 481 ? -22.933 6.958 17.534 1.00 92.69 481 GLY A N 1
ATOM 3721 C CA . GLY A 1 481 ? -22.129 8.027 16.961 1.00 92.69 481 GLY A CA 1
ATOM 3722 C C . GLY A 1 481 ? -21.205 7.490 15.877 1.00 92.69 481 GLY A C 1
ATOM 3723 O O . GLY A 1 481 ? -21.610 6.651 15.084 1.00 92.69 481 GLY A O 1
ATOM 3724 N N . ARG A 1 482 ? -19.959 7.959 15.864 1.00 95.56 482 ARG A N 1
ATOM 3725 C CA . ARG A 1 482 ? -18.900 7.513 14.951 1.00 95.56 482 ARG A CA 1
ATOM 3726 C C . ARG A 1 482 ? -18.096 6.359 15.542 1.00 95.56 482 ARG A C 1
ATOM 3728 O O . ARG A 1 482 ? -18.179 6.094 16.745 1.00 95.56 482 ARG A O 1
ATOM 3735 N N . ILE A 1 483 ? -17.298 5.668 14.732 1.00 97.75 483 ILE A N 1
ATOM 3736 C CA . ILE A 1 483 ? -16.307 4.722 15.273 1.00 97.75 483 ILE A CA 1
ATOM 3737 C C . ILE A 1 483 ? -15.031 5.483 15.606 1.00 97.75 483 ILE A C 1
ATOM 3739 O O . ILE A 1 483 ? -14.639 5.516 16.769 1.00 97.75 483 ILE A O 1
ATOM 3743 N N . ILE A 1 484 ? -14.441 6.160 14.623 1.00 97.50 484 ILE A N 1
ATOM 3744 C CA . ILE A 1 484 ? -13.247 6.985 14.813 1.00 97.50 484 ILE A CA 1
ATOM 3745 C C . ILE A 1 484 ? -13.553 8.407 14.366 1.00 97.50 484 ILE A C 1
ATOM 3747 O O . ILE A 1 484 ? -14.019 8.642 13.250 1.00 97.50 484 ILE A O 1
ATOM 3751 N N . GLU A 1 485 ? -13.263 9.358 15.239 1.00 96.12 485 GLU A N 1
ATOM 3752 C CA . GLU A 1 485 ? -13.272 10.780 14.933 1.00 96.12 485 GLU A CA 1
ATOM 3753 C C . GLU A 1 485 ? -11.876 11.343 15.195 1.00 96.12 485 GLU A C 1
ATOM 3755 O O . GLU A 1 485 ? -11.298 11.107 16.250 1.00 96.12 485 GLU A O 1
ATOM 3760 N N . SER A 1 486 ? -11.304 12.040 14.220 1.00 93.69 486 SER A N 1
ATOM 3761 C CA . SER A 1 486 ? -9.946 12.563 14.304 1.00 93.69 486 SER A CA 1
ATOM 3762 C C . SER A 1 486 ? -9.918 14.028 13.909 1.00 93.69 486 SER A C 1
ATOM 3764 O O . SER A 1 486 ? -10.323 14.393 12.804 1.00 93.69 486 SER A O 1
ATOM 3766 N N . GLU A 1 487 ? -9.417 14.854 14.822 1.00 90.62 487 GLU A N 1
ATOM 3767 C CA . GLU A 1 487 ? -9.025 16.231 14.531 1.00 90.62 487 GLU A CA 1
ATOM 3768 C C . GLU A 1 487 ? -7.557 16.322 14.103 1.00 90.62 487 GLU A C 1
ATOM 3770 O O . GLU A 1 487 ? -7.164 17.323 13.504 1.00 90.62 487 GLU A O 1
ATOM 3775 N N . ALA A 1 488 ? -6.774 15.271 14.369 1.00 87.12 488 ALA A N 1
ATOM 3776 C CA . ALA A 1 488 ? -5.377 15.152 13.982 1.00 87.12 488 ALA A CA 1
ATOM 3777 C C . ALA A 1 488 ? -5.185 15.195 12.461 1.00 87.12 488 ALA A C 1
ATOM 3779 O O . ALA A 1 488 ? -5.848 14.485 11.709 1.00 87.12 488 ALA A O 1
ATOM 3780 N N . SER A 1 489 ? -4.209 15.984 12.010 1.00 80.44 489 SER A N 1
ATOM 3781 C CA . SER A 1 489 ? -3.771 15.994 10.606 1.00 80.44 489 SER A CA 1
ATOM 3782 C C . SER A 1 489 ? -2.885 14.799 10.234 1.00 80.44 489 SER A C 1
ATOM 3784 O O . SER A 1 489 ? -2.643 14.565 9.050 1.00 80.44 489 SER A O 1
ATOM 3786 N N . GLN A 1 490 ? -2.400 14.054 11.233 1.00 87.38 490 GLN A N 1
ATOM 3787 C CA . GLN A 1 490 ? -1.583 12.854 11.078 1.00 87.38 490 GLN A CA 1
ATOM 3788 C C . GLN A 1 490 ? -2.153 11.729 11.932 1.00 87.38 490 GLN A C 1
ATOM 3790 O O . GLN A 1 490 ? -2.376 11.896 13.136 1.00 87.38 490 GLN A O 1
ATOM 3795 N N . LEU A 1 491 ? -2.394 10.591 11.296 1.00 91.06 491 LEU A N 1
ATOM 3796 C CA . LEU A 1 491 ? -2.926 9.402 11.941 1.00 91.06 491 LEU A CA 1
ATOM 3797 C C . LEU A 1 491 ? -2.537 8.180 11.117 1.00 91.06 491 LEU A C 1
ATOM 3799 O O . LEU A 1 491 ? -2.791 8.153 9.915 1.00 91.06 491 LEU A O 1
ATOM 3803 N N . ASP A 1 492 ? -2.012 7.156 11.781 1.00 93.62 492 ASP A N 1
ATOM 3804 C CA . ASP A 1 492 ? -1.865 5.828 11.196 1.00 93.62 492 ASP A CA 1
ATOM 3805 C C . ASP A 1 492 ? -2.939 4.906 11.763 1.00 93.62 492 ASP A C 1
ATOM 3807 O O . ASP A 1 492 ? -3.041 4.724 12.977 1.00 93.62 492 ASP A O 1
ATOM 3811 N N . LEU A 1 493 ? -3.745 4.328 10.881 1.00 95.31 493 LEU A N 1
ATOM 3812 C CA . LEU A 1 493 ? -4.859 3.464 11.239 1.00 95.31 493 LEU A CA 1
ATOM 3813 C C . LEU A 1 493 ? -4.762 2.135 10.486 1.00 95.31 493 LEU A C 1
ATOM 3815 O O . LEU A 1 493 ? -4.759 2.119 9.256 1.00 95.31 493 LEU A O 1
ATOM 3819 N N . ASP A 1 494 ? -4.741 1.025 11.220 1.00 96.25 494 ASP A N 1
ATOM 3820 C CA . ASP A 1 494 ? -4.799 -0.331 10.667 1.00 96.25 494 ASP A CA 1
ATOM 3821 C C . ASP A 1 494 ? -6.005 -1.086 11.235 1.00 96.25 494 ASP A C 1
ATOM 3823 O O . ASP A 1 494 ? -6.097 -1.319 12.441 1.00 96.25 494 ASP A O 1
ATOM 3827 N N . VAL A 1 495 ? -6.943 -1.458 10.365 1.00 97.25 495 VAL A N 1
ATOM 3828 C CA . VAL A 1 495 ? -8.163 -2.194 10.714 1.00 97.25 495 VAL A CA 1
ATOM 3829 C C . VAL A 1 495 ? -8.175 -3.516 9.967 1.00 97.25 495 VAL A C 1
ATOM 3831 O O . VAL A 1 495 ? -8.152 -3.545 8.734 1.00 97.25 495 VAL A O 1
ATOM 3834 N N . ARG A 1 496 ? -8.228 -4.618 10.712 1.00 95.31 496 ARG A N 1
ATOM 3835 C CA . ARG A 1 496 ? -8.131 -5.969 10.156 1.00 95.31 496 ARG A CA 1
ATOM 3836 C C . ARG A 1 496 ? -9.176 -6.889 10.758 1.00 95.31 496 ARG A C 1
ATOM 3838 O O . ARG A 1 496 ? -9.464 -6.795 11.951 1.00 95.31 496 ARG A O 1
ATOM 3845 N N . ASN A 1 497 ? -9.736 -7.783 9.945 1.00 95.19 497 ASN A N 1
ATOM 3846 C CA . ASN A 1 497 ? -10.662 -8.832 10.393 1.00 95.19 497 ASN A CA 1
ATOM 3847 C C . ASN A 1 497 ? -11.820 -8.316 11.265 1.00 95.19 497 ASN A C 1
ATOM 3849 O O . ASN A 1 497 ? -12.313 -9.040 12.126 1.00 95.19 497 ASN A O 1
ATOM 3853 N N . SER A 1 498 ? -12.219 -7.053 11.105 1.00 97.44 498 SER A N 1
ATOM 3854 C CA . SER A 1 498 ? -13.069 -6.351 12.069 1.00 97.44 498 SER A CA 1
ATOM 3855 C C . SER A 1 498 ? -14.386 -5.927 11.442 1.00 97.44 498 SER A C 1
ATOM 3857 O O . SER A 1 498 ? -14.475 -5.690 10.237 1.00 97.44 498 SER A O 1
ATOM 3859 N N . LEU A 1 499 ? -15.423 -5.819 12.269 1.00 98.12 499 LEU A N 1
ATOM 3860 C CA . LEU A 1 499 ? -16.748 -5.397 11.835 1.00 98.12 499 LEU A CA 1
ATOM 3861 C C . LEU A 1 499 ? -17.178 -4.144 12.585 1.00 98.12 499 LEU A C 1
ATOM 3863 O O . LEU A 1 499 ? -17.304 -4.149 13.811 1.00 98.12 499 LEU A O 1
ATOM 3867 N N . PHE A 1 500 ? -17.437 -3.078 11.836 1.00 98.31 500 PHE A N 1
ATOM 3868 C CA . PHE A 1 500 ? -17.847 -1.789 12.373 1.00 98.31 500 PHE A CA 1
ATOM 3869 C C . PHE A 1 500 ? -19.268 -1.452 11.941 1.00 98.31 500 PHE A C 1
ATOM 3871 O O . PHE A 1 500 ? -19.571 -1.434 10.749 1.00 98.31 500 PHE A O 1
ATOM 3878 N N . LEU A 1 501 ? -20.122 -1.129 12.909 1.00 96.50 501 LEU A N 1
ATOM 3879 C CA . LEU A 1 501 ? -21.479 -0.651 12.667 1.00 96.50 501 LEU A CA 1
ATOM 3880 C C . LEU A 1 501 ? -21.702 0.691 13.366 1.00 96.50 501 LEU A C 1
ATOM 3882 O O . LEU A 1 501 ? -21.534 0.819 14.576 1.00 96.50 501 LEU A O 1
ATOM 3886 N N . SER A 1 502 ? -22.109 1.687 12.590 1.00 95.19 502 SER A N 1
ATOM 3887 C CA . SER A 1 502 ? -22.275 3.066 13.045 1.00 95.19 502 SER A CA 1
ATOM 3888 C C . SER A 1 502 ? -23.636 3.602 12.618 1.00 95.19 502 SER A C 1
ATOM 3890 O O . SER A 1 502 ? -24.070 3.379 11.488 1.00 95.19 502 SER A O 1
ATOM 3892 N N . GLN A 1 503 ? -24.320 4.321 13.510 1.00 92.81 503 GLN A N 1
ATOM 3893 C CA . GLN A 1 503 ? -25.504 5.124 13.156 1.00 92.81 503 GLN A CA 1
ATOM 3894 C C . GLN A 1 503 ? -25.140 6.535 12.655 1.00 92.81 503 GLN A C 1
ATOM 3896 O O . GLN A 1 503 ? -26.011 7.368 12.416 1.00 92.81 503 GLN A O 1
ATOM 3901 N N . GLN A 1 504 ? -23.853 6.808 12.441 1.00 93.12 504 GLN A N 1
ATOM 3902 C CA . GLN A 1 504 ? -23.357 7.970 11.707 1.00 93.12 504 GLN A CA 1
ATOM 3903 C C . GLN A 1 504 ? -22.297 7.507 10.694 1.00 93.12 504 GLN A C 1
ATOM 3905 O O . GLN A 1 504 ? -22.531 6.564 9.932 1.00 93.12 504 GLN A O 1
ATOM 3910 N N . ASP A 1 505 ? -21.142 8.171 10.675 1.00 94.94 505 ASP A N 1
ATOM 3911 C CA . ASP A 1 505 ? -19.993 7.816 9.852 1.00 94.94 505 ASP A CA 1
ATOM 3912 C C . ASP A 1 505 ? -19.097 6.783 10.556 1.00 94.94 505 ASP A C 1
ATOM 3914 O O . ASP A 1 505 ? -19.107 6.684 11.787 1.00 94.94 505 ASP A O 1
ATOM 3918 N N . ILE A 1 506 ? -18.305 6.010 9.808 1.00 97.81 506 ILE A N 1
ATOM 3919 C CA . ILE A 1 506 ? -17.280 5.140 10.415 1.00 97.81 506 ILE A CA 1
ATOM 3920 C C . ILE A 1 506 ? -16.070 5.981 10.832 1.00 97.81 506 ILE A C 1
ATOM 3922 O O . ILE A 1 506 ? -15.749 6.040 12.021 1.00 97.81 506 ILE A O 1
ATOM 3926 N N . PHE A 1 507 ? -15.437 6.644 9.864 1.00 96.75 507 PHE A N 1
ATOM 3927 C CA . PHE A 1 507 ? -14.252 7.477 10.034 1.00 96.75 507 PHE A CA 1
ATOM 3928 C C . PHE A 1 507 ? -14.603 8.933 9.708 1.00 96.75 507 PHE A C 1
ATOM 3930 O O . PHE A 1 507 ? -14.894 9.256 8.557 1.00 96.75 507 PHE A O 1
ATOM 3937 N N . ALA A 1 508 ? -14.555 9.825 10.698 1.00 94.19 508 ALA A N 1
ATOM 3938 C CA . ALA A 1 508 ? -14.584 11.267 10.465 1.00 94.19 508 ALA A CA 1
ATOM 3939 C C . ALA A 1 508 ? -13.179 11.843 10.620 1.00 94.19 508 ALA A C 1
ATOM 3941 O O . ALA A 1 508 ? -12.638 11.859 11.725 1.00 94.19 508 ALA A O 1
ATOM 3942 N N . LEU A 1 509 ? -12.595 12.299 9.515 1.00 91.50 509 LEU A N 1
ATOM 3943 C CA . LEU A 1 509 ? -11.182 12.654 9.422 1.00 91.50 509 LEU A CA 1
ATOM 3944 C C . LEU A 1 509 ? -11.015 14.116 9.002 1.00 91.50 509 LEU A C 1
ATOM 3946 O O . LEU A 1 509 ? -11.634 14.564 8.031 1.00 91.50 509 LEU A O 1
ATOM 3950 N N . SER A 1 510 ? -10.155 14.846 9.708 1.00 85.75 510 SER A N 1
ATOM 3951 C CA . SER A 1 510 ? -9.749 16.202 9.335 1.00 85.75 510 SER A CA 1
ATOM 3952 C C . SER A 1 510 ? -8.599 16.164 8.327 1.00 85.75 510 SER A C 1
ATOM 3954 O O . SER A 1 510 ? -7.453 15.883 8.668 1.00 85.75 510 SER A O 1
ATOM 3956 N N . ALA A 1 511 ? -8.897 16.448 7.059 1.00 73.25 511 ALA A N 1
ATOM 3957 C CA . ALA A 1 511 ? -7.896 16.467 5.997 1.00 73.25 511 ALA A CA 1
ATOM 3958 C C . ALA A 1 511 ? -7.206 17.836 5.921 1.00 73.25 511 ALA A C 1
ATOM 3960 O O . ALA A 1 511 ? -7.861 18.859 5.693 1.00 73.25 511 ALA A O 1
ATOM 3961 N N . LYS A 1 512 ? -5.872 17.840 6.024 1.00 74.56 512 LYS A N 1
ATOM 3962 C CA . LYS A 1 512 ? -5.031 19.025 5.822 1.00 74.56 512 LYS A CA 1
ATOM 3963 C C . LYS A 1 512 ? -3.897 18.714 4.847 1.00 74.56 512 LYS A C 1
ATOM 3965 O O . LYS A 1 512 ? -3.035 17.891 5.129 1.00 74.56 512 LYS A O 1
ATOM 3970 N N . SER A 1 513 ? -3.889 19.386 3.697 1.00 60.00 513 SER A N 1
ATOM 3971 C CA . SER A 1 513 ? -2.843 19.199 2.677 1.00 60.00 513 SER A CA 1
ATOM 3972 C C . SER A 1 513 ? -1.554 19.922 3.095 1.00 60.00 513 SER A C 1
ATOM 3974 O O . SER A 1 513 ? -1.578 21.133 3.335 1.00 60.00 513 SER A O 1
ATOM 3976 N N . GLY A 1 514 ? -0.418 19.219 3.174 1.00 58.88 514 GLY A N 1
ATOM 3977 C CA . GLY A 1 514 ? 0.840 19.758 3.715 1.00 58.88 514 GLY A CA 1
ATOM 3978 C C . GLY A 1 514 ? 2.111 19.048 3.228 1.00 58.88 514 GLY A C 1
ATOM 3979 O O . GLY A 1 514 ? 2.088 18.329 2.230 1.00 58.88 514 GLY A O 1
ATOM 3980 N N . VAL A 1 515 ? 3.241 19.316 3.899 1.00 51.31 515 VAL A N 1
ATOM 3981 C CA . VAL A 1 515 ? 4.587 18.791 3.561 1.00 51.31 515 VAL A CA 1
ATOM 3982 C C . VAL A 1 515 ? 4.916 17.491 4.319 1.00 51.31 515 VAL A C 1
ATOM 3984 O O . VAL A 1 515 ? 5.765 16.723 3.868 1.00 51.31 515 VAL A O 1
ATOM 3987 N N . SER A 1 516 ? 4.245 17.223 5.443 1.00 57.94 516 SER A N 1
ATOM 3988 C CA . SER A 1 516 ? 4.440 16.024 6.267 1.00 57.94 516 SER A CA 1
ATOM 3989 C C . SER A 1 516 ? 3.499 14.879 5.870 1.00 57.94 516 SER A C 1
ATOM 3991 O O . SER A 1 516 ? 2.545 15.087 5.121 1.00 57.94 516 SER A O 1
ATOM 3993 N N . ASP A 1 517 ? 3.795 13.663 6.341 1.00 64.19 517 ASP A N 1
ATOM 3994 C CA . ASP A 1 517 ? 2.946 12.489 6.110 1.00 64.19 517 ASP A CA 1
ATOM 3995 C C . ASP A 1 517 ? 1.550 12.744 6.700 1.00 64.19 517 ASP A C 1
ATOM 3997 O O . ASP A 1 517 ? 1.440 13.194 7.841 1.00 64.19 517 ASP A O 1
ATOM 4001 N N . GLY A 1 518 ? 0.507 12.564 5.883 1.00 82.62 518 GLY A N 1
ATOM 4002 C CA . GLY A 1 518 ? -0.886 12.822 6.254 1.00 82.62 518 GLY A CA 1
ATOM 4003 C C . GLY A 1 518 ? -1.515 11.661 7.024 1.00 82.62 518 GLY A C 1
ATOM 4004 O O . GLY A 1 518 ? -0.846 10.937 7.758 1.00 82.62 518 GLY A O 1
ATOM 4005 N N . ILE A 1 519 ? -2.815 11.456 6.836 1.00 88.75 519 ILE A N 1
ATOM 4006 C CA . ILE A 1 519 ? -3.541 10.328 7.426 1.00 88.75 519 ILE A CA 1
ATOM 4007 C C . ILE A 1 519 ? -3.365 9.092 6.536 1.00 88.75 519 ILE A C 1
ATOM 4009 O O . ILE A 1 519 ? -3.616 9.149 5.331 1.00 88.75 519 ILE A O 1
ATOM 4013 N N . ARG A 1 520 ? -2.974 7.958 7.119 1.00 91.38 520 ARG A N 1
ATOM 4014 C CA . ARG A 1 520 ? -2.841 6.666 6.434 1.00 91.38 520 ARG A CA 1
ATOM 4015 C C . ARG A 1 520 ? -3.811 5.659 7.033 1.00 91.38 520 ARG A C 1
ATOM 4017 O O . ARG A 1 520 ? -3.808 5.421 8.237 1.00 91.38 520 ARG A O 1
ATOM 4024 N N . VAL A 1 521 ? -4.630 5.056 6.181 1.00 93.81 521 VAL A N 1
ATOM 4025 C CA . VAL A 1 521 ? -5.655 4.088 6.569 1.00 93.81 521 VAL A CA 1
ATOM 4026 C C . VAL A 1 521 ? -5.445 2.793 5.800 1.00 93.81 521 VAL A C 1
ATOM 4028 O O . VAL A 1 521 ? -5.440 2.779 4.573 1.00 93.81 521 VAL A O 1
ATOM 4031 N N . SER A 1 522 ? -5.301 1.698 6.531 1.00 95.06 522 SER A N 1
ATOM 4032 C CA . SER A 1 522 ? -5.244 0.342 6.003 1.00 95.06 522 SER A CA 1
ATOM 4033 C C . SER A 1 522 ? -6.463 -0.431 6.490 1.00 95.06 522 SER A C 1
ATOM 4035 O O . SER A 1 522 ? -6.682 -0.552 7.694 1.00 95.06 522 SER A O 1
ATOM 4037 N N . LEU A 1 523 ? -7.249 -0.951 5.554 1.00 96.12 523 LEU A N 1
ATOM 4038 C CA . LEU A 1 523 ? -8.421 -1.778 5.803 1.00 96.12 523 LEU A CA 1
ATOM 4039 C C . LEU A 1 523 ? -8.181 -3.140 5.157 1.00 96.12 523 LEU A C 1
ATOM 4041 O O . LEU A 1 523 ? -7.930 -3.216 3.957 1.00 96.12 523 LEU A O 1
ATOM 4045 N N . SER A 1 524 ? -8.259 -4.217 5.928 1.00 94.38 524 SER A N 1
ATOM 4046 C CA . SER A 1 524 ? -8.060 -5.569 5.406 1.00 94.38 524 SER A CA 1
ATOM 4047 C C . SER A 1 524 ? -9.114 -6.516 5.955 1.00 94.38 524 SER A C 1
ATOM 4049 O O . SER A 1 524 ? -9.353 -6.537 7.167 1.00 94.38 524 SER A O 1
ATOM 4051 N N . GLN A 1 525 ? -9.767 -7.279 5.074 1.00 94.88 525 GLN A N 1
ATOM 4052 C CA . GLN A 1 525 ? -10.735 -8.319 5.449 1.00 94.88 525 GLN A CA 1
ATOM 4053 C C . GLN A 1 525 ? -11.742 -7.826 6.499 1.00 94.88 525 GLN A C 1
ATOM 4055 O O . GLN A 1 525 ? -11.991 -8.480 7.506 1.00 94.88 525 GLN A O 1
ATOM 4060 N N . SER A 1 526 ? -12.262 -6.610 6.322 1.00 97.81 526 SER A N 1
ATOM 4061 C CA . SER A 1 526 ? -13.098 -5.937 7.320 1.00 97.81 526 SER A CA 1
ATOM 4062 C C . SER A 1 526 ? -14.439 -5.523 6.730 1.00 97.81 526 SER A C 1
ATOM 4064 O O . SER A 1 526 ? -14.556 -5.299 5.526 1.00 97.81 526 SER A O 1
ATOM 4066 N N . THR A 1 527 ? -15.464 -5.443 7.575 1.00 98.38 527 THR A N 1
ATOM 4067 C CA . THR A 1 527 ? -16.835 -5.113 7.171 1.00 98.38 527 THR A CA 1
ATOM 4068 C C . THR A 1 527 ? -17.268 -3.789 7.789 1.00 98.38 527 THR A C 1
ATOM 4070 O O . THR A 1 527 ? -17.259 -3.633 9.010 1.00 98.38 527 THR A O 1
ATOM 4073 N N . PHE A 1 528 ? -17.692 -2.845 6.951 1.00 98.44 528 PHE A N 1
ATOM 4074 C CA . PHE A 1 528 ? -18.074 -1.493 7.355 1.00 98.44 528 PHE A CA 1
ATOM 4075 C C . PHE A 1 528 ? -19.547 -1.234 7.042 1.00 98.44 528 PHE A C 1
ATOM 4077 O O . PHE A 1 528 ? -19.960 -1.294 5.883 1.00 98.44 528 PHE A O 1
ATOM 4084 N N . ALA A 1 529 ? -20.318 -0.925 8.087 1.00 96.88 529 ALA A N 1
ATOM 4085 C CA . ALA A 1 529 ? -21.752 -0.666 8.035 1.00 96.88 529 ALA A CA 1
ATOM 4086 C C . ALA A 1 529 ? -22.119 0.719 8.614 1.00 96.88 529 ALA A C 1
ATOM 4088 O O . ALA A 1 529 ? -22.597 0.796 9.750 1.00 96.88 529 ALA A O 1
ATOM 4089 N N . PRO A 1 530 ? -21.869 1.828 7.885 1.00 95.94 530 PRO A N 1
ATOM 4090 C CA . PRO A 1 530 ? -22.319 3.166 8.275 1.00 95.94 530 PRO A CA 1
ATOM 4091 C C . PRO A 1 530 ? -23.783 3.430 7.931 1.00 95.94 530 PRO A C 1
ATOM 4093 O O . PRO A 1 530 ? -24.285 2.972 6.907 1.00 95.94 530 PRO A O 1
ATOM 4096 N N . GLN A 1 531 ? -24.445 4.271 8.721 1.00 92.88 531 GLN A N 1
ATOM 4097 C CA . GLN A 1 531 ? -25.689 4.919 8.303 1.00 92.88 531 GLN A CA 1
ATOM 4098 C C . GLN A 1 531 ? -25.421 6.137 7.402 1.00 92.88 531 GLN A C 1
ATOM 4100 O O . GLN A 1 531 ? -26.218 6.413 6.512 1.00 92.88 531 GLN A O 1
ATOM 4105 N N . GLY A 1 532 ? -24.327 6.868 7.644 1.00 90.94 532 GLY A N 1
ATOM 4106 C CA . GLY A 1 532 ? -23.902 8.028 6.859 1.00 90.94 532 GLY A CA 1
ATOM 4107 C C . GLY A 1 532 ? -22.896 7.641 5.778 1.00 90.94 532 GLY A C 1
ATOM 4108 O O . GLY A 1 532 ? -23.269 7.230 4.678 1.00 90.94 532 GLY A O 1
ATOM 4109 N N . SER A 1 533 ? -21.610 7.781 6.094 1.00 93.62 533 SER A N 1
ATOM 4110 C CA . SER A 1 533 ? -20.507 7.448 5.192 1.00 93.62 533 SER A CA 1
ATOM 4111 C C . SER A 1 533 ? -19.405 6.621 5.858 1.00 93.62 533 SER A C 1
ATOM 4113 O O . SER A 1 533 ? -19.267 6.608 7.081 1.00 93.62 533 SER A O 1
ATOM 4115 N N . VAL A 1 534 ? -18.593 5.908 5.076 1.00 96.12 534 VAL A N 1
ATOM 4116 C CA . VAL A 1 534 ? -17.394 5.251 5.628 1.00 96.12 534 VAL A CA 1
ATOM 4117 C C . VAL A 1 534 ? -16.352 6.310 5.976 1.00 96.12 534 VAL A C 1
ATOM 4119 O O . VAL A 1 534 ? -15.836 6.302 7.088 1.00 96.12 534 VAL A O 1
ATOM 4122 N N . PHE A 1 535 ? -16.101 7.250 5.064 1.00 93.69 535 PHE A N 1
ATOM 4123 C CA . PHE A 1 535 ? -15.165 8.355 5.240 1.00 93.69 535 PHE A CA 1
ATOM 4124 C C . PHE A 1 535 ? -15.880 9.703 5.126 1.00 93.69 535 PHE A C 1
ATOM 4126 O O . PHE A 1 535 ? -16.192 10.166 4.027 1.00 93.69 535 PHE A O 1
ATOM 4133 N N . ALA A 1 536 ? -16.088 10.364 6.261 1.00 91.56 536 ALA A N 1
ATOM 4134 C CA . ALA A 1 536 ? -16.529 11.751 6.329 1.00 91.56 536 ALA A CA 1
ATOM 4135 C C . ALA A 1 536 ? -15.317 12.671 6.466 1.00 91.56 536 ALA A C 1
ATOM 4137 O O . ALA A 1 536 ? -14.614 12.651 7.477 1.00 91.56 536 ALA A O 1
ATOM 4138 N N . ILE A 1 537 ? -15.066 13.492 5.452 1.00 85.94 537 ILE A N 1
ATOM 4139 C CA . ILE A 1 537 ? -13.843 14.287 5.379 1.00 85.94 537 ILE A CA 1
ATOM 4140 C C . ILE A 1 537 ? -14.160 15.745 5.660 1.00 85.94 537 ILE A C 1
ATOM 4142 O O . ILE A 1 537 ? -14.856 16.423 4.900 1.00 85.94 537 ILE A O 1
ATOM 4146 N N . LYS A 1 538 ? -13.608 16.235 6.766 1.00 80.00 538 LYS A N 1
ATOM 4147 C CA . LYS A 1 538 ? -13.647 17.642 7.149 1.00 80.00 538 LYS A CA 1
ATOM 4148 C C . LYS A 1 538 ? -12.425 18.307 6.506 1.00 80.00 538 LYS A C 1
ATOM 4150 O O . LYS A 1 538 ? -11.302 18.112 6.958 1.00 80.00 538 LYS A O 1
ATOM 4155 N N . SER A 1 539 ? -12.613 19.023 5.397 1.00 65.81 539 SER A N 1
ATOM 4156 C CA . SER A 1 539 ? -11.510 19.752 4.753 1.00 65.81 539 SER A CA 1
ATOM 4157 C C . SER A 1 539 ? -11.228 21.040 5.522 1.00 65.81 539 SER A C 1
ATOM 4159 O O . SER A 1 539 ? -12.079 21.929 5.550 1.00 65.81 539 SER A O 1
ATOM 4161 N N . GLU A 1 540 ? -10.019 21.189 6.060 1.00 56.41 540 GLU A N 1
ATOM 4162 C CA . GLU A 1 540 ? -9.506 22.506 6.440 1.00 56.41 540 GLU A CA 1
ATOM 4163 C C . GLU A 1 540 ? -8.854 23.138 5.209 1.00 56.41 540 GLU A C 1
ATOM 4165 O O . GLU A 1 540 ? -7.984 22.550 4.566 1.00 56.41 540 GLU A O 1
ATOM 4170 N N . SER A 1 541 ? -9.319 24.324 4.824 1.00 47.19 541 SER A N 1
ATOM 4171 C CA . SER A 1 541 ? -8.813 25.069 3.673 1.00 47.19 541 SER A CA 1
ATOM 4172 C C . SER A 1 541 ? -7.300 25.289 3.778 1.00 47.19 541 SER A C 1
ATOM 4174 O O . SER A 1 541 ? -6.845 26.134 4.546 1.00 47.19 541 SER A O 1
ATOM 4176 N N . ALA A 1 542 ? -6.524 24.560 2.976 1.00 45.25 542 ALA A N 1
ATOM 4177 C CA . ALA A 1 542 ? -5.111 24.830 2.754 1.00 45.25 542 ALA A CA 1
ATOM 4178 C C . ALA A 1 542 ? -4.801 24.697 1.260 1.00 45.25 542 ALA A C 1
ATOM 4180 O O . ALA A 1 542 ? -4.789 23.606 0.692 1.00 45.25 542 ALA A O 1
ATOM 4181 N N . SER A 1 543 ? -4.552 25.839 0.624 1.00 43.75 543 SER A N 1
ATOM 4182 C CA . SER A 1 543 ? -4.016 25.950 -0.729 1.00 43.75 543 SER A CA 1
ATOM 4183 C C . SER A 1 543 ? -2.536 25.552 -0.725 1.00 43.75 543 SER A C 1
ATOM 4185 O O . SER A 1 543 ? -1.659 26.416 -0.693 1.00 43.75 543 SER A O 1
ATOM 4187 N N . SER A 1 544 ? -2.226 24.257 -0.695 1.00 45.84 544 SER A N 1
ATOM 4188 C CA . SER A 1 544 ? -0.848 23.796 -0.868 1.00 45.84 544 SER A CA 1
ATOM 4189 C C . SER A 1 544 ? -0.698 23.034 -2.184 1.00 45.84 544 SER A C 1
ATOM 4191 O O . SER A 1 544 ? -1.362 22.039 -2.452 1.00 45.84 544 SER A O 1
ATOM 4193 N N . ASN A 1 545 ? 0.213 23.520 -3.030 1.00 47.03 545 ASN A N 1
ATOM 4194 C CA . ASN A 1 545 ? 0.616 22.891 -4.292 1.00 47.03 545 ASN A CA 1
ATOM 4195 C C . ASN A 1 545 ? 1.561 21.688 -4.064 1.00 47.03 545 ASN A C 1
ATOM 4197 O O . ASN A 1 545 ? 2.345 21.354 -4.947 1.00 47.03 545 ASN A O 1
ATOM 4201 N N . SER A 1 546 ? 1.551 21.056 -2.880 1.00 52.62 546 SER A N 1
ATOM 4202 C CA . SER A 1 546 ? 2.555 20.046 -2.504 1.00 52.62 546 SER A CA 1
ATOM 4203 C C . SER A 1 546 ? 2.402 18.712 -3.244 1.00 52.62 546 SER A C 1
ATOM 4205 O O . SER A 1 546 ? 3.287 17.865 -3.150 1.00 52.62 546 SER A O 1
ATOM 4207 N N . GLY A 1 547 ? 1.304 18.511 -3.984 1.00 56.53 547 GLY A N 1
ATOM 4208 C CA . GLY A 1 547 ? 1.066 17.320 -4.809 1.00 56.53 547 GLY A CA 1
ATOM 4209 C C . GLY A 1 547 ? 0.911 16.007 -4.028 1.00 56.53 547 GLY A C 1
ATOM 4210 O O . GLY A 1 547 ? 0.744 14.962 -4.652 1.00 56.53 547 GLY A O 1
ATOM 4211 N N . ARG A 1 548 ? 0.964 16.037 -2.687 1.00 64.94 548 ARG A N 1
ATOM 4212 C CA . ARG A 1 548 ? 0.756 14.872 -1.815 1.00 64.94 548 ARG A CA 1
ATOM 4213 C C . ARG A 1 548 ? -0.695 14.828 -1.320 1.00 64.94 548 ARG A C 1
ATOM 4215 O O . ARG A 1 548 ? -1.208 15.875 -0.923 1.00 64.94 548 ARG A O 1
ATOM 4222 N N . PRO A 1 549 ? -1.341 13.650 -1.307 1.00 71.00 549 PRO A N 1
ATOM 4223 C CA . PRO A 1 549 ? -2.678 13.510 -0.742 1.00 71.00 549 PRO A CA 1
ATOM 4224 C C . PRO A 1 549 ? -2.645 13.705 0.780 1.00 71.00 549 PRO A C 1
ATOM 4226 O O . PRO A 1 549 ? -1.683 13.329 1.447 1.00 71.00 549 PRO A O 1
ATOM 4229 N N . ALA A 1 550 ? -3.711 14.284 1.330 1.00 79.25 550 ALA A N 1
ATOM 4230 C CA . ALA A 1 550 ? -3.895 14.450 2.771 1.00 79.25 550 ALA A CA 1
ATOM 4231 C C . ALA A 1 550 ? -4.298 13.136 3.463 1.00 79.25 550 ALA A C 1
ATOM 4233 O O . ALA A 1 550 ? -4.010 12.952 4.643 1.00 79.25 550 ALA A O 1
ATOM 4234 N N . ILE A 1 551 ? -4.964 12.236 2.734 1.00 85.81 551 ILE A N 1
ATOM 4235 C CA . ILE A 1 551 ? -5.416 10.927 3.207 1.00 85.81 551 ILE A CA 1
ATOM 4236 C C . ILE A 1 551 ? -5.021 9.866 2.177 1.00 85.81 551 ILE A C 1
ATOM 4238 O O . ILE A 1 551 ? -5.312 10.011 0.992 1.00 85.81 551 ILE A O 1
ATOM 4242 N N . GLN A 1 552 ? -4.396 8.786 2.629 1.00 88.88 552 GLN A N 1
ATOM 4243 C CA . GLN A 1 552 ? -4.097 7.603 1.826 1.00 88.88 552 GLN A CA 1
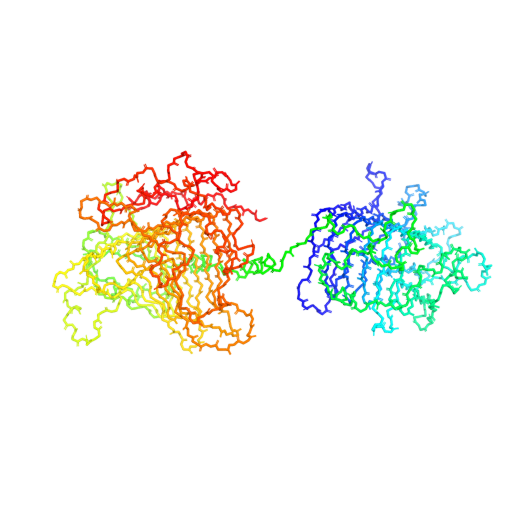ATOM 4244 C C . GLN A 1 552 ? -4.859 6.409 2.387 1.00 88.88 552 GLN A C 1
ATOM 4246 O O . GLN A 1 552 ? -4.729 6.101 3.572 1.00 88.88 552 GLN A O 1
ATOM 4251 N N . VAL A 1 553 ? -5.643 5.738 1.547 1.00 91.69 553 VAL A N 1
ATOM 4252 C CA . VAL A 1 553 ? -6.442 4.574 1.930 1.00 91.69 553 VAL A CA 1
ATOM 4253 C C . VAL A 1 553 ? -6.031 3.369 1.097 1.00 91.69 553 VAL A C 1
ATOM 4255 O O . VAL A 1 553 ? -6.073 3.409 -0.131 1.00 91.69 553 VAL A O 1
ATOM 4258 N N . ILE A 1 554 ? -5.664 2.288 1.777 1.00 92.94 554 ILE A N 1
ATOM 4259 C CA . ILE A 1 554 ? -5.457 0.964 1.193 1.00 92.94 554 ILE A CA 1
ATOM 4260 C C . ILE A 1 554 ? -6.566 0.068 1.739 1.00 92.94 554 ILE A C 1
ATOM 4262 O O . ILE A 1 554 ? -6.672 -0.100 2.952 1.00 92.94 554 ILE A O 1
ATOM 4266 N N . ALA A 1 555 ? -7.405 -0.475 0.862 1.00 94.38 555 ALA A N 1
ATOM 4267 C CA . ALA A 1 555 ? -8.526 -1.330 1.233 1.00 94.38 555 ALA A CA 1
ATOM 4268 C C . ALA A 1 555 ? -8.448 -2.664 0.490 1.00 94.38 555 ALA A C 1
ATOM 4270 O O . ALA A 1 555 ? -8.528 -2.706 -0.734 1.00 94.38 555 ALA A O 1
ATOM 4271 N N . GLU A 1 556 ? -8.305 -3.760 1.220 1.00 93.75 556 GLU A N 1
ATOM 4272 C CA . GLU A 1 556 ? -8.126 -5.087 0.637 1.00 93.75 556 GLU A CA 1
ATOM 4273 C C . GLU A 1 556 ? -9.173 -6.050 1.181 1.00 93.75 556 GLU A C 1
ATOM 4275 O O . GLU A 1 556 ? -9.402 -6.131 2.394 1.00 93.75 556 GLU A O 1
ATOM 4280 N N . GLU A 1 557 ? -9.829 -6.766 0.268 1.00 95.00 557 GLU A N 1
ATOM 4281 C CA . GLU A 1 557 ? -10.817 -7.804 0.568 1.00 95.00 557 GLU A CA 1
ATOM 4282 C C . GLU A 1 557 ? -11.888 -7.346 1.573 1.00 95.00 557 GLU A C 1
ATOM 4284 O O . GLU A 1 557 ? -12.355 -8.125 2.403 1.00 95.00 557 GLU A O 1
ATOM 4289 N N . SER A 1 558 ? -12.257 -6.064 1.545 1.00 97.25 558 SER A N 1
ATOM 4290 C CA . SER A 1 558 ? -13.164 -5.456 2.518 1.00 97.25 558 SER A CA 1
ATOM 4291 C C . SER A 1 558 ? -14.588 -5.354 1.973 1.00 97.25 558 SER A C 1
ATOM 4293 O O . SER A 1 558 ? -14.815 -5.302 0.764 1.00 97.25 558 SER A O 1
ATOM 4295 N N . LEU A 1 559 ? -15.565 -5.345 2.879 1.00 97.62 559 LEU A N 1
ATOM 4296 C CA . LEU A 1 559 ? -16.987 -5.318 2.559 1.00 97.62 559 LEU A CA 1
ATOM 4297 C C . LEU A 1 559 ? -17.630 -4.013 3.036 1.00 97.62 559 LEU A C 1
ATOM 4299 O O . LEU A 1 559 ? -17.553 -3.663 4.214 1.00 97.62 559 LEU A O 1
ATOM 4303 N N . PHE A 1 560 ? -18.331 -3.338 2.131 1.00 97.38 560 PHE A N 1
ATOM 4304 C CA . PHE A 1 560 ? -19.012 -2.073 2.380 1.00 97.38 560 PHE A CA 1
ATOM 4305 C C . PHE A 1 560 ? -20.514 -2.214 2.112 1.00 97.38 560 PHE A C 1
ATOM 4307 O O . PHE A 1 560 ? -20.949 -2.548 1.003 1.00 97.38 560 PHE A O 1
ATOM 4314 N N . LEU A 1 561 ? -21.320 -1.960 3.139 1.00 95.38 561 LEU A N 1
ATOM 4315 C CA . LEU A 1 561 ? -22.780 -2.013 3.071 1.00 95.38 561 LEU A CA 1
ATOM 4316 C C . LEU A 1 561 ? -23.393 -0.952 4.000 1.00 95.38 561 LEU A C 1
ATOM 4318 O O . LEU A 1 561 ? -22.704 -0.473 4.890 1.00 95.38 561 LEU A O 1
ATOM 4322 N N . PRO A 1 562 ? -24.654 -0.530 3.830 1.00 93.62 562 PRO A N 1
ATOM 4323 C CA . PRO A 1 562 ? -25.270 0.408 4.768 1.00 93.62 562 PRO A CA 1
ATOM 4324 C C . PRO A 1 562 ? -25.567 -0.250 6.124 1.00 93.62 562 PRO A C 1
ATOM 4326 O O . PRO A 1 562 ? -25.809 -1.454 6.216 1.00 93.62 562 PRO A O 1
ATOM 4329 N N . ALA A 1 563 ? -25.626 0.555 7.182 1.00 92.38 563 ALA A N 1
ATOM 4330 C CA . ALA A 1 563 ? -26.159 0.124 8.466 1.00 92.38 563 ALA A CA 1
ATOM 4331 C C . ALA A 1 563 ? -27.646 -0.254 8.329 1.00 92.38 563 ALA A C 1
ATOM 4333 O O . ALA A 1 563 ? -28.405 0.478 7.680 1.00 92.38 563 ALA A O 1
ATOM 4334 N N . PRO A 1 564 ? -28.097 -1.339 8.985 1.00 89.94 564 PRO A N 1
ATOM 4335 C CA . PRO A 1 564 ? -29.515 -1.642 9.088 1.00 89.94 564 PRO A CA 1
ATOM 4336 C C . PRO A 1 564 ? -30.307 -0.484 9.709 1.00 89.94 564 PRO A C 1
ATOM 4338 O O . PRO A 1 564 ? -29.804 0.261 10.554 1.00 89.94 564 PRO A O 1
ATOM 4341 N N . SER A 1 565 ? -31.567 -0.348 9.315 1.00 83.81 565 SER A N 1
ATOM 4342 C CA . SER A 1 565 ? -32.491 0.661 9.814 1.00 83.81 565 SER A CA 1
ATOM 4343 C C . SER A 1 565 ? -32.799 0.468 11.303 1.00 83.81 565 SER A C 1
ATOM 4345 O O . SER A 1 565 ? -32.952 -0.651 11.809 1.00 83.81 565 SER A O 1
ATOM 4347 N N . GLY A 1 566 ? -32.889 1.579 12.035 1.00 72.19 566 GLY A N 1
ATOM 4348 C CA . GLY A 1 566 ? -33.263 1.583 13.445 1.00 72.19 566 GLY A CA 1
ATOM 4349 C C . GLY A 1 566 ? -34.762 1.337 13.612 1.00 72.19 566 GLY A C 1
ATOM 4350 O O . GLY A 1 566 ? -35.556 2.269 13.556 1.00 72.19 566 GLY A O 1
ATOM 4351 N N . SER A 1 567 ? -35.163 0.086 13.832 1.00 70.75 567 SER A N 1
ATOM 4352 C CA . SER A 1 567 ? -36.543 -0.283 14.164 1.00 70.75 567 SER A CA 1
ATOM 4353 C C . SER A 1 567 ? -36.578 -1.125 15.436 1.00 70.75 567 SER A C 1
ATOM 4355 O O . SER A 1 567 ? -35.726 -1.984 15.670 1.00 70.75 567 SER A O 1
ATOM 4357 N N . ASN A 1 568 ? -37.590 -0.874 16.270 1.00 65.94 568 ASN A N 1
ATOM 4358 C CA . ASN A 1 568 ? -37.744 -1.513 17.580 1.00 65.94 568 ASN A CA 1
ATOM 4359 C C . ASN A 1 568 ? -38.125 -3.001 17.490 1.00 65.94 568 ASN A C 1
ATOM 4361 O O . ASN A 1 568 ? -37.993 -3.721 18.478 1.00 65.94 568 ASN A O 1
ATOM 4365 N N . VAL A 1 569 ? -38.613 -3.461 16.331 1.00 72.38 569 VAL A N 1
ATOM 4366 C CA . VAL A 1 569 ? -39.130 -4.829 16.149 1.00 72.38 569 VAL A CA 1
ATOM 4367 C C . VAL A 1 569 ? -38.219 -5.658 15.245 1.00 72.38 569 VAL A C 1
ATOM 4369 O O . VAL A 1 569 ? -37.846 -6.771 15.612 1.00 72.38 569 VAL A O 1
ATOM 4372 N N . ARG A 1 570 ? -37.849 -5.125 14.077 1.00 77.88 570 ARG A N 1
ATOM 4373 C CA . ARG A 1 570 ? -36.939 -5.751 13.105 1.00 77.88 570 ARG A CA 1
ATOM 4374 C C . ARG A 1 570 ? -36.231 -4.680 12.301 1.00 77.88 570 ARG A C 1
ATOM 4376 O O . ARG A 1 570 ? -36.901 -3.753 11.853 1.00 77.88 570 ARG A O 1
ATOM 4383 N N . SER A 1 571 ? -34.935 -4.854 12.092 1.00 80.19 571 SER A N 1
ATOM 4384 C CA . SER A 1 571 ? -34.135 -4.001 11.218 1.00 80.19 571 SER A CA 1
ATOM 4385 C C . SER A 1 571 ? -34.080 -4.576 9.802 1.00 80.19 571 SER A C 1
ATOM 4387 O O . SER A 1 571 ? -34.181 -5.790 9.600 1.00 80.19 571 SER A O 1
ATOM 4389 N N . ASP A 1 572 ? -33.919 -3.698 8.821 1.00 81.81 572 ASP A N 1
ATOM 4390 C CA . ASP A 1 572 ? -33.737 -4.042 7.410 1.00 81.81 572 ASP A CA 1
ATOM 4391 C C . ASP A 1 572 ? -32.711 -3.106 6.748 1.00 81.81 572 ASP A C 1
ATOM 4393 O O . ASP A 1 572 ? -32.192 -2.194 7.383 1.00 81.81 572 ASP A O 1
ATOM 4397 N N . PHE A 1 573 ? -32.396 -3.317 5.471 1.00 82.06 573 PHE A N 1
ATOM 4398 C CA . PHE A 1 573 ? -31.481 -2.454 4.710 1.00 82.06 573 PHE A CA 1
ATOM 4399 C C . PHE A 1 573 ? -32.232 -1.401 3.882 1.00 82.06 573 PHE A C 1
ATOM 4401 O O . PHE A 1 573 ? -31.999 -1.240 2.681 1.00 82.06 573 PHE A O 1
ATOM 4408 N N . SER A 1 574 ? -33.180 -0.696 4.509 1.00 81.25 574 SER A N 1
ATOM 4409 C CA . SER A 1 574 ? -33.887 0.416 3.860 1.00 81.25 574 SER A CA 1
ATOM 4410 C C . SER A 1 574 ? -33.020 1.670 3.708 1.00 81.25 574 SER A C 1
ATOM 4412 O O . SER A 1 574 ? -33.286 2.488 2.829 1.00 81.25 574 SER A O 1
ATOM 4414 N N . ASN A 1 575 ? -32.008 1.834 4.563 1.00 83.62 575 ASN A N 1
ATOM 4415 C CA . ASN A 1 575 ? -31.106 2.981 4.544 1.00 83.62 575 ASN A CA 1
ATOM 4416 C C . ASN A 1 575 ? -30.120 2.907 3.377 1.00 83.62 575 ASN A C 1
ATOM 4418 O O . ASN A 1 575 ? -29.747 1.828 2.916 1.00 83.62 575 ASN A O 1
ATOM 4422 N N . THR A 1 576 ? -29.662 4.077 2.946 1.00 88.69 576 THR A N 1
ATOM 4423 C CA . THR A 1 576 ? -28.548 4.219 2.010 1.00 88.69 576 THR A CA 1
ATOM 4424 C C . THR A 1 576 ? -27.352 4.834 2.714 1.00 88.69 576 THR A C 1
ATOM 4426 O O . THR A 1 576 ? -27.542 5.718 3.546 1.00 88.69 576 THR A O 1
ATOM 4429 N N . ALA A 1 577 ? -26.148 4.431 2.328 1.00 91.69 577 ALA A N 1
ATOM 4430 C CA . ALA A 1 577 ? -24.902 5.007 2.825 1.00 91.69 577 ALA A CA 1
ATOM 4431 C C . ALA A 1 577 ? -23.952 5.337 1.668 1.00 91.69 577 ALA A C 1
ATOM 4433 O O . ALA A 1 577 ? -24.230 4.997 0.514 1.00 91.69 577 ALA A O 1
ATOM 4434 N N . SER A 1 578 ? -22.836 6.000 1.962 1.00 92.19 578 SER A N 1
ATOM 4435 C CA . SER A 1 578 ? -21.789 6.258 0.971 1.00 92.19 578 SER A CA 1
ATOM 4436 C C . SER A 1 578 ? -20.396 5.817 1.415 1.00 92.19 578 SER A C 1
ATOM 4438 O O . SER A 1 578 ? -20.111 5.681 2.604 1.00 92.19 578 SER A O 1
ATOM 4440 N N . LEU A 1 579 ? -19.486 5.635 0.458 1.00 92.62 579 LEU A N 1
ATOM 4441 C CA . LEU A 1 579 ? -18.069 5.457 0.760 1.00 92.62 579 LEU A CA 1
ATOM 4442 C C . LEU A 1 579 ? -17.483 6.762 1.305 1.00 92.62 579 LEU A C 1
ATOM 4444 O O . LEU A 1 579 ? -16.836 6.753 2.349 1.00 92.62 579 LEU A O 1
ATOM 4448 N N . ILE A 1 580 ? -17.759 7.885 0.635 1.00 89.62 580 ILE A N 1
ATOM 4449 C CA . ILE A 1 580 ? -17.196 9.197 0.972 1.00 89.62 580 ILE A CA 1
ATOM 4450 C C . ILE A 1 580 ? -18.301 10.230 1.179 1.00 89.62 580 ILE A C 1
ATOM 4452 O O . ILE A 1 580 ? -19.314 10.248 0.469 1.00 89.62 580 ILE A O 1
ATOM 4456 N N . SER A 1 581 ? -18.072 11.132 2.124 1.00 87.44 581 SER A N 1
ATOM 4457 C CA . SER A 1 581 ? -18.792 12.391 2.287 1.00 87.44 581 SER A CA 1
ATOM 4458 C C . SER A 1 581 ? -17.778 13.538 2.351 1.00 87.44 581 SER A C 1
ATOM 4460 O O . SER A 1 581 ? -16.925 13.558 3.239 1.00 87.44 581 SER A O 1
ATOM 4462 N N . ALA A 1 582 ? -17.842 14.474 1.397 1.00 75.00 582 ALA A N 1
ATOM 4463 C CA . ALA A 1 582 ? -16.936 15.623 1.304 1.00 75.00 582 ALA A CA 1
ATOM 4464 C C . ALA A 1 582 ? -17.687 16.907 0.868 1.00 75.00 582 ALA A C 1
ATOM 4466 O O . ALA A 1 582 ? -18.664 16.812 0.118 1.00 75.00 582 ALA A O 1
ATOM 4467 N N . PRO A 1 583 ? -17.263 18.116 1.302 1.00 64.25 583 PRO A N 1
ATOM 4468 C CA . PRO A 1 583 ? -17.911 19.380 0.926 1.00 64.25 583 PRO A CA 1
ATOM 4469 C C . PRO A 1 583 ? -17.806 19.684 -0.580 1.00 64.25 583 PRO A C 1
ATOM 4471 O O . PRO A 1 583 ? -16.728 19.572 -1.158 1.00 64.25 583 PRO A O 1
ATOM 4474 N N . GLN A 1 584 ? -18.882 20.166 -1.217 1.00 53.75 584 GLN A N 1
ATOM 4475 C CA . GLN A 1 584 ? -18.920 20.428 -2.674 1.00 53.75 584 GLN A CA 1
ATOM 4476 C C . GLN A 1 584 ? -17.908 21.474 -3.185 1.00 53.75 584 GLN A C 1
ATOM 4478 O O . GLN A 1 584 ? -17.538 21.441 -4.355 1.00 53.75 584 GLN A O 1
ATOM 4483 N N . SER A 1 585 ? -17.426 22.379 -2.326 1.00 43.88 585 SER A N 1
ATOM 4484 C CA . SER A 1 585 ? -16.396 23.373 -2.673 1.00 43.88 585 SER A CA 1
ATOM 4485 C C . SER A 1 585 ? -14.995 22.776 -2.860 1.00 43.88 585 SER A C 1
ATOM 4487 O O . SER A 1 585 ? -14.105 23.456 -3.363 1.00 43.88 585 SER A O 1
ATOM 4489 N N . SER A 1 586 ? -14.793 21.506 -2.496 1.00 49.78 586 SER A N 1
ATOM 4490 C CA . SER A 1 586 ? -13.541 20.764 -2.688 1.00 49.78 586 SER A CA 1
ATOM 4491 C C . SER A 1 586 ? -13.479 20.070 -4.055 1.00 49.78 586 SER A C 1
ATOM 4493 O O . SER A 1 586 ? -13.003 18.948 -4.163 1.00 49.78 586 SER A O 1
ATOM 4495 N N . SER A 1 587 ? -13.951 20.739 -5.117 1.00 38.50 587 SER A N 1
ATOM 4496 C CA . SER A 1 587 ? -14.180 20.216 -6.480 1.00 38.50 587 SER A CA 1
ATOM 4497 C C . SER A 1 587 ? -12.948 19.680 -7.241 1.00 38.50 587 SER A C 1
ATOM 4499 O O . SER A 1 587 ? -12.978 19.517 -8.458 1.00 38.50 587 SER A O 1
ATOM 4501 N N . GLY A 1 588 ? -11.866 19.354 -6.546 1.00 47.34 588 GLY A N 1
ATOM 4502 C CA . GLY A 1 588 ? -11.016 18.232 -6.903 1.00 47.34 588 GLY A CA 1
ATOM 4503 C C . GLY A 1 588 ? -10.730 17.438 -5.634 1.00 47.34 588 GLY A C 1
ATOM 4504 O O . GLY A 1 588 ? -10.111 17.981 -4.722 1.00 47.34 588 GLY A O 1
ATOM 4505 N N . ASN A 1 589 ? -11.099 16.154 -5.598 1.00 51.59 589 ASN A N 1
ATOM 4506 C CA . ASN A 1 589 ? -10.737 15.179 -4.555 1.00 51.59 589 ASN A CA 1
ATOM 4507 C C . ASN A 1 589 ? -9.213 14.914 -4.467 1.00 51.59 589 ASN A C 1
ATOM 4509 O O . ASN A 1 589 ? -8.766 13.825 -4.133 1.00 51.59 589 ASN A O 1
ATOM 4513 N N . ARG A 1 590 ? -8.377 15.926 -4.722 1.00 54.41 590 ARG A N 1
ATOM 4514 C CA . ARG A 1 590 ? -6.910 15.893 -4.679 1.00 54.41 590 ARG A CA 1
ATOM 4515 C C . ARG A 1 590 ? -6.350 15.603 -3.280 1.00 54.41 590 ARG A C 1
ATOM 4517 O O . ARG A 1 590 ? -5.144 15.441 -3.142 1.00 54.41 590 ARG A O 1
ATOM 4524 N N . GLY A 1 591 ? -7.203 15.556 -2.256 1.00 69.12 591 GLY A N 1
ATOM 4525 C CA . GLY A 1 591 ? -6.819 15.270 -0.879 1.00 69.12 591 GLY A CA 1
ATOM 4526 C C . GLY A 1 591 ? -6.853 13.792 -0.490 1.00 69.12 591 GLY A C 1
ATOM 4527 O O . GLY A 1 591 ? -6.289 13.473 0.549 1.00 69.12 591 GLY A O 1
ATOM 4528 N N . ILE A 1 592 ? -7.480 12.902 -1.268 1.00 80.25 592 ILE A N 1
ATOM 4529 C CA . ILE A 1 592 ? -7.610 11.479 -0.913 1.00 80.25 592 ILE A CA 1
ATOM 4530 C C . ILE A 1 592 ? -7.049 10.626 -2.038 1.00 80.25 592 ILE A C 1
ATOM 4532 O O . ILE A 1 592 ? -7.410 10.792 -3.201 1.00 80.25 592 ILE A O 1
ATOM 4536 N N . GLU A 1 593 ? -6.220 9.667 -1.672 1.00 86.06 593 GLU A N 1
ATOM 4537 C CA . GLU A 1 593 ? -5.756 8.615 -2.556 1.00 86.06 593 GLU A CA 1
ATOM 4538 C C . GLU A 1 593 ? -6.332 7.278 -2.085 1.00 86.06 593 GLU A C 1
ATOM 4540 O O . GLU A 1 593 ? -6.264 6.960 -0.899 1.00 86.06 593 GLU A O 1
ATOM 4545 N N . TRP A 1 594 ? -6.940 6.526 -3.003 1.00 88.56 594 TRP A N 1
ATOM 4546 C CA . TRP A 1 594 ? -7.591 5.247 -2.719 1.00 88.56 594 TRP A CA 1
ATOM 4547 C C . TRP A 1 594 ? -6.965 4.139 -3.559 1.00 88.56 594 TRP A C 1
ATOM 4549 O O . TRP A 1 594 ? -6.858 4.275 -4.780 1.00 88.56 594 TRP A O 1
ATOM 4559 N N . TRP A 1 595 ? -6.613 3.037 -2.902 1.00 90.88 595 TRP A N 1
ATOM 4560 C CA . TRP A 1 595 ? -6.171 1.802 -3.536 1.00 90.88 595 TRP A CA 1
ATOM 4561 C C . TRP A 1 595 ? -6.923 0.606 -2.966 1.00 90.88 595 TRP A C 1
ATOM 4563 O O . TRP A 1 595 ? -6.690 0.182 -1.834 1.00 90.88 595 TRP A O 1
ATOM 4573 N N . GLY A 1 596 ? -7.810 0.056 -3.778 1.00 91.25 596 GLY A N 1
ATOM 4574 C CA . GLY A 1 596 ? -8.600 -1.121 -3.489 1.00 91.25 596 GLY A CA 1
ATOM 4575 C C . GLY A 1 596 ? -8.054 -2.381 -4.158 1.00 91.25 596 GLY A C 1
ATOM 4576 O O . GLY A 1 596 ? -7.487 -2.307 -5.253 1.00 91.25 596 GLY A O 1
ATOM 4577 N N . ASN A 1 597 ? -8.237 -3.538 -3.523 1.00 91.88 597 ASN A N 1
ATOM 4578 C CA . ASN A 1 597 ? -8.188 -4.830 -4.203 1.00 91.88 597 ASN A CA 1
ATOM 4579 C C . ASN A 1 597 ? -9.282 -5.765 -3.680 1.00 91.88 597 ASN A C 1
ATOM 4581 O O . ASN A 1 597 ? -9.351 -6.033 -2.479 1.00 91.88 597 ASN A O 1
ATOM 4585 N N . SER A 1 598 ? -10.080 -6.323 -4.589 1.00 94.12 598 SER A N 1
ATOM 4586 C CA . SER A 1 598 ? -11.095 -7.340 -4.301 1.00 94.12 598 SER A CA 1
ATOM 4587 C C . SER A 1 598 ? -12.122 -6.897 -3.250 1.00 94.12 598 SER A C 1
ATOM 4589 O O . SER A 1 598 ? -12.578 -7.704 -2.441 1.00 94.12 598 SER A O 1
ATOM 4591 N N . ASN A 1 599 ? -12.497 -5.615 -3.242 1.00 95.88 599 ASN A N 1
ATOM 4592 C CA . ASN A 1 599 ? -13.500 -5.084 -2.318 1.00 95.88 599 ASN A CA 1
ATOM 4593 C C . ASN A 1 599 ? -14.932 -5.346 -2.804 1.00 95.88 599 ASN A C 1
ATOM 4595 O O . ASN A 1 599 ? -15.208 -5.352 -4.005 1.00 95.88 599 ASN A O 1
ATOM 4599 N N . GLY A 1 600 ? -15.858 -5.536 -1.861 1.00 96.25 600 GLY A N 1
ATOM 4600 C CA . GLY A 1 600 ? -17.282 -5.738 -2.127 1.00 96.25 600 GLY A CA 1
ATOM 4601 C C . GLY A 1 600 ? -18.154 -4.563 -1.715 1.00 96.25 600 GLY A C 1
ATOM 4602 O O . GLY A 1 600 ? -18.067 -4.097 -0.581 1.00 96.25 600 GLY A O 1
ATOM 4603 N N . TYR A 1 601 ? -19.053 -4.142 -2.607 1.00 95.38 601 TYR A N 1
ATOM 4604 C CA . TYR A 1 601 ? -19.966 -3.020 -2.386 1.00 95.38 601 TYR A CA 1
ATOM 4605 C C . TYR A 1 601 ? -21.426 -3.440 -2.605 1.00 95.38 601 TYR A C 1
ATOM 4607 O O . TYR A 1 601 ? -21.782 -3.977 -3.655 1.00 95.38 601 TYR A O 1
ATOM 4615 N N . MET A 1 602 ? -22.306 -3.167 -1.636 1.00 93.50 602 MET A N 1
ATOM 4616 C CA . MET A 1 602 ? -23.757 -3.378 -1.786 1.00 93.50 602 MET A CA 1
ATOM 4617 C C . MET A 1 602 ? -24.408 -2.222 -2.570 1.00 93.50 602 MET A C 1
ATOM 4619 O O . MET A 1 602 ? -25.125 -1.384 -2.015 1.00 93.50 602 MET A O 1
ATOM 4623 N N . VAL A 1 603 ? -24.126 -2.146 -3.872 1.00 89.69 603 VAL A N 1
ATOM 4624 C CA . VAL A 1 603 ? -24.436 -0.993 -4.745 1.00 89.69 603 VAL A CA 1
ATOM 4625 C C . VAL A 1 603 ? -25.927 -0.651 -4.900 1.00 89.69 603 VAL A C 1
ATOM 4627 O O . VAL A 1 603 ? -26.271 0.412 -5.410 1.00 89.69 603 VAL A O 1
ATOM 4630 N N . GLU A 1 604 ? -26.853 -1.503 -4.457 1.00 87.38 604 GLU A N 1
ATOM 4631 C CA . GLU A 1 604 ? -28.290 -1.186 -4.394 1.00 87.38 604 GLU A CA 1
ATOM 4632 C C . GLU A 1 604 ? -28.622 -0.085 -3.387 1.00 87.38 604 GLU A C 1
ATOM 4634 O O . GLU A 1 604 ? -29.698 0.527 -3.458 1.00 87.38 604 GLU A O 1
ATOM 4639 N N . ARG A 1 605 ? -27.750 0.074 -2.390 1.00 87.62 605 ARG A N 1
ATOM 4640 C CA . ARG A 1 605 ? -27.951 0.925 -1.217 1.00 87.62 605 ARG A CA 1
ATOM 4641 C C . ARG A 1 605 ? -26.671 1.635 -0.773 1.00 87.62 605 ARG A C 1
ATOM 4643 O O . ARG A 1 605 ? -26.677 2.315 0.250 1.00 87.62 605 ARG A O 1
ATOM 4650 N N . PHE A 1 606 ? -25.584 1.482 -1.519 1.00 89.50 606 PHE A N 1
ATOM 4651 C CA . PHE A 1 606 ? -24.282 2.024 -1.173 1.00 89.50 606 PHE A CA 1
ATOM 4652 C C . PHE A 1 606 ? -23.714 2.827 -2.345 1.00 89.50 606 PHE A C 1
ATOM 4654 O O . PHE A 1 606 ? -23.494 2.290 -3.428 1.00 89.50 606 PHE A O 1
ATOM 4661 N N . ASN A 1 607 ? -23.495 4.120 -2.118 1.00 89.44 607 ASN A N 1
ATOM 4662 C CA . ASN A 1 607 ? -23.033 5.071 -3.128 1.00 89.44 607 ASN A CA 1
ATOM 4663 C C . ASN A 1 607 ? -21.525 5.326 -2.983 1.00 89.44 607 ASN A C 1
ATOM 4665 O O . ASN A 1 607 ? -20.990 5.268 -1.879 1.00 89.44 607 ASN A O 1
ATOM 4669 N N . ALA A 1 608 ? -20.823 5.686 -4.057 1.00 87.56 608 ALA A N 1
ATOM 4670 C CA . ALA A 1 608 ? -19.411 6.069 -3.945 1.00 87.56 608 ALA A CA 1
ATOM 4671 C C . ALA A 1 608 ? -19.251 7.417 -3.211 1.00 87.56 608 ALA A C 1
ATOM 4673 O O . ALA A 1 608 ? -18.398 7.570 -2.337 1.00 87.56 608 ALA A O 1
ATOM 4674 N N . ILE A 1 609 ? -20.126 8.387 -3.492 1.00 85.69 609 ILE A N 1
ATOM 4675 C CA . ILE A 1 609 ? -20.089 9.722 -2.884 1.00 85.69 609 ILE A CA 1
ATOM 4676 C C . ILE A 1 609 ? -21.484 10.196 -2.462 1.00 85.69 609 ILE A C 1
ATOM 4678 O O . ILE A 1 609 ? -22.463 10.028 -3.188 1.00 85.69 609 ILE A O 1
ATOM 4682 N N . ASN A 1 610 ? -21.583 10.818 -1.286 1.00 74.94 610 ASN A N 1
ATOM 4683 C CA . ASN A 1 610 ? -22.798 11.504 -0.849 1.00 74.94 610 ASN A CA 1
ATOM 4684 C C . ASN A 1 610 ? -22.840 12.921 -1.449 1.00 74.94 610 ASN A C 1
ATOM 4686 O O . ASN A 1 610 ? -22.152 13.824 -0.971 1.00 74.94 610 ASN A O 1
ATOM 4690 N N . ARG A 1 611 ? -23.620 13.132 -2.518 1.00 59.38 611 ARG A N 1
ATOM 4691 C CA . ARG A 1 611 ? -23.861 14.474 -3.077 1.00 59.38 611 ARG A CA 1
ATOM 4692 C C . ARG A 1 611 ? -25.047 15.092 -2.332 1.00 59.38 611 ARG A C 1
ATOM 4694 O O . ARG A 1 611 ? -26.155 14.585 -2.427 1.00 59.38 611 ARG A O 1
ATOM 4701 N N . ALA A 1 612 ? -24.829 16.203 -1.626 1.00 43.41 612 ALA A N 1
ATOM 4702 C CA . ALA A 1 612 ? -25.810 16.877 -0.756 1.00 43.41 612 ALA A CA 1
ATOM 4703 C C . ALA A 1 612 ? -27.107 17.399 -1.433 1.00 43.41 612 ALA A C 1
ATOM 4705 O O . ALA A 1 612 ? -27.875 18.132 -0.815 1.00 43.41 612 ALA A O 1
ATOM 4706 N N . THR A 1 613 ? -27.391 17.044 -2.686 1.00 35.78 613 THR A N 1
ATOM 4707 C CA . THR A 1 613 ? -28.604 17.437 -3.414 1.00 35.78 613 THR A CA 1
ATOM 4708 C C . THR A 1 613 ? -29.476 16.218 -3.686 1.00 35.78 613 THR A C 1
ATOM 4710 O O . THR A 1 613 ? -29.018 15.263 -4.309 1.00 35.78 613 THR A O 1
ATOM 4713 N N . GLY A 1 614 ? -30.734 16.287 -3.236 1.00 36.03 614 GLY A N 1
ATOM 4714 C CA . GLY A 1 614 ? -31.783 15.260 -3.283 1.00 36.03 614 GLY A CA 1
ATOM 4715 C C . GLY A 1 614 ? -32.172 14.738 -4.668 1.00 36.03 614 GLY A C 1
ATOM 4716 O O . GLY A 1 614 ? -33.317 14.874 -5.084 1.00 36.03 614 GLY A O 1
ATOM 4717 N N . SER A 1 615 ? -31.242 14.094 -5.362 1.00 33.31 615 SER A N 1
ATOM 4718 C CA . SER A 1 615 ? -31.521 13.251 -6.517 1.00 33.31 615 SER A CA 1
ATOM 4719 C C . SER A 1 615 ? -31.100 11.834 -6.164 1.00 33.31 615 SER A C 1
ATOM 4721 O O . SER A 1 615 ? -29.927 11.479 -6.221 1.00 33.31 615 SER A O 1
ATOM 4723 N N . ALA A 1 616 ? -32.076 11.022 -5.763 1.00 42.50 616 ALA A N 1
ATOM 4724 C CA . ALA A 1 616 ? -31.945 9.580 -5.848 1.00 42.50 616 ALA A CA 1
ATOM 4725 C C . ALA A 1 616 ? -31.823 9.211 -7.336 1.00 42.50 616 ALA A C 1
ATOM 4727 O O . ALA A 1 616 ? -32.817 9.035 -8.036 1.00 42.50 616 ALA A O 1
ATOM 4728 N N . SER A 1 617 ? -30.595 9.141 -7.827 1.00 37.19 617 SER A N 1
ATOM 4729 C CA . SER A 1 617 ? -30.226 8.596 -9.132 1.00 37.19 617 SER A CA 1
ATOM 4730 C C . SER A 1 617 ? -28.961 7.780 -8.901 1.00 37.19 617 SER A C 1
ATOM 4732 O O . SER A 1 617 ? -28.001 8.321 -8.376 1.00 37.19 617 SER A O 1
ATOM 4734 N N . GLY A 1 618 ? -28.844 6.498 -9.198 1.00 39.72 618 GLY A N 1
ATOM 4735 C CA . GLY A 1 618 ? -29.738 5.515 -9.778 1.00 39.72 618 GLY A CA 1
ATOM 4736 C C . GLY A 1 618 ? -28.919 4.222 -9.864 1.00 39.72 618 GLY A C 1
ATOM 4737 O O . GLY A 1 618 ? -27.736 4.260 -10.174 1.00 39.72 618 GLY A O 1
ATOM 4738 N N . ALA A 1 619 ? -29.545 3.101 -9.515 1.00 43.22 619 ALA A N 1
ATOM 4739 C CA . ALA A 1 619 ? -29.140 1.718 -9.774 1.00 43.22 619 ALA A CA 1
ATOM 4740 C C . ALA A 1 619 ? -27.734 1.463 -10.373 1.00 43.22 619 ALA A C 1
ATOM 4742 O O . ALA A 1 619 ? -27.579 1.533 -11.586 1.00 43.22 619 ALA A O 1
ATOM 4743 N N . GLY A 1 620 ? -26.777 1.029 -9.539 1.00 47.59 620 GLY A N 1
ATOM 4744 C CA . GLY A 1 620 ? -25.721 0.037 -9.834 1.00 47.59 620 GLY A CA 1
ATOM 4745 C C . GLY A 1 620 ? -24.679 0.296 -10.938 1.00 47.59 620 GLY A C 1
ATOM 4746 O O . GLY A 1 620 ? -23.592 -0.257 -10.846 1.00 47.59 620 GLY A O 1
ATOM 4747 N N . ASN A 1 621 ? -24.952 1.121 -11.949 1.00 48.97 621 ASN A N 1
ATOM 4748 C CA . ASN A 1 621 ? -24.068 1.356 -13.095 1.00 48.97 621 ASN A CA 1
ATOM 4749 C C . ASN A 1 621 ? -23.159 2.585 -12.910 1.00 48.97 621 ASN A C 1
ATOM 4751 O O . ASN A 1 621 ? -22.213 2.745 -13.675 1.00 48.97 621 ASN A O 1
ATOM 4755 N N . ASP A 1 622 ? -23.425 3.430 -11.908 1.00 75.81 622 ASP A N 1
ATOM 4756 C CA . ASP A 1 622 ? -22.664 4.666 -11.664 1.00 75.81 622 ASP A CA 1
ATOM 4757 C C . ASP A 1 622 ? -21.516 4.481 -10.653 1.00 75.81 622 ASP A C 1
ATOM 4759 O O . ASP A 1 622 ? -20.569 5.252 -10.657 1.00 75.81 622 ASP A O 1
ATOM 4763 N N . PHE A 1 623 ? -21.517 3.423 -9.823 1.00 86.31 623 PHE A N 1
ATOM 4764 C CA . PHE A 1 623 ? -20.526 3.283 -8.739 1.00 86.31 623 PHE A CA 1
ATOM 4765 C C . PHE A 1 623 ? -19.084 3.194 -9.260 1.00 86.31 623 PHE A C 1
ATOM 4767 O O . PHE A 1 623 ? -18.218 3.960 -8.846 1.00 86.31 623 PHE A O 1
ATOM 4774 N N . SER A 1 624 ? -18.829 2.289 -10.207 1.00 87.81 624 SER A N 1
ATOM 4775 C CA . SER A 1 624 ? -17.512 2.129 -10.835 1.00 87.81 624 SER A CA 1
ATOM 4776 C C . SER A 1 624 ? -17.076 3.381 -11.599 1.00 87.81 624 SER A C 1
ATOM 4778 O O . SER A 1 624 ? -15.895 3.723 -11.629 1.00 87.81 624 SER A O 1
ATOM 4780 N N . ALA A 1 625 ? -18.019 4.075 -12.243 1.00 86.19 625 ALA A N 1
ATOM 4781 C CA . ALA A 1 625 ? -17.739 5.309 -12.971 1.00 86.19 625 ALA A CA 1
ATOM 4782 C C . ALA A 1 625 ? -17.390 6.455 -12.009 1.00 86.19 625 ALA A C 1
ATOM 4784 O O . ALA A 1 625 ? -16.407 7.166 -12.234 1.00 86.19 625 ALA A O 1
ATOM 4785 N N . ASP A 1 626 ? -18.129 6.577 -10.907 1.00 84.81 626 ASP A N 1
ATOM 4786 C CA . ASP A 1 626 ? -17.835 7.492 -9.811 1.00 84.81 626 ASP A CA 1
ATOM 4787 C C . ASP A 1 626 ? -16.453 7.190 -9.220 1.00 84.81 626 ASP A C 1
ATOM 4789 O O . ASP A 1 626 ? -15.623 8.090 -9.159 1.00 84.81 626 ASP A O 1
ATOM 4793 N N . MET A 1 627 ? -16.143 5.938 -8.864 1.00 86.25 627 MET A N 1
ATOM 4794 C CA . MET A 1 627 ? -14.824 5.560 -8.330 1.00 86.25 627 MET A CA 1
ATOM 4795 C C . MET A 1 627 ? -13.685 5.958 -9.276 1.00 86.25 627 MET A C 1
ATOM 4797 O O . MET A 1 627 ? -12.718 6.595 -8.850 1.00 86.25 627 MET A O 1
ATOM 4801 N N . LYS A 1 628 ? -13.831 5.674 -10.577 1.00 85.50 628 LYS A N 1
ATOM 4802 C CA . LYS A 1 628 ? -12.852 6.073 -11.600 1.00 85.50 628 LYS A CA 1
ATOM 4803 C C . LYS A 1 628 ? -12.715 7.586 -11.728 1.00 85.50 628 LYS A C 1
ATOM 4805 O O . LYS A 1 628 ? -11.611 8.081 -11.938 1.00 85.50 628 LYS A O 1
ATOM 4810 N N . THR A 1 629 ? -13.814 8.320 -11.588 1.00 82.88 629 THR A N 1
ATOM 4811 C CA . THR A 1 629 ? -13.825 9.788 -11.639 1.00 82.88 629 THR A CA 1
ATOM 4812 C C . THR A 1 629 ? -13.186 10.399 -10.391 1.00 82.88 629 THR A C 1
ATOM 4814 O O . THR A 1 629 ? -12.482 11.402 -10.485 1.00 82.88 629 THR A O 1
ATOM 4817 N N . LEU A 1 630 ? -13.410 9.794 -9.222 1.00 79.62 630 LEU A N 1
ATOM 4818 C CA . LEU A 1 630 ? -12.931 10.291 -7.933 1.00 79.62 630 LEU A CA 1
ATOM 4819 C C . LEU A 1 630 ? -11.437 10.013 -7.728 1.00 79.62 630 LEU A C 1
ATOM 4821 O O . LEU A 1 630 ? -10.735 10.873 -7.199 1.00 79.62 630 LEU A O 1
ATOM 4825 N N . PHE A 1 631 ? -10.960 8.837 -8.146 1.00 81.94 631 PHE A N 1
ATOM 4826 C CA . PHE A 1 631 ? -9.640 8.314 -7.770 1.00 81.94 631 PHE A CA 1
ATOM 4827 C C . PHE A 1 631 ? -8.773 7.843 -8.948 1.00 81.94 631 PHE A C 1
ATOM 4829 O O . PHE A 1 631 ? -7.588 7.560 -8.768 1.00 81.94 631 PHE A O 1
ATOM 4836 N N . GLY A 1 632 ? -9.327 7.786 -10.160 1.00 81.19 632 GLY A N 1
ATOM 4837 C CA . GLY A 1 632 ? -8.651 7.294 -11.361 1.00 81.19 632 GLY A CA 1
ATOM 4838 C C . GLY A 1 632 ? -8.980 5.837 -11.702 1.00 81.19 632 GLY A C 1
ATOM 4839 O O . GLY A 1 632 ? -9.611 5.113 -10.939 1.00 81.19 632 GLY A O 1
ATOM 4840 N N . ALA A 1 633 ? -8.545 5.395 -12.885 1.00 81.00 633 ALA A N 1
ATOM 4841 C CA . ALA A 1 633 ? -8.887 4.076 -13.429 1.00 81.00 633 ALA A CA 1
ATOM 4842 C C . ALA A 1 633 ? -8.374 2.888 -12.593 1.00 81.00 633 ALA A C 1
ATOM 4844 O O . ALA A 1 633 ? -8.994 1.829 -12.609 1.00 81.00 633 ALA A O 1
ATOM 4845 N N . ASP A 1 634 ? -7.283 3.089 -11.850 1.00 80.44 634 ASP A N 1
ATOM 4846 C CA . ASP A 1 634 ? -6.606 2.062 -11.047 1.00 80.44 634 ASP A CA 1
ATOM 4847 C C . ASP A 1 634 ? -7.019 2.093 -9.562 1.00 80.44 634 ASP A C 1
ATOM 4849 O O . ASP A 1 634 ? -6.299 1.564 -8.714 1.00 80.44 634 ASP A O 1
ATOM 4853 N N . ALA A 1 635 ? -8.124 2.772 -9.231 1.00 83.56 635 ALA A N 1
ATOM 4854 C CA . ALA A 1 635 ? -8.532 3.012 -7.850 1.00 83.56 635 ALA A CA 1
ATOM 4855 C C . ALA A 1 635 ? -8.863 1.726 -7.095 1.00 83.56 635 ALA A C 1
ATOM 4857 O O . ALA A 1 635 ? -8.394 1.555 -5.981 1.00 83.56 635 ALA A O 1
ATOM 4858 N N . ASP A 1 636 ? -9.641 0.818 -7.683 1.00 87.38 636 ASP A N 1
ATOM 4859 C CA . ASP A 1 636 ? -9.981 -0.467 -7.073 1.00 87.38 636 ASP A CA 1
ATOM 4860 C C . ASP A 1 636 ? -9.780 -1.596 -8.084 1.00 87.38 636 ASP A C 1
ATOM 4862 O O . ASP A 1 636 ? -10.416 -1.647 -9.140 1.00 87.38 636 ASP A O 1
ATOM 4866 N N . GLN A 1 637 ? -8.830 -2.475 -7.785 1.00 84.69 637 GLN A N 1
ATOM 4867 C CA . GLN A 1 637 ? -8.533 -3.640 -8.601 1.00 84.69 637 GLN A CA 1
ATOM 4868 C C . GLN A 1 637 ? -9.536 -4.741 -8.263 1.00 84.69 637 GLN A C 1
ATOM 4870 O O . GLN A 1 637 ? -9.653 -5.148 -7.115 1.00 84.69 637 GLN A O 1
ATOM 4875 N N . ASN A 1 638 ? -10.240 -5.266 -9.265 1.00 89.25 638 ASN A N 1
ATOM 4876 C CA . ASN A 1 638 ? -11.241 -6.319 -9.068 1.00 89.25 638 ASN A CA 1
ATOM 4877 C C . ASN A 1 638 ? -12.388 -5.907 -8.120 1.00 89.25 638 ASN A C 1
ATOM 4879 O O . ASN A 1 638 ? -12.783 -6.681 -7.252 1.00 89.25 638 ASN A O 1
ATOM 4883 N N . GLU A 1 639 ? -12.945 -4.705 -8.269 1.00 91.56 639 GLU A N 1
ATOM 4884 C CA . GLU A 1 639 ? -14.121 -4.290 -7.490 1.00 91.56 639 GLU A CA 1
ATOM 4885 C C . GLU A 1 639 ? -15.353 -5.183 -7.761 1.00 91.56 639 GLU A C 1
ATOM 4887 O O . GLU A 1 639 ? -15.691 -5.484 -8.910 1.00 91.56 639 GLU A O 1
ATOM 4892 N N . LEU A 1 640 ? -16.075 -5.581 -6.705 1.00 94.56 640 LEU A N 1
ATOM 4893 C CA . LEU A 1 640 ? -17.412 -6.171 -6.814 1.00 94.56 640 LEU A CA 1
ATOM 4894 C C . LEU A 1 640 ? -18.466 -5.081 -6.631 1.00 94.56 640 LEU A C 1
ATOM 4896 O O . LEU A 1 640 ? -18.974 -4.858 -5.530 1.00 94.56 640 LEU A O 1
ATOM 4900 N N . SER A 1 641 ? -18.807 -4.424 -7.736 1.00 91.81 641 SER A N 1
ATOM 4901 C CA . SER A 1 641 ? -19.793 -3.339 -7.802 1.00 91.81 641 SER A CA 1
ATOM 4902 C C . SER A 1 641 ? -21.083 -3.730 -8.541 1.00 91.81 641 SER A C 1
ATOM 4904 O O . SER A 1 641 ? -21.889 -2.873 -8.893 1.00 91.81 641 SER A O 1
ATOM 4906 N N . MET A 1 642 ? -21.316 -5.023 -8.798 1.00 90.19 642 MET A N 1
ATOM 4907 C CA . MET A 1 642 ? -22.530 -5.474 -9.486 1.00 90.19 642 MET A CA 1
ATOM 4908 C C . MET A 1 642 ? -23.717 -5.637 -8.533 1.00 90.19 642 MET A C 1
ATOM 4910 O O . MET A 1 642 ? -23.585 -6.134 -7.411 1.00 90.19 642 MET A O 1
ATOM 4914 N N . ARG A 1 643 ? -24.915 -5.319 -9.031 1.00 89.12 643 ARG A N 1
ATOM 4915 C CA . ARG A 1 643 ? -26.176 -5.594 -8.335 1.00 89.12 643 ARG A CA 1
ATOM 4916 C C . ARG A 1 643 ? -26.307 -7.092 -8.013 1.00 89.12 643 ARG A C 1
ATOM 4918 O O . ARG A 1 643 ? -26.090 -7.936 -8.879 1.00 89.12 643 ARG A O 1
ATOM 4925 N N . GLY A 1 644 ? -26.661 -7.425 -6.779 1.00 88.88 644 GLY A N 1
ATOM 4926 C CA . GLY A 1 644 ? -26.769 -8.777 -6.241 1.00 88.88 644 GLY A CA 1
ATOM 4927 C C . GLY A 1 644 ? -25.417 -9.423 -5.938 1.00 88.88 644 GLY A C 1
ATOM 4928 O O . GLY A 1 644 ? -25.378 -10.589 -5.546 1.00 88.88 644 GLY A O 1
ATOM 4929 N N . GLY A 1 645 ? -24.306 -8.698 -6.118 1.00 91.88 645 GLY A N 1
ATOM 4930 C CA . GLY A 1 645 ? -22.967 -9.195 -5.813 1.00 91.88 645 GLY A CA 1
ATOM 4931 C C . GLY A 1 645 ? -22.785 -9.458 -4.320 1.00 91.88 645 GLY A C 1
ATOM 4932 O O . GLY A 1 645 ? -22.270 -10.510 -3.936 1.00 91.88 645 GLY A O 1
ATOM 4933 N N . VAL A 1 646 ? -23.278 -8.536 -3.490 1.00 94.94 646 VAL A N 1
ATOM 4934 C CA . VAL A 1 646 ? -23.272 -8.619 -2.028 1.00 94.94 646 VAL A CA 1
ATOM 4935 C C . VAL A 1 646 ? -24.688 -8.889 -1.530 1.00 94.94 646 VAL A C 1
ATOM 4937 O O . VAL A 1 646 ? -25.571 -8.044 -1.647 1.00 94.94 646 VAL A O 1
ATOM 4940 N N . ILE A 1 647 ? -24.903 -10.064 -0.939 1.00 93.88 647 ILE A N 1
ATOM 4941 C CA . ILE A 1 647 ? -26.183 -10.441 -0.331 1.00 93.88 647 ILE A CA 1
ATOM 4942 C C . ILE A 1 647 ? -25.888 -11.097 1.011 1.00 93.88 647 ILE A C 1
ATOM 4944 O O . ILE A 1 647 ? -25.074 -12.020 1.078 1.00 93.88 647 ILE A O 1
ATOM 4948 N N . LEU A 1 648 ? -26.557 -10.639 2.068 1.00 93.50 648 LEU A N 1
ATOM 4949 C CA . LEU A 1 648 ? -26.514 -11.294 3.373 1.00 93.50 648 LEU A CA 1
ATOM 4950 C C . LEU A 1 648 ? -27.471 -12.486 3.413 1.00 93.50 648 LEU A C 1
ATOM 4952 O O . LEU A 1 648 ? -28.530 -12.467 2.778 1.00 93.50 648 LEU A O 1
ATOM 4956 N N . GLN A 1 649 ? -27.096 -13.505 4.181 1.00 93.12 649 GLN A N 1
ATOM 4957 C CA . GLN A 1 649 ? -27.879 -14.717 4.394 1.00 93.12 649 GLN A CA 1
ATOM 4958 C C . GLN A 1 649 ? -29.257 -14.390 4.984 1.00 93.12 649 GLN A C 1
ATOM 4960 O O . GLN A 1 649 ? -30.270 -14.868 4.473 1.00 93.12 649 GLN A O 1
ATOM 4965 N N . ASP A 1 650 ? -29.295 -13.515 5.992 1.00 87.62 650 ASP A N 1
ATOM 4966 C CA . ASP A 1 650 ? -30.529 -13.052 6.618 1.00 87.62 650 ASP A CA 1
ATOM 4967 C C . ASP A 1 650 ? -30.893 -11.641 6.146 1.00 87.62 650 ASP A C 1
ATOM 4969 O O . ASP A 1 650 ? -30.155 -10.678 6.333 1.00 87.62 650 ASP A O 1
ATOM 4973 N N . GLN A 1 651 ? -32.079 -11.506 5.552 1.00 79.38 651 GLN A N 1
ATOM 4974 C CA . GLN A 1 651 ? -32.612 -10.214 5.088 1.00 79.38 651 GLN A CA 1
ATOM 4975 C C . GLN A 1 651 ? -33.483 -9.515 6.140 1.00 79.38 651 GLN A C 1
ATOM 4977 O O . GLN A 1 651 ? -33.747 -8.319 6.052 1.00 79.38 651 GLN A O 1
ATOM 4982 N N . LYS A 1 652 ? -33.969 -10.270 7.131 1.00 83.31 652 LYS A N 1
ATOM 4983 C CA . LYS A 1 652 ? -34.778 -9.759 8.241 1.00 83.31 652 LYS A CA 1
ATOM 4984 C C . LYS A 1 652 ? -33.949 -9.848 9.504 1.00 83.31 652 LYS A C 1
ATOM 4986 O O . LYS A 1 652 ? -33.841 -10.919 10.095 1.00 83.31 652 LYS A O 1
ATOM 4991 N N . LEU A 1 653 ? -33.383 -8.720 9.898 1.00 88.12 653 LEU A N 1
ATOM 4992 C CA . LEU A 1 653 ? -32.459 -8.660 11.012 1.00 88.12 653 LEU A CA 1
ATOM 4993 C C . LEU A 1 653 ? -33.198 -8.414 12.336 1.00 88.12 653 LEU A C 1
ATOM 4995 O O . LEU A 1 653 ? -34.294 -7.830 12.346 1.00 88.12 653 LEU A O 1
ATOM 4999 N N . PRO A 1 654 ? -32.632 -8.850 13.478 1.00 88.81 654 PRO A N 1
ATOM 5000 C CA . PRO A 1 654 ? -33.149 -8.442 14.778 1.00 88.81 654 PRO A CA 1
ATOM 5001 C C . PRO A 1 654 ? -33.056 -6.913 14.939 1.00 88.81 654 PRO A C 1
ATOM 5003 O O . PRO A 1 654 ? -32.395 -6.247 14.141 1.00 88.81 654 PRO A O 1
ATOM 5006 N N . PRO A 1 655 ? -33.701 -6.336 15.970 1.00 87.88 655 PRO A N 1
ATOM 5007 C CA . PRO A 1 655 ? -33.542 -4.921 16.290 1.00 87.88 655 PRO A CA 1
ATOM 5008 C C . PRO A 1 655 ? -32.067 -4.533 16.369 1.00 87.88 655 PRO A C 1
ATOM 5010 O O . PRO A 1 655 ? -31.265 -5.293 16.912 1.00 87.88 655 PRO A O 1
ATOM 5013 N N . ILE A 1 656 ? -31.731 -3.334 15.900 1.00 87.31 656 ILE A N 1
ATOM 5014 C CA . ILE A 1 656 ? -30.341 -2.891 15.739 1.00 87.31 656 ILE A CA 1
ATOM 5015 C C . ILE A 1 656 ? -29.472 -3.056 16.999 1.00 87.31 656 ILE A C 1
ATOM 5017 O O . ILE A 1 656 ? -28.333 -3.500 16.923 1.00 87.31 656 ILE A O 1
ATOM 5021 N N . VAL A 1 657 ? -30.038 -2.805 18.183 1.00 86.44 657 VAL A N 1
ATOM 5022 C CA . VAL A 1 657 ? -29.367 -2.961 19.491 1.00 86.44 657 VAL A CA 1
ATOM 5023 C C . VAL A 1 657 ? -29.041 -4.414 19.865 1.00 86.44 657 VAL A C 1
ATOM 5025 O O . VAL A 1 657 ? -28.305 -4.655 20.818 1.00 86.44 657 VAL A O 1
ATOM 5028 N N . LYS A 1 658 ? -29.619 -5.386 19.153 1.00 88.31 658 LYS A N 1
ATOM 5029 C CA . LYS A 1 658 ? -29.389 -6.829 19.309 1.00 88.31 658 LYS A CA 1
ATOM 5030 C C . LYS A 1 658 ? -28.573 -7.419 18.159 1.00 88.31 658 LYS A C 1
ATOM 5032 O O . LYS A 1 658 ? -28.410 -8.637 18.113 1.00 88.31 658 LYS A O 1
ATOM 5037 N N . LEU A 1 659 ? -28.093 -6.594 17.228 1.00 89.69 659 LEU A N 1
ATOM 5038 C CA . LEU A 1 659 ? -27.224 -7.080 16.169 1.00 89.69 659 LEU A CA 1
ATOM 5039 C C . LEU A 1 659 ? -25.921 -7.622 16.751 1.00 89.69 659 LEU A C 1
ATOM 5041 O O . LEU A 1 659 ? -25.371 -7.133 17.734 1.00 89.69 659 LEU A O 1
ATOM 5045 N N . GLN A 1 660 ? -25.449 -8.660 16.089 1.00 90.88 660 GLN A N 1
ATOM 5046 C CA . GLN A 1 660 ? -24.240 -9.414 16.390 1.00 90.88 660 GLN A CA 1
ATOM 5047 C C . GLN A 1 660 ? -23.547 -9.722 15.064 1.00 90.88 660 GLN A C 1
ATOM 5049 O O . GLN A 1 660 ? -24.247 -9.725 14.042 1.00 90.88 660 GLN A O 1
ATOM 5054 N N . PRO A 1 661 ? -22.240 -10.035 15.054 1.00 92.69 661 PRO A N 1
ATOM 5055 C CA . PRO A 1 661 ? -21.511 -10.295 13.820 1.00 92.69 661 PRO A CA 1
ATOM 5056 C C . PRO A 1 661 ? -22.207 -11.291 12.896 1.00 92.69 661 PRO A C 1
ATOM 5058 O O . PRO A 1 661 ? -22.374 -10.979 11.726 1.00 92.69 661 PRO A O 1
ATOM 5061 N N . VAL A 1 662 ? -22.715 -12.420 13.408 1.00 93.12 662 VAL A N 1
ATOM 5062 C CA . VAL A 1 662 ? -23.371 -13.475 12.599 1.00 93.12 662 VAL A CA 1
ATOM 5063 C C . VAL A 1 662 ? -24.476 -12.977 11.661 1.00 93.12 662 VAL A C 1
ATOM 5065 O O . VAL A 1 662 ? -24.708 -13.575 10.618 1.00 93.12 662 VAL A O 1
ATOM 5068 N N . HIS A 1 663 ? -25.117 -11.852 11.978 1.00 93.44 663 HIS A N 1
ATOM 5069 C CA . HIS A 1 663 ? -26.152 -11.240 11.142 1.00 93.44 663 HIS A CA 1
ATOM 5070 C C . HIS A 1 663 ? -25.610 -10.598 9.852 1.00 93.44 663 HIS A C 1
ATOM 5072 O O . HIS A 1 663 ? -26.383 -10.247 8.967 1.00 93.44 663 HIS A O 1
ATOM 5078 N N . PHE A 1 664 ? -24.291 -10.446 9.739 1.00 94.56 664 PHE A N 1
ATOM 5079 C CA . PHE A 1 664 ? -23.577 -9.965 8.556 1.00 94.56 664 PHE A CA 1
ATOM 5080 C C . PHE A 1 664 ? -23.000 -11.111 7.718 1.00 94.56 664 PHE A C 1
ATOM 5082 O O . PHE A 1 664 ? -22.196 -10.878 6.816 1.00 94.56 664 PHE A O 1
ATOM 5089 N N . GLN A 1 665 ? -23.401 -12.353 7.999 1.00 95.25 665 GLN A N 1
ATOM 5090 C CA . GLN A 1 665 ? -23.008 -13.506 7.203 1.00 95.25 665 GLN A CA 1
ATOM 5091 C C . GLN A 1 665 ? -23.476 -13.343 5.756 1.00 95.25 665 GLN A C 1
ATOM 5093 O O . GLN A 1 665 ? -24.652 -13.102 5.485 1.00 95.25 665 GLN A O 1
ATOM 5098 N N . LEU A 1 666 ? -22.544 -13.494 4.816 1.00 95.25 666 LEU A N 1
ATOM 5099 C CA . LEU A 1 666 ? -22.849 -13.493 3.391 1.00 95.25 666 LEU A CA 1
ATOM 5100 C C . LEU A 1 666 ? -23.624 -14.757 3.012 1.00 95.25 666 LEU A C 1
ATOM 5102 O O . LEU A 1 666 ? -23.316 -15.856 3.478 1.00 95.25 666 LEU A O 1
ATOM 5106 N N . LEU A 1 667 ? -24.603 -14.599 2.121 1.00 95.19 667 LEU A N 1
ATOM 5107 C CA . LEU A 1 667 ? -25.292 -15.712 1.485 1.00 95.19 667 LEU A CA 1
ATOM 5108 C C . LEU A 1 667 ? -24.262 -16.529 0.678 1.00 95.19 667 LEU A C 1
ATOM 5110 O O . LEU A 1 667 ? -23.640 -15.958 -0.216 1.00 95.19 667 LEU A O 1
ATOM 5114 N N . PRO A 1 668 ? -24.098 -17.846 0.909 1.00 93.12 668 PRO A N 1
ATOM 5115 C CA . PRO A 1 668 ? -23.034 -18.632 0.267 1.00 93.12 668 PRO A CA 1
ATOM 5116 C C . PRO A 1 668 ? -23.054 -18.631 -1.268 1.00 93.12 668 PRO A C 1
ATOM 5118 O O . PRO A 1 668 ? -22.037 -18.889 -1.901 1.00 93.12 668 PRO A O 1
ATOM 5121 N N . THR A 1 669 ? -24.210 -18.358 -1.874 1.00 93.44 669 THR A N 1
ATOM 5122 C CA . THR A 1 669 ? -24.389 -18.319 -3.330 1.00 93.44 669 THR A CA 1
ATOM 5123 C C . THR A 1 669 ? -24.131 -16.941 -3.947 1.00 93.44 669 THR A C 1
ATOM 5125 O O . THR A 1 669 ? -24.186 -16.818 -5.171 1.00 93.44 669 THR A O 1
ATOM 5128 N N . CYS A 1 670 ? -23.907 -15.888 -3.149 1.00 94.94 670 CYS A N 1
ATOM 5129 C CA . CYS A 1 670 ? -23.604 -14.558 -3.681 1.00 94.94 670 CYS A CA 1
ATOM 5130 C C . CYS A 1 670 ? -22.141 -14.467 -4.137 1.00 94.94 670 CYS A C 1
ATOM 5132 O O . CYS A 1 670 ? -21.282 -15.225 -3.687 1.00 94.94 670 CYS A O 1
ATOM 5134 N N . LYS A 1 671 ? -21.837 -13.528 -5.040 1.00 95.62 671 LYS A N 1
ATOM 5135 C CA . LYS A 1 671 ? -20.477 -13.383 -5.585 1.00 95.62 671 LYS A CA 1
ATOM 5136 C C . LYS A 1 671 ? -19.465 -13.004 -4.510 1.00 95.62 671 LYS A C 1
ATOM 5138 O O . LYS A 1 671 ? -18.362 -13.540 -4.519 1.00 95.62 671 LYS A O 1
ATOM 5143 N N . ALA A 1 672 ? -19.866 -12.159 -3.560 1.00 95.25 672 ALA A N 1
ATOM 5144 C CA . ALA A 1 672 ? -19.029 -11.729 -2.446 1.00 95.25 672 ALA A CA 1
ATOM 5145 C C . ALA A 1 672 ? -18.510 -12.897 -1.592 1.00 95.25 672 ALA A C 1
ATOM 5147 O O . ALA A 1 672 ? -17.442 -12.776 -1.002 1.00 95.25 672 ALA A O 1
ATOM 5148 N N . ALA A 1 673 ? -19.216 -14.034 -1.545 1.00 94.50 673 ALA A N 1
ATOM 5149 C CA . ALA A 1 673 ? -18.798 -15.206 -0.776 1.00 94.50 673 ALA A CA 1
ATOM 5150 C C . ALA A 1 673 ? -17.558 -15.920 -1.353 1.00 94.50 673 ALA A C 1
ATOM 5152 O O . ALA A 1 673 ? -16.942 -16.720 -0.654 1.00 94.50 673 ALA A O 1
ATOM 5153 N N . THR A 1 674 ? -17.173 -15.634 -2.600 1.00 93.50 674 THR A N 1
ATOM 5154 C CA . THR A 1 674 ? -15.994 -16.224 -3.258 1.00 93.50 674 THR A CA 1
ATOM 5155 C C . THR A 1 674 ? -15.205 -15.192 -4.067 1.00 93.50 674 THR A C 1
ATOM 5157 O O . THR A 1 674 ? -14.566 -15.557 -5.053 1.00 93.50 674 THR A O 1
ATOM 5160 N N . TRP A 1 675 ? -15.332 -13.903 -3.740 1.00 93.25 675 TRP A N 1
ATOM 5161 C CA . TRP A 1 675 ? -14.832 -12.824 -4.595 1.00 93.25 675 TRP A CA 1
ATOM 5162 C C . TRP A 1 675 ? -13.329 -12.589 -4.471 1.00 93.25 675 TRP A C 1
ATOM 5164 O O . TRP A 1 675 ? -12.716 -12.115 -5.423 1.00 93.25 675 TRP A O 1
ATOM 5174 N N . SER A 1 676 ? -12.730 -12.934 -3.329 1.00 87.44 676 SER A N 1
ATOM 5175 C CA . SER A 1 676 ? -11.295 -12.733 -3.156 1.00 87.44 676 SER A CA 1
ATOM 5176 C C . SER A 1 676 ? -10.488 -13.560 -4.155 1.00 87.44 676 SER A C 1
ATOM 5178 O O . SER A 1 676 ? -10.951 -14.577 -4.681 1.00 87.44 676 SER A O 1
ATOM 5180 N N . GLU A 1 677 ? -9.233 -13.181 -4.375 1.00 84.62 677 GLU A N 1
ATOM 5181 C CA . GLU A 1 677 ? -8.341 -13.911 -5.278 1.00 84.62 677 GLU A CA 1
ATOM 5182 C C . GLU A 1 677 ? -8.134 -15.376 -4.825 1.00 84.62 677 GLU A C 1
ATOM 5184 O O . GLU A 1 677 ? -7.832 -16.253 -5.638 1.00 84.62 677 GLU A O 1
ATOM 5189 N N . MET A 1 678 ? -8.306 -15.661 -3.525 1.00 84.12 678 MET A N 1
ATOM 5190 C CA . MET A 1 678 ? -8.281 -17.010 -2.931 1.00 84.12 678 MET A CA 1
ATOM 5191 C C . MET A 1 678 ? -9.641 -17.729 -2.984 1.00 84.12 678 MET A C 1
ATOM 5193 O O . MET A 1 678 ? -9.786 -18.801 -2.395 1.00 84.12 678 MET A O 1
ATOM 5197 N N . LYS A 1 679 ? -10.640 -17.162 -3.671 1.00 88.50 679 LYS A N 1
ATOM 5198 C CA . LYS A 1 679 ? -12.037 -17.628 -3.712 1.00 88.50 679 LYS A CA 1
ATOM 5199 C C . LYS A 1 679 ? -12.687 -17.713 -2.331 1.00 88.50 679 LYS A C 1
ATOM 5201 O O . LYS A 1 679 ? -13.497 -18.602 -2.073 1.00 88.50 679 LYS A O 1
ATOM 5206 N N . GLN A 1 680 ? -12.332 -16.791 -1.444 1.00 88.62 680 GLN A N 1
ATOM 5207 C CA . GLN A 1 680 ? -12.898 -16.690 -0.103 1.00 88.62 680 GLN A CA 1
ATOM 5208 C C . GLN A 1 680 ? -13.886 -15.517 -0.015 1.00 88.62 680 GLN A C 1
ATOM 5210 O O . GLN A 1 680 ? -13.895 -14.647 -0.897 1.00 88.62 680 GLN A O 1
ATOM 5215 N N . PRO A 1 681 ? -14.731 -15.485 1.033 1.00 91.62 681 PRO A N 1
ATOM 5216 C CA . PRO A 1 681 ? -15.622 -14.359 1.248 1.00 91.62 681 PRO A CA 1
ATOM 5217 C C . PRO A 1 681 ? -14.841 -13.060 1.474 1.00 91.62 681 PRO A C 1
ATOM 5219 O O . PRO A 1 681 ? -13.807 -13.071 2.139 1.00 91.62 681 PRO A O 1
ATOM 5222 N N . VAL A 1 682 ? -15.347 -11.941 0.969 1.00 94.12 682 VAL A N 1
ATOM 5223 C CA . VAL A 1 682 ? -14.823 -10.609 1.315 1.00 94.12 682 VAL A CA 1
ATOM 5224 C C . VAL A 1 682 ? -15.454 -10.096 2.613 1.00 94.12 682 VAL A C 1
ATOM 5226 O O . VAL A 1 682 ? -16.569 -10.486 2.968 1.00 94.12 682 VAL A O 1
ATOM 5229 N N . GLY A 1 683 ? -14.754 -9.204 3.311 1.00 95.06 683 GLY A N 1
ATOM 5230 C CA . GLY A 1 683 ? -15.134 -8.683 4.621 1.00 95.06 683 GLY A CA 1
ATOM 5231 C C . GLY A 1 683 ? -14.684 -9.560 5.789 1.00 95.06 683 GLY A C 1
ATOM 5232 O O . GLY A 1 683 ? -14.028 -10.589 5.613 1.00 95.06 683 GLY A O 1
ATOM 5233 N N . ALA A 1 684 ? -15.049 -9.138 6.999 1.00 94.62 684 ALA A N 1
ATOM 5234 C CA . ALA A 1 684 ? -14.713 -9.858 8.223 1.00 94.62 684 ALA A CA 1
ATOM 5235 C C . ALA A 1 684 ? -15.436 -11.203 8.299 1.00 94.62 684 ALA A C 1
ATOM 5237 O O . ALA A 1 684 ? -16.572 -11.325 7.843 1.00 94.62 684 ALA A O 1
ATOM 5238 N N . ASP A 1 685 ? -14.804 -12.197 8.930 1.00 93.75 685 ASP A N 1
ATOM 5239 C CA . ASP A 1 685 ? -15.446 -13.480 9.210 1.00 93.75 685 ASP A CA 1
ATOM 5240 C C . ASP A 1 685 ? -16.394 -13.351 10.415 1.00 93.75 685 ASP A C 1
ATOM 5242 O O . ASP A 1 685 ? -15.937 -13.268 11.565 1.00 93.75 685 ASP A O 1
ATOM 5246 N N . PRO A 1 686 ? -17.721 -13.358 10.202 1.00 92.62 686 PRO A N 1
ATOM 5247 C CA . PRO A 1 686 ? -18.645 -13.069 11.285 1.00 92.62 686 PRO A CA 1
ATOM 5248 C C . PRO A 1 686 ? -18.722 -14.202 12.310 1.00 92.62 686 PRO A C 1
ATOM 5250 O O . PRO A 1 686 ? -19.046 -13.968 13.475 1.00 92.62 686 PRO A O 1
ATOM 5253 N N . THR A 1 687 ? -18.391 -15.429 11.904 1.00 90.44 687 THR A N 1
ATOM 5254 C CA . THR A 1 687 ? -18.399 -16.598 12.788 1.00 90.44 687 THR A CA 1
ATOM 5255 C C . THR A 1 687 ? -17.207 -16.590 13.740 1.00 90.44 687 THR A C 1
ATOM 5257 O O . THR A 1 687 ? -17.357 -16.928 14.917 1.00 90.44 687 THR A O 1
ATOM 5260 N N . VAL A 1 688 ? -16.037 -16.157 13.259 1.00 88.19 688 VAL A N 1
ATOM 5261 C CA . VAL A 1 688 ? -14.836 -15.969 14.084 1.00 88.19 688 VAL A CA 1
ATOM 5262 C C . VAL A 1 688 ? -15.074 -14.852 15.095 1.00 88.19 688 VAL A C 1
ATOM 5264 O O . VAL A 1 688 ? -14.882 -15.065 16.293 1.00 88.19 688 VAL A O 1
ATOM 5267 N N . LEU A 1 689 ? -15.585 -13.704 14.638 1.00 89.50 689 LEU A N 1
ATOM 5268 C CA . LEU A 1 689 ? -15.910 -12.576 15.513 1.00 89.50 689 LEU A CA 1
ATOM 5269 C C . LEU A 1 689 ? -16.932 -12.952 16.593 1.00 89.50 689 LEU A C 1
ATOM 5271 O O . LEU A 1 689 ? -16.762 -12.591 17.755 1.00 89.50 689 LEU A O 1
ATOM 5275 N N . GLN A 1 690 ? -17.962 -13.727 16.250 1.00 88.38 690 GLN A N 1
ATOM 5276 C CA . GLN A 1 690 ? -18.944 -14.195 17.228 1.00 88.38 690 GLN A CA 1
ATOM 5277 C C . GLN A 1 690 ? -18.314 -15.068 18.321 1.00 88.38 690 GLN A C 1
ATOM 5279 O O . GLN A 1 690 ? -18.597 -14.867 19.500 1.00 88.38 690 GLN A O 1
ATOM 5284 N N . LYS A 1 691 ? -17.444 -16.019 17.953 1.00 82.31 691 LYS A N 1
ATOM 5285 C CA . LYS A 1 691 ? -16.752 -16.885 18.926 1.00 82.31 691 LYS A CA 1
ATOM 5286 C C . LYS A 1 691 ? -15.885 -16.074 19.886 1.00 82.31 691 LYS A C 1
ATOM 5288 O O . LYS A 1 691 ? -15.896 -16.345 21.086 1.00 82.31 691 LYS A O 1
ATOM 5293 N N . ILE A 1 692 ? -15.193 -15.063 19.360 1.00 76.44 692 ILE A N 1
ATOM 5294 C CA . ILE A 1 692 ? -14.378 -14.136 20.149 1.00 76.44 692 ILE A CA 1
ATOM 5295 C C . ILE A 1 692 ? -15.246 -13.396 21.176 1.00 76.44 692 ILE A C 1
ATOM 5297 O O . ILE A 1 692 ? -14.926 -13.413 22.362 1.00 76.44 692 ILE A O 1
ATOM 5301 N N . ILE A 1 693 ? -16.382 -12.830 20.750 1.00 74.31 693 ILE A N 1
ATOM 5302 C CA . ILE A 1 693 ? -17.330 -12.134 21.641 1.00 74.31 693 ILE A CA 1
ATOM 5303 C C . ILE A 1 693 ? -17.914 -13.076 22.702 1.00 74.31 693 ILE A C 1
ATOM 5305 O O . ILE A 1 693 ? -18.153 -12.670 23.838 1.00 74.31 693 ILE A O 1
ATOM 5309 N N . GLU A 1 694 ? -18.153 -14.339 22.352 1.00 73.75 694 GLU A N 1
ATOM 5310 C CA . GLU A 1 694 ? -18.654 -15.356 23.281 1.00 73.75 694 GLU A CA 1
ATOM 5311 C C . GLU A 1 694 ? -17.608 -15.823 24.309 1.00 73.75 694 GLU A C 1
ATOM 5313 O O . GLU A 1 694 ? -17.915 -16.673 25.147 1.00 73.75 694 GLU A O 1
ATOM 5318 N N . GLY A 1 695 ? -16.376 -15.303 24.262 1.00 62.62 695 GLY A N 1
ATOM 5319 C CA . GLY A 1 695 ? -15.282 -15.727 25.135 1.00 62.62 695 GLY A CA 1
ATOM 5320 C C . GLY A 1 695 ? -14.703 -17.097 24.769 1.00 62.62 695 GLY A C 1
ATOM 5321 O O . GLY A 1 695 ? -13.904 -17.657 25.521 1.00 62.62 695 GLY A O 1
ATOM 5322 N N . LYS A 1 696 ? -15.084 -17.654 23.613 1.00 56.75 696 LYS A N 1
ATOM 5323 C CA . LYS A 1 696 ? -14.505 -18.878 23.056 1.00 56.75 696 LYS A CA 1
ATOM 5324 C C . LYS A 1 696 ? -13.290 -18.468 22.238 1.00 56.75 696 LYS A C 1
ATOM 5326 O O . LYS A 1 696 ? -13.392 -18.238 21.035 1.00 56.75 696 LYS A O 1
ATOM 5331 N N . GLN A 1 697 ? -12.145 -18.337 22.910 1.00 51.53 697 GLN A N 1
ATOM 5332 C CA . GLN A 1 697 ? -10.884 -18.051 22.232 1.00 51.53 697 GLN A CA 1
ATOM 5333 C C . GLN A 1 697 ? -10.648 -19.087 21.131 1.00 51.53 697 GLN A C 1
ATOM 5335 O O . GLN A 1 697 ? -10.478 -20.277 21.394 1.00 51.53 697 GLN A O 1
ATOM 5340 N N . SER A 1 698 ? -10.627 -18.618 19.888 1.00 45.84 698 SER A N 1
ATOM 5341 C CA . SER A 1 698 ? -9.993 -19.351 18.808 1.00 45.84 698 SER A CA 1
ATOM 5342 C C . SER A 1 698 ? -8.486 -19.224 19.021 1.00 45.84 698 SER A C 1
ATOM 5344 O O . SER A 1 698 ? -7.961 -18.112 18.973 1.00 45.84 698 SER A O 1
ATOM 5346 N N . GLN A 1 699 ? -7.782 -20.331 19.288 1.00 43.69 699 GLN A N 1
ATOM 5347 C CA . GLN A 1 699 ? -6.313 -20.337 19.177 1.00 43.69 699 GLN A CA 1
ATOM 5348 C C . GLN A 1 699 ? -5.871 -20.015 17.743 1.00 43.69 699 GLN A C 1
ATOM 5350 O O . GLN A 1 699 ? -4.778 -19.490 17.537 1.00 43.69 699 GLN A O 1
ATOM 5355 N N . ASP A 1 700 ? -6.755 -20.231 16.769 1.00 46.16 700 ASP A N 1
ATOM 5356 C CA . ASP A 1 700 ? -6.579 -19.739 15.418 1.00 46.16 700 ASP A CA 1
ATOM 5357 C C . ASP A 1 700 ? -6.900 -18.239 15.378 1.00 46.16 700 ASP A C 1
ATOM 5359 O O . ASP A 1 700 ? -8.021 -17.832 15.067 1.00 46.16 700 ASP A O 1
ATOM 5363 N N . LYS A 1 701 ? -5.871 -17.411 15.619 1.00 52.03 701 LYS A N 1
ATOM 5364 C CA . LYS A 1 701 ? -5.731 -16.075 15.003 1.00 52.03 701 LYS A CA 1
ATOM 5365 C C . LYS A 1 701 ? -5.442 -16.197 13.499 1.00 52.03 701 LYS A C 1
ATOM 5367 O O . LYS A 1 701 ? -4.776 -15.336 12.924 1.00 52.03 701 LYS A O 1
ATOM 5372 N N . SER A 1 702 ? -5.845 -17.298 12.859 1.00 44.22 702 SER A N 1
ATOM 5373 C CA . SER A 1 702 ? -5.624 -17.483 11.437 1.00 44.22 702 SER A CA 1
ATOM 5374 C C . SER A 1 702 ? -6.515 -16.485 10.706 1.00 44.22 702 SER A C 1
ATOM 5376 O O . SER A 1 702 ? -7.661 -16.777 10.361 1.00 44.22 702 SER A O 1
ATOM 5378 N N . GLY A 1 703 ? -5.968 -15.296 10.456 1.00 47.62 703 GLY A N 1
ATOM 5379 C CA . GLY A 1 703 ? -6.372 -14.521 9.301 1.00 47.62 703 GLY A CA 1
ATOM 5380 C C . GLY A 1 703 ? -6.343 -15.461 8.101 1.00 47.62 703 GLY A C 1
ATOM 5381 O O . GLY A 1 703 ? -5.477 -16.340 7.995 1.00 47.62 703 GLY A O 1
ATOM 5382 N N . ARG A 1 704 ? -7.336 -15.325 7.232 1.00 53.94 704 ARG A N 1
ATOM 5383 C CA . ARG A 1 704 ? -7.365 -16.039 5.960 1.00 53.94 704 ARG A CA 1
ATOM 5384 C C . ARG A 1 704 ? -6.024 -15.788 5.262 1.00 53.94 704 ARG A C 1
ATOM 5386 O O . ARG A 1 704 ? -5.687 -14.636 5.026 1.00 53.94 704 ARG A O 1
ATOM 5393 N N . LEU A 1 705 ? -5.241 -16.864 5.086 1.00 40.78 705 LEU A N 1
ATOM 5394 C CA . LEU A 1 705 ? -3.849 -16.917 4.603 1.00 40.78 705 LEU A CA 1
ATOM 5395 C C . LEU A 1 705 ? -3.344 -15.595 3.996 1.00 40.78 705 LEU A C 1
ATOM 5397 O O . LEU A 1 705 ? -3.714 -15.256 2.874 1.00 40.78 705 LEU A O 1
ATOM 5401 N N . LYS A 1 706 ? -2.465 -14.881 4.720 1.00 39.69 706 LYS A N 1
ATOM 5402 C CA . LYS A 1 706 ? -1.721 -13.731 4.180 1.00 39.69 706 LYS A CA 1
ATOM 5403 C C . LYS A 1 706 ? -1.025 -14.171 2.887 1.00 39.69 706 LYS A C 1
ATOM 5405 O O . LYS A 1 706 ? -0.163 -15.050 2.931 1.00 39.69 706 LYS A O 1
ATOM 5410 N N . ARG A 1 707 ? -1.391 -13.582 1.744 1.00 40.69 707 ARG A N 1
ATOM 5411 C CA . ARG A 1 707 ? -0.605 -13.723 0.513 1.00 40.69 707 ARG A CA 1
ATOM 5412 C C . ARG A 1 707 ? 0.751 -13.057 0.732 1.00 40.69 707 ARG A C 1
ATOM 5414 O O . ARG A 1 707 ? 0.823 -11.937 1.230 1.00 40.69 707 ARG A O 1
ATOM 5421 N N . ALA A 1 708 ? 1.815 -13.767 0.376 1.00 29.27 708 ALA A N 1
ATOM 5422 C CA . ALA A 1 708 ? 3.072 -13.123 0.039 1.00 29.27 708 ALA A CA 1
ATOM 5423 C C . ALA A 1 708 ? 2.853 -12.399 -1.296 1.00 29.27 708 ALA A C 1
ATOM 5425 O O . ALA A 1 708 ? 2.293 -12.999 -2.216 1.00 29.27 708 ALA A O 1
ATOM 5426 N N . PHE A 1 709 ? 3.217 -11.118 -1.341 1.00 32.03 709 PHE A N 1
ATOM 5427 C CA . PHE A 1 709 ? 3.344 -10.364 -2.587 1.00 32.03 709 PHE A CA 1
ATOM 5428 C C . PHE A 1 709 ? 4.286 -11.069 -3.563 1.00 32.03 709 PHE A C 1
ATOM 5430 O O . PHE A 1 709 ? 5.311 -11.615 -3.086 1.00 32.03 709 PHE A O 1
#

pLDDT: mean 82.09, std 15.98, range [29.27, 98.44]

Secondary structure (DSSP, 8-state):
-EEEES--EEEES-EEEE-S--SSPEEEEEEE-PPPSS-S-S---EEEEEES-EEEEETEEEEEEESSSEEEEEES-EEEEESS-SEEE--------GGG-SS-----EEEEEES-EEEESS-SEEEEPP---S-----TT-PPP---EEEEEES-EEE--TT-TT-EEEEEES--B-SS--TTS-SBTTEEEEEES-EEES-SEEEEEEETTEEEEEEEE-SHHHHHHHH-S---GGGEE-PPPGGGGGGGSS---GGGS--TT-HHHHHH--TTPPSS--TTT-----HHHHHHHHHHHT---HHHHHHHHHTTPEEEEEETTTS-HHHHHTSTT--SSEEEEEE--EEEEE--EEEES-EEEEEE---STTS---EEEEE-TTGGG---TT---EEEEEES-EEEEES-EEE----SSS---SEEEEEES-EEEEES-EEEE--TT--S--EEEEEPPPTT-PPEEEEEES-EEEESSEEEEE-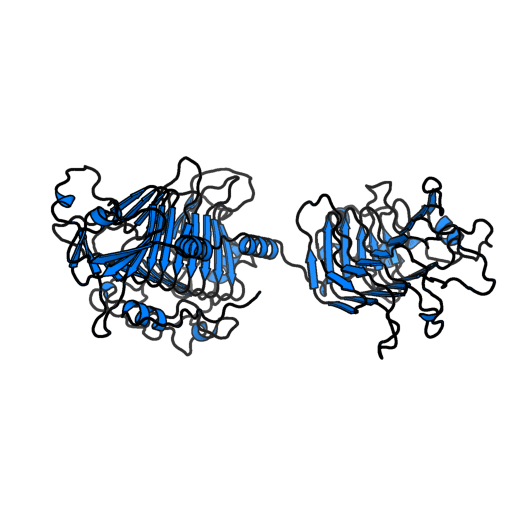-S-EEEEEES-EEEESS-SEEEEE---SS--EEEEEES-EEEESSEEEEEEE----------SEEEEEES-EE-PPPP--SS-B-S---EEEEE--TT--S-TTEEEEEES-EE-TTTEEEE--SS-----TTTSHHHHHHHHH-TTSEET-B-STTSS-BS-SSBPPGGG--GGGGPBPTTSGGGG-STTS--SS--HHHHHHHHTT---S----S-PPP-

Sequence (709 aa):
ILELNQSDLTFQDSSFTLTGTTDRTLRLINSKGVPRTTTDRPEGESRILLENSVIMGQKLEAVRVDQVYADVMISNCFLSCKGAPCLELDSLDLTLTPGMILQERKVPRTARIFSSTLLSDQTIFTLTGPEEKKKKVTSDQAEPASGQTDIVVINSVLIGSPRNKQATMMTLNNWPQDKLRSQSASRFGEIKVQLENALLWGWPSYLRSTEQGNSQNVFQIDSHRTWQQSWGSPVAADMFQSELPAEIDELLTPSFVKSLLDFSKQKNVYAISTDGVIAGCDPARLVSLTQSQQRRIKAVLSKPDIEQEIQSQFAKAKVVTFDMTKGNLSDFLNSSAITGPTRVNVSGQGICYMSPVTLENKQIQLVFQHNKAESPQVVELKLLPSAAKSRAKAGIEAFFDLKNTSLDISGGAFRVSPDRKGVVPRHFVVCQNSRLGLDQCALAALLLNDNRFQSAIFVENDSNGKSSQIQIDHSFLTTSGRIIESEASQLDLDVRNSLFLSQQDIFALSAKSGVSDGIRVSLSQSTFAPQGSVFAIKSESASSNSGRPAIQVIAEESLFLPAPSGSNVRSDFSNTASLISAPQSSSGNRGIEWWGNSNGYMVERFNAINRATGSASGAGNDFSADMKTLFGADADQNELSMRGGVILQDQKLPPIVKLQPVHFQLLPTCKAATWSEMKQPVGADPTVLQKIIEGKQSQDKSGRLKRAF